Protein AF-A0A956GQ66-F1 (afdb_monomer)

Secondary structure (DSSP, 8-state):
-PPPPHHHHHHHHHHHHHHHHHHSEEEP-SSS--B-TTS-B-SEEE-THHHHTSHHHHHHHHHHHHHHHTT-S--EEEEESSTTHHHHHHHHHHTTTS-EEEEE-SS--SSTT--SEES---SSS-EEEEEEEESS-HHHHHHHHHHHHTTPPEEEEEEEEE--STTHHHHHHHTT-EEEEEEEIIIIIHHHH-TTSPPPPSSGGG------EEEEEPPTTB-HHHHHHHHHHHHHTTPPEEEPPS-BSS----TTEEEEEEEESS-TT-EEEEEEEE--TTSPPPPHHHHHHHHHHHHHTT-S-GGGGTTEEEEEEEE-PPEE--GGG--TTT-EEEEEESSSTT-EEEE-TT-TT--SHHHHHHIIIIIIS-PPTT--EEEEEE-EEEEEPTT----S-SSPPP-TT-GGG-HHHH-TT--

Sequence (423 aa):
MTSRAAPERDADRAALRDLLCADGIFRSTPDHPIVSHDGSSIAWMLDSQRISLTAPGAALAARCLLDQLEGFESTQIATYGVTAIPLLQACVMASGGRHTGLVIRKARKGYGSMKLIEGPLDRDRPVVMLDDSIASGSSIFRGLEILEAAGLRVEGAVVLVRFGWYGGYARLIERGLHVASVFDVHTDLVPIVEPTRPRPAFNPSLALPAVRWADDAAPDGLHPAALARLVMTRHLAGEPVPRPPARLDDDHDSAGGAWVSVRSRANVHLRHGRDGQWIFPGEPRPTPGEAVVRAALRTATRLPSPRVLDDSAIAVTFFGALETCTVGDLDNDRYGIVVRSAERVERLGGALPRMPGMTRTWAQFEHARTRNAKLLSFEPYVLYRHTVAKAVEPGEAWQPTGVPRDDGDAWYRDPARAGRIAA

Solvent-accessible surface area (backbone atoms only — not comparable to full-atom values): 22700 Å² total; per-residue (Å²): 132,79,84,77,56,66,72,61,54,52,51,41,49,48,55,42,49,53,49,40,58,72,63,14,56,46,64,43,40,94,92,49,70,37,66,46,99,85,68,48,79,39,72,58,45,82,35,58,53,70,32,31,77,32,74,70,40,15,53,36,47,17,54,50,51,49,66,54,46,69,83,47,90,47,43,34,37,32,23,55,52,67,76,23,48,46,45,48,53,32,31,28,64,71,46,77,74,61,35,47,55,34,44,28,50,88,57,62,45,95,60,86,86,49,52,42,67,44,60,90,82,61,62,93,44,41,32,29,39,39,39,55,57,33,42,69,29,62,61,57,53,54,38,49,56,55,42,46,75,70,60,32,50,72,54,29,37,40,25,46,33,28,52,51,68,52,58,16,50,29,55,41,45,76,71,72,30,51,75,46,55,74,35,43,35,71,79,67,40,39,62,72,70,42,68,81,58,81,71,72,57,76,53,60,45,68,64,71,72,96,76,54,68,38,94,51,57,41,69,64,51,37,48,63,24,56,50,26,49,53,40,28,53,28,50,70,70,74,38,59,24,54,37,56,25,94,41,44,61,64,95,61,57,25,53,15,17,19,32,28,39,35,21,32,64,92,39,65,86,46,67,54,25,66,32,36,32,68,31,56,84,92,55,87,68,54,54,49,33,44,28,38,49,53,4,16,52,40,16,52,77,48,39,89,50,76,73,56,57,82,57,32,43,36,31,29,37,30,19,29,56,50,40,80,50,54,85,88,72,57,45,33,51,59,29,24,37,38,32,32,34,71,77,55,51,71,29,48,11,63,30,56,8,43,34,90,96,28,85,46,45,67,50,38,50,47,43,7,36,48,70,53,22,56,52,62,67,88,54,57,64,48,40,28,36,23,47,55,48,75,46,62,34,86,96,58,84,73,73,88,48,52,38,43,61,79,76,67,76,49,55,64,77,36,68,89,71,37,44,93,82,60,116

Foldseek 3Di:
DPQDDPVVLVVLLQVLLVCQQPFQKAAADPVRFDADPVRDTDGIDGNLCSQLVDPSSLLSLLVLQVNVCVVDPFQEEEEEDDRCPSNQVSVCVVVVNSHWYKYAYPAFDPDDPSDRIDTDDDQVGAYEYEEAEDDQLPRVVVVVVRCVVVNHHHQAYEHAEYAFCDHNNLVRVVVVHDYYYSYYCVPRHCCSNPVPPDDQPLEVLQDFDDAAADPAADDAAAFLQRLLLQLLLQVQVVHHGHHFDPHYVDDAAQQQAKKKWKAFLVDQVHTQWIGFGGAAPPRDGDHSSRRSNRNSRVRSVRGPHSVSSVRIWMKMKHKHYWDWDDLVPFDLQFKKKKKAFPTSSHQIFIFFRQDPPQPDSVSRVCCGQCVRSVHRPPGDIIMTITAMDMRIDPPTDHDPGRHHHDPPPPQLNVCVRNDPPSD

Nearest PDB structures (foldseek):
  5hki-assembly2_D  TM=8.891E-01  e=5.083E-13  Mycobacterium tuberculosis H37Rv
  2wns-assembly1_A  TM=7.975E-01  e=2.041E-12  Homo sapiens
  4ohc-assembly1_D  TM=7.868E-01  e=6.019E-11  Burkholderia cenocepacia J2315
  4ohc-assembly4_C  TM=7.715E-01  e=2.416E-10  Burkholderia cenocepacia J2315
  3dez-assembly1_A  TM=7.809E-01  e=5.631E-10  Streptococcus mutans

Mean predict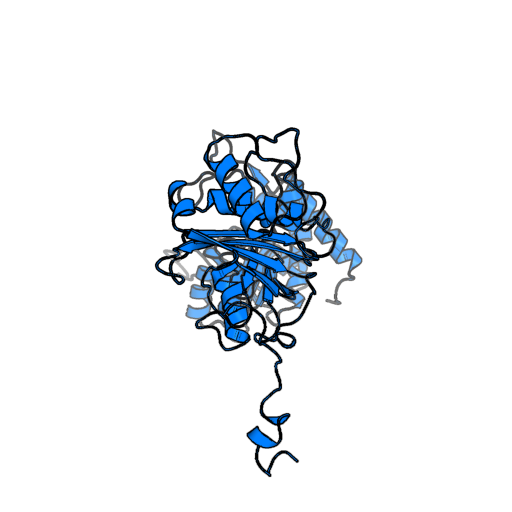ed aligned error: 7.44 Å

pLDDT: mean 92.13, std 9.65, range [44.81, 98.81]

Radius of gyration: 28.3 Å; Cα contacts (8 Å, |Δi|>4): 859; chains: 1; bounding box: 64×42×90 Å

Structure (mmCIF, N/CA/C/O backbone):
data_AF-A0A956GQ66-F1
#
_entry.id   AF-A0A956GQ66-F1
#
loop_
_atom_site.group_PDB
_atom_site.id
_atom_site.type_symbol
_atom_site.label_atom_id
_atom_site.label_alt_id
_atom_site.label_comp_id
_atom_site.label_asym_id
_atom_site.label_entity_id
_atom_site.label_seq_id
_atom_site.pdbx_PDB_ins_code
_atom_site.Cartn_x
_atom_site.Cartn_y
_atom_site.Cartn_z
_atom_site.occupancy
_atom_site.B_iso_or_equiv
_atom_site.auth_seq_id
_atom_site.auth_comp_id
_atom_site.auth_asym_id
_atom_site.auth_atom_id
_atom_site.pdbx_PDB_model_num
ATOM 1 N N . MET A 1 1 ? -31.149 7.797 17.417 1.00 51.84 1 MET A N 1
ATOM 2 C CA . MET A 1 1 ? -30.246 8.927 17.124 1.00 51.84 1 MET A CA 1
ATOM 3 C C . MET A 1 1 ? -30.352 9.197 15.636 1.00 51.84 1 MET A C 1
ATOM 5 O O . MET A 1 1 ? -30.171 8.265 14.865 1.00 51.84 1 MET A O 1
ATOM 9 N N . THR A 1 2 ? -30.756 10.401 15.245 1.00 55.41 2 THR A N 1
ATOM 10 C CA . THR A 1 2 ? -30.639 10.874 13.860 1.00 55.41 2 THR A CA 1
ATOM 11 C C . THR A 1 2 ? -29.160 10.921 13.487 1.00 55.41 2 THR A C 1
ATOM 13 O O . THR A 1 2 ? -28.358 11.378 14.300 1.00 55.41 2 THR A O 1
ATOM 16 N N . SER A 1 3 ? -28.810 10.432 12.293 1.00 69.00 3 SER A N 1
ATOM 17 C CA . SER A 1 3 ? -27.451 10.524 11.745 1.00 69.00 3 SER A CA 1
ATOM 18 C C . SER A 1 3 ? -26.928 11.953 11.899 1.00 69.00 3 SER A C 1
ATOM 20 O O . SER A 1 3 ? -27.582 12.901 11.460 1.00 69.00 3 SER A O 1
ATOM 22 N N . ARG A 1 4 ? -25.767 12.109 12.539 1.00 83.06 4 ARG A N 1
ATOM 23 C CA . ARG A 1 4 ? -25.105 13.412 12.707 1.00 83.06 4 ARG A CA 1
ATOM 24 C C . ARG A 1 4 ? -24.732 14.016 11.353 1.00 83.06 4 ARG A C 1
ATOM 26 O O . ARG A 1 4 ? -24.356 13.280 10.440 1.00 83.06 4 ARG A O 1
ATOM 33 N N . ALA A 1 5 ? -24.804 15.340 11.228 1.00 78.69 5 ALA A N 1
ATOM 34 C CA . ALA A 1 5 ? -24.448 16.035 9.992 1.00 78.69 5 ALA A CA 1
ATOM 35 C C . ALA A 1 5 ? -22.940 15.916 9.695 1.00 78.69 5 ALA A C 1
ATOM 37 O O . ALA A 1 5 ? -22.122 15.985 10.613 1.00 78.69 5 ALA A O 1
ATOM 38 N N . ALA A 1 6 ? -22.564 15.782 8.417 1.00 79.00 6 ALA A N 1
ATOM 39 C CA . ALA A 1 6 ? -21.165 15.599 8.006 1.00 79.00 6 ALA A CA 1
ATOM 40 C C . ALA A 1 6 ? -20.193 16.669 8.565 1.00 79.00 6 ALA A C 1
ATOM 42 O O . ALA A 1 6 ? -19.171 16.275 9.122 1.00 79.00 6 ALA A O 1
ATOM 43 N N . PRO A 1 7 ? -20.518 17.983 8.561 1.00 85.00 7 PRO A N 1
ATOM 44 C CA . PRO A 1 7 ? -19.621 19.001 9.118 1.00 85.00 7 PRO A CA 1
ATOM 45 C C . PRO A 1 7 ? -19.322 18.823 10.614 1.00 85.00 7 PRO A C 1
ATOM 47 O O . PRO A 1 7 ? -18.219 19.116 11.067 1.00 85.00 7 PRO A O 1
ATOM 50 N N . GLU A 1 8 ? -20.288 18.329 11.394 1.00 85.50 8 GLU A N 1
ATOM 51 C CA . GLU A 1 8 ? -20.088 18.071 12.825 1.00 85.50 8 GLU A CA 1
ATOM 52 C C . GLU A 1 8 ? -19.193 16.850 13.060 1.00 85.50 8 GLU A C 1
ATOM 54 O O . GLU A 1 8 ? -18.368 16.859 13.977 1.00 85.50 8 GLU A O 1
ATOM 59 N N . ARG A 1 9 ? -19.343 15.807 12.229 1.00 90.06 9 ARG A N 1
ATOM 60 C CA . ARG A 1 9 ? -18.471 14.622 12.262 1.00 90.06 9 ARG A CA 1
ATOM 61 C C . ARG A 1 9 ? -17.029 15.011 11.956 1.00 90.06 9 ARG A C 1
ATOM 63 O O . ARG A 1 9 ? -16.123 14.614 12.684 1.00 90.06 9 ARG A O 1
ATOM 70 N N . ASP A 1 10 ? -16.831 15.833 10.928 1.00 91.31 10 ASP A N 1
ATOM 71 C CA . ASP A 1 10 ? -15.505 16.291 10.512 1.00 91.31 10 ASP A CA 1
ATOM 72 C C . ASP A 1 10 ? -14.834 17.155 11.588 1.00 91.31 10 ASP A C 1
ATOM 74 O O . ASP A 1 10 ? -13.646 16.976 11.870 1.00 91.31 10 ASP A O 1
ATOM 78 N N . ALA A 1 11 ? -15.591 18.043 12.241 1.00 95.56 11 ALA A N 1
ATOM 79 C CA . ALA A 1 11 ? -15.084 18.883 13.323 1.00 95.56 11 ALA A CA 1
ATOM 80 C C . ALA A 1 11 ? -14.646 18.064 14.550 1.00 95.56 11 ALA A C 1
ATOM 82 O O . ALA A 1 11 ? -13.547 18.271 15.069 1.00 95.56 11 ALA A O 1
ATOM 83 N N . ASP A 1 12 ? -15.461 17.102 14.994 1.00 96.31 12 ASP A N 1
ATOM 84 C CA . ASP A 1 12 ? -15.093 16.215 16.104 1.00 96.31 12 ASP A CA 1
ATOM 85 C C . ASP A 1 12 ? -13.891 15.338 15.766 1.00 96.31 12 ASP A C 1
ATOM 87 O O . ASP A 1 12 ? -12.989 15.172 16.591 1.00 96.31 12 ASP A O 1
ATOM 91 N N . ARG A 1 13 ? -13.863 14.791 14.545 1.00 97.31 13 ARG A N 1
ATOM 92 C CA . ARG A 1 13 ? -12.750 13.980 14.056 1.00 97.31 13 ARG A CA 1
ATOM 93 C C . ARG A 1 13 ? -11.453 14.788 14.050 1.00 97.31 13 ARG A C 1
ATOM 95 O O . ARG A 1 13 ? -10.428 14.284 14.504 1.00 97.31 13 ARG A O 1
ATOM 102 N N . ALA A 1 14 ? -11.487 16.035 13.580 1.00 97.50 14 ALA A N 1
ATOM 103 C CA . ALA A 1 14 ? -10.329 16.925 13.602 1.00 97.50 14 ALA A CA 1
ATOM 104 C C . ALA A 1 14 ? -9.873 17.233 15.038 1.00 97.50 14 ALA A C 1
ATOM 106 O O . ALA A 1 14 ? -8.702 17.038 15.356 1.00 97.50 14 ALA A O 1
ATOM 107 N N . ALA A 1 15 ? -10.796 17.613 15.927 1.00 97.88 15 ALA A N 1
ATOM 108 C CA . ALA A 1 15 ? -10.476 17.912 17.323 1.00 97.88 15 ALA A CA 1
ATOM 109 C C . ALA A 1 15 ? -9.877 16.700 18.061 1.00 97.88 15 ALA A C 1
ATOM 111 O O . ALA A 1 15 ? -8.913 16.838 18.814 1.00 97.88 15 ALA A O 1
ATOM 112 N N . LEU A 1 16 ? -10.409 15.497 17.822 1.00 98.31 16 LEU A N 1
ATOM 113 C CA . LEU A 1 16 ? -9.872 14.267 18.396 1.00 98.31 16 LEU A CA 1
ATOM 114 C C . LEU A 1 16 ? -8.482 13.930 17.846 1.00 98.31 16 LEU A C 1
ATOM 116 O O . LEU A 1 16 ? -7.613 13.534 18.619 1.00 98.31 16 LEU A O 1
ATOM 120 N N . ARG A 1 17 ? -8.254 14.091 16.535 1.00 98.06 17 ARG A N 1
ATOM 121 C CA . ARG A 1 17 ? -6.932 13.884 15.919 1.00 98.06 17 ARG A CA 1
ATOM 122 C C . ARG A 1 17 ? -5.894 14.797 16.553 1.00 98.06 17 ARG A C 1
ATOM 124 O O . ARG A 1 17 ? -4.811 14.333 16.902 1.00 98.06 17 ARG A O 1
ATOM 131 N N . ASP A 1 18 ? -6.226 16.074 16.693 1.00 97.44 18 ASP A N 1
ATOM 132 C CA . ASP A 1 18 ? -5.308 17.078 17.218 1.00 97.44 18 ASP A CA 1
ATOM 133 C C . ASP A 1 18 ? -4.961 16.763 18.683 1.00 97.44 18 ASP A C 1
ATOM 135 O O . ASP A 1 18 ? -3.786 16.772 19.053 1.00 97.44 18 ASP A O 1
ATOM 139 N N . LEU A 1 19 ? -5.950 16.345 19.482 1.00 97.00 19 LEU A N 1
ATOM 140 C CA . LEU A 1 19 ? -5.745 15.886 20.857 1.00 97.00 19 LEU A CA 1
ATOM 141 C C . LEU A 1 19 ? -4.876 14.614 20.931 1.00 97.00 19 LEU A C 1
ATOM 143 O O . LEU A 1 19 ? -3.943 14.547 21.731 1.00 97.00 19 LEU A O 1
ATOM 147 N N . LEU A 1 20 ? -5.128 13.618 20.072 1.00 97.38 20 LEU A N 1
ATOM 148 C CA . LEU A 1 20 ? -4.309 12.401 19.985 1.00 97.38 20 LEU A CA 1
ATOM 149 C C . LEU A 1 20 ? -2.859 12.715 19.602 1.00 97.38 20 LEU A C 1
ATOM 151 O O . LEU A 1 20 ? -1.944 12.148 20.191 1.00 97.38 20 LEU A O 1
ATOM 155 N N . CYS A 1 21 ? -2.634 13.616 18.643 1.00 96.50 21 CYS A N 1
ATOM 156 C CA . CYS A 1 21 ? -1.289 13.978 18.196 1.00 96.50 21 CYS A CA 1
ATOM 157 C C . CYS A 1 21 ? -0.521 14.801 19.239 1.00 96.50 21 CYS A C 1
ATOM 159 O O . CYS A 1 21 ? 0.698 14.650 19.348 1.00 96.50 21 CYS A O 1
ATOM 161 N N . ALA A 1 22 ? -1.221 15.655 19.992 1.00 95.44 22 ALA A N 1
ATOM 162 C CA . ALA A 1 22 ? -0.631 16.473 21.044 1.00 95.44 22 ALA A CA 1
ATOM 163 C C . ALA A 1 22 ? -0.272 15.640 22.285 1.00 95.44 22 ALA A C 1
ATOM 165 O O . ALA A 1 22 ? 0.880 15.650 22.718 1.00 95.44 22 ALA A O 1
ATOM 166 N N . ASP A 1 23 ? -1.233 14.874 22.812 1.00 95.50 23 ASP A N 1
ATOM 167 C CA . ASP A 1 23 ? -1.130 14.276 24.151 1.00 95.50 23 ASP A CA 1
ATOM 168 C C . ASP A 1 23 ? -1.200 12.740 24.163 1.00 95.50 23 ASP A C 1
ATOM 170 O O . ASP A 1 23 ? -0.775 12.106 25.133 1.00 95.50 23 ASP A O 1
ATOM 174 N N . GLY A 1 24 ? -1.688 12.127 23.082 1.00 95.75 24 GLY A N 1
ATOM 175 C CA . GLY A 1 24 ? -1.877 10.678 22.944 1.00 95.75 24 GLY A CA 1
ATOM 176 C C . GLY A 1 24 ? -0.674 9.919 22.380 1.00 95.75 24 GLY A C 1
ATOM 177 O O . GLY A 1 24 ? -0.803 8.742 22.053 1.00 95.75 24 GLY A O 1
ATOM 178 N N . ILE A 1 25 ? 0.489 10.562 22.236 1.00 96.00 25 ILE A N 1
ATOM 179 C CA . ILE A 1 25 ? 1.715 9.932 21.729 1.00 96.00 25 ILE A CA 1
ATOM 180 C C . ILE A 1 25 ? 2.743 9.805 22.849 1.00 96.00 25 ILE A C 1
ATOM 182 O O . ILE A 1 25 ? 3.271 10.805 23.342 1.00 96.00 25 ILE A O 1
ATOM 186 N N . PHE A 1 26 ? 3.092 8.568 23.193 1.00 94.31 26 PHE A N 1
ATOM 187 C CA . PHE A 1 26 ? 4.210 8.273 24.079 1.00 94.31 26 PHE A CA 1
ATOM 188 C C . PHE A 1 26 ? 5.476 8.064 23.245 1.00 94.31 26 PHE A C 1
ATOM 190 O O . PHE A 1 26 ? 5.521 7.174 22.399 1.00 94.31 26 PHE A O 1
ATOM 197 N N . ARG A 1 27 ? 6.499 8.900 23.448 1.00 93.44 27 ARG A N 1
ATOM 198 C CA . ARG A 1 27 ? 7.771 8.829 22.710 1.00 93.44 27 ARG A CA 1
ATOM 199 C C . ARG A 1 27 ? 8.806 8.058 23.517 1.00 93.44 27 ARG A C 1
ATOM 201 O O . ARG A 1 27 ? 8.913 8.256 24.722 1.00 93.44 27 ARG A O 1
ATOM 208 N N . SER A 1 28 ? 9.578 7.216 22.836 1.00 91.81 28 SER A N 1
ATOM 209 C CA . SER A 1 28 ? 10.658 6.458 23.459 1.00 91.81 28 SER A CA 1
ATOM 210 C C . SER A 1 28 ? 11.737 7.405 23.971 1.00 91.81 28 SER A C 1
ATOM 212 O O . SER A 1 28 ? 12.179 8.307 23.258 1.00 91.81 28 SER A O 1
ATOM 214 N N . THR A 1 29 ? 12.204 7.160 25.189 1.00 91.44 29 THR A N 1
ATOM 215 C CA . THR A 1 29 ? 13.334 7.867 25.804 1.00 91.44 29 THR A CA 1
ATOM 216 C C . THR A 1 29 ? 14.372 6.849 26.288 1.00 91.44 29 THR A C 1
ATOM 218 O O . THR A 1 29 ? 14.067 5.656 26.328 1.00 91.44 29 THR A O 1
ATOM 221 N N . PRO A 1 30 ? 15.598 7.268 26.651 1.00 90.62 30 PRO A N 1
ATOM 222 C CA . PRO A 1 30 ? 16.574 6.360 27.256 1.00 90.62 30 PRO A CA 1
ATOM 223 C C . PRO A 1 30 ? 16.054 5.659 28.523 1.00 90.62 30 PRO A C 1
ATOM 225 O O . PRO A 1 30 ? 16.340 4.482 28.720 1.00 90.62 30 PRO A O 1
ATOM 228 N N . ASP A 1 31 ? 15.249 6.354 29.333 1.00 91.62 31 ASP A N 1
ATOM 229 C CA . ASP A 1 31 ? 14.684 5.816 30.581 1.00 91.62 31 ASP A CA 1
ATOM 230 C C . ASP A 1 31 ? 13.428 4.962 30.350 1.00 91.62 31 ASP A C 1
ATOM 232 O O . ASP A 1 31 ? 13.104 4.081 31.146 1.00 91.62 31 ASP A O 1
ATOM 236 N N . HIS A 1 32 ? 12.727 5.201 29.240 1.00 88.69 32 HIS A N 1
ATOM 237 C CA . HIS A 1 32 ? 11.542 4.456 28.835 1.00 88.69 32 HIS A CA 1
ATOM 238 C C . HIS A 1 32 ? 11.647 4.035 27.364 1.00 88.69 32 HIS A C 1
ATOM 240 O O . HIS A 1 32 ? 10.996 4.630 26.495 1.00 88.69 32 HIS A O 1
ATOM 246 N N . PRO A 1 33 ? 12.472 3.014 27.062 1.00 90.06 33 PRO A N 1
ATOM 247 C CA . PRO A 1 33 ? 12.560 2.480 25.716 1.00 90.06 33 PRO A CA 1
ATOM 248 C C . PRO A 1 33 ? 11.249 1.790 25.338 1.00 90.06 33 PRO A C 1
ATOM 250 O O . PRO A 1 33 ? 10.698 1.003 26.111 1.00 90.06 33 PRO A O 1
ATOM 253 N N . ILE A 1 34 ? 10.766 2.047 24.126 1.00 90.81 34 ILE A N 1
ATOM 254 C CA . ILE A 1 34 ? 9.636 1.307 23.560 1.00 90.81 34 ILE A CA 1
ATOM 255 C C . ILE A 1 34 ? 10.199 0.178 22.708 1.00 90.81 34 ILE A C 1
ATOM 257 O O . ILE A 1 34 ? 10.987 0.413 21.792 1.00 90.81 34 ILE A O 1
ATOM 261 N N . VAL A 1 35 ? 9.778 -1.052 23.000 1.00 87.75 35 VAL A N 1
ATOM 262 C CA . VAL A 1 35 ? 10.278 -2.253 22.329 1.00 87.75 35 VAL A CA 1
ATOM 263 C C . VAL A 1 35 ? 9.116 -3.015 21.697 1.00 87.75 35 VAL A C 1
ATOM 265 O O . VAL A 1 35 ? 8.097 -3.284 22.333 1.00 87.75 35 VAL A O 1
ATOM 268 N N . SER A 1 36 ? 9.274 -3.346 20.421 1.00 79.56 36 SER A N 1
ATOM 269 C CA . SER A 1 36 ? 8.381 -4.206 19.652 1.00 79.56 36 SER A CA 1
ATOM 270 C C . SER A 1 36 ? 8.431 -5.651 20.158 1.00 79.56 36 SER A C 1
ATOM 272 O O . SER A 1 36 ? 9.362 -6.070 20.843 1.00 79.56 36 SER A O 1
ATOM 274 N N . HIS A 1 37 ? 7.451 -6.466 19.766 1.00 73.69 37 HIS A N 1
ATOM 275 C CA . HIS A 1 37 ? 7.423 -7.893 20.104 1.00 73.69 37 HIS A CA 1
ATOM 276 C C . HIS A 1 37 ? 8.648 -8.660 19.562 1.00 73.69 37 HIS A C 1
ATOM 278 O O . HIS A 1 37 ? 9.014 -9.703 20.099 1.00 73.69 37 HIS A O 1
ATOM 284 N N . ASP A 1 38 ? 9.284 -8.170 18.497 1.00 77.62 38 ASP A N 1
ATOM 285 C CA . ASP A 1 38 ? 10.503 -8.754 17.921 1.00 77.62 38 ASP A CA 1
ATOM 286 C C . ASP A 1 38 ? 11.805 -8.220 18.550 1.00 77.62 38 ASP A C 1
ATOM 288 O O . ASP A 1 38 ? 12.892 -8.570 18.097 1.00 77.62 38 ASP A O 1
ATOM 292 N N . GLY A 1 39 ? 11.711 -7.390 19.594 1.00 82.81 39 GLY A N 1
ATOM 293 C CA . GLY A 1 39 ? 12.862 -6.802 20.279 1.00 82.81 39 GLY A CA 1
ATOM 294 C C . GLY A 1 39 ? 13.410 -5.528 19.630 1.00 82.81 39 GLY A C 1
ATOM 295 O O . GLY A 1 39 ? 14.338 -4.931 20.173 1.00 82.81 39 GLY A O 1
ATOM 296 N N . SER A 1 40 ? 12.858 -5.083 18.496 1.00 83.56 40 SER A N 1
ATOM 297 C CA . SER A 1 40 ? 13.274 -3.826 17.864 1.00 83.56 40 SER A CA 1
ATOM 298 C C . SER A 1 40 ? 12.764 -2.598 18.628 1.00 83.56 40 SER A C 1
ATOM 300 O O . SER A 1 40 ? 11.688 -2.624 19.225 1.00 83.56 40 SER A O 1
ATOM 302 N N . SER A 1 41 ? 13.538 -1.510 18.620 1.00 86.75 41 SER A N 1
ATOM 303 C CA . SER A 1 41 ? 13.129 -0.242 19.239 1.00 86.75 41 SER A CA 1
ATOM 304 C C . SER A 1 41 ? 12.130 0.508 18.354 1.00 86.75 41 SER A C 1
ATOM 306 O O . SER A 1 41 ? 12.288 0.552 17.131 1.00 86.75 41 SER A O 1
ATOM 308 N N . ILE A 1 42 ? 11.117 1.118 18.972 1.00 87.25 42 ILE A N 1
ATOM 309 C CA . ILE A 1 42 ? 10.089 1.923 18.303 1.00 87.25 42 ILE A CA 1
ATOM 310 C C . ILE A 1 42 ? 10.202 3.373 18.786 1.00 87.25 42 ILE A C 1
ATOM 312 O O . ILE A 1 42 ? 10.330 3.628 19.977 1.00 87.25 42 ILE A O 1
ATOM 316 N N . ALA A 1 43 ? 10.121 4.345 17.875 1.00 89.62 43 ALA A N 1
ATOM 317 C CA . ALA A 1 43 ? 10.262 5.761 18.224 1.00 89.62 43 ALA A CA 1
ATOM 318 C C . ALA A 1 43 ? 9.123 6.290 19.118 1.00 89.62 43 ALA A C 1
ATOM 320 O O . ALA A 1 43 ? 9.349 7.142 19.977 1.00 89.62 43 ALA A O 1
ATOM 321 N N . TRP A 1 44 ? 7.901 5.799 18.919 1.00 93.00 44 TRP A N 1
ATOM 322 C CA . TRP A 1 44 ? 6.726 6.187 19.692 1.00 93.00 44 TRP A CA 1
ATOM 323 C C . TRP A 1 44 ? 5.636 5.112 19.632 1.00 93.00 44 TRP A C 1
ATOM 325 O O . TRP A 1 44 ? 5.631 4.259 18.746 1.00 93.00 44 TRP A O 1
ATOM 335 N N . MET A 1 45 ? 4.692 5.177 20.565 1.00 91.94 45 MET A N 1
ATOM 336 C CA . MET A 1 45 ? 3.467 4.382 20.571 1.00 91.94 45 MET A CA 1
ATOM 337 C C . MET A 1 45 ? 2.252 5.269 20.841 1.00 91.94 45 MET A C 1
ATOM 339 O O . MET A 1 45 ? 2.371 6.343 21.436 1.00 91.94 45 MET A O 1
ATOM 343 N N . LEU A 1 46 ? 1.080 4.814 20.400 1.00 95.00 46 LEU A N 1
ATOM 344 C CA . LEU A 1 46 ? -0.181 5.422 20.802 1.00 95.00 46 LEU A CA 1
ATOM 345 C C . LEU A 1 46 ? -0.438 5.099 22.278 1.00 95.00 46 LEU A C 1
ATOM 347 O O . LEU A 1 46 ? -0.479 3.932 22.662 1.00 95.00 46 LEU A O 1
ATOM 351 N N . ASP A 1 47 ? -0.635 6.136 23.081 1.00 95.38 47 ASP A N 1
ATOM 352 C CA . ASP A 1 47 ? -1.106 6.057 24.460 1.00 95.38 47 ASP A CA 1
ATOM 353 C C . ASP A 1 47 ? -2.499 6.691 24.533 1.00 95.38 47 ASP A C 1
ATOM 355 O O . ASP A 1 47 ? -2.700 7.837 24.945 1.00 95.38 47 ASP A O 1
ATOM 359 N N . SER A 1 48 ? -3.483 5.930 24.053 1.00 95.69 48 SER A N 1
ATOM 360 C CA . SER A 1 48 ? -4.872 6.377 23.950 1.00 95.69 48 SER A CA 1
ATOM 361 C C . SER A 1 48 ? -5.500 6.685 25.311 1.00 95.69 48 SER A C 1
ATOM 363 O O . SER A 1 48 ? -6.419 7.502 25.381 1.00 95.69 48 SER A O 1
ATOM 365 N N . GLN A 1 49 ? -4.995 6.094 26.401 1.00 97.12 49 GLN A N 1
ATOM 366 C CA . GLN A 1 49 ? -5.546 6.276 27.742 1.00 97.12 49 GLN A CA 1
ATOM 367 C C . GLN A 1 49 ? -5.318 7.684 28.289 1.00 97.12 49 GLN A C 1
ATOM 369 O O . GLN A 1 49 ? -6.186 8.188 29.005 1.00 97.12 49 GLN A O 1
ATOM 374 N N . ARG A 1 50 ? -4.238 8.368 27.881 1.00 96.44 50 ARG A N 1
ATOM 375 C CA . ARG A 1 50 ? -4.041 9.800 28.185 1.00 96.44 50 ARG A CA 1
ATOM 376 C C . ARG A 1 50 ? -5.159 10.675 27.633 1.00 96.44 50 ARG A C 1
ATOM 378 O O . ARG A 1 50 ? -5.427 11.733 28.190 1.00 96.44 50 ARG A O 1
ATOM 385 N N . ILE A 1 51 ? -5.835 10.215 26.581 1.00 97.56 51 ILE A N 1
ATOM 386 C CA . ILE A 1 51 ? -6.970 10.908 25.974 1.00 97.56 51 ILE A CA 1
ATOM 387 C C . ILE A 1 51 ? -8.287 10.384 26.541 1.00 97.56 51 ILE A C 1
ATOM 389 O O . ILE A 1 51 ? -9.108 11.159 27.034 1.00 97.56 51 ILE A O 1
ATOM 393 N N . SER A 1 52 ? -8.493 9.068 26.515 1.00 97.44 52 SER A N 1
ATOM 394 C CA . SER A 1 52 ? -9.774 8.446 26.854 1.00 97.44 52 SER A CA 1
ATOM 395 C C . SER A 1 52 ? -10.131 8.513 28.341 1.00 97.44 52 SER A C 1
ATOM 397 O O . SER A 1 52 ? -11.276 8.250 28.693 1.00 97.44 52 SER A O 1
ATOM 399 N N . LEU A 1 53 ? -9.178 8.835 29.222 1.00 97.88 53 LEU A N 1
ATOM 400 C CA . LEU A 1 53 ? -9.420 9.080 30.652 1.00 97.88 53 LEU A CA 1
ATOM 401 C C . LEU A 1 53 ? -9.639 10.565 30.985 1.00 97.88 53 LEU A C 1
ATOM 403 O O . LEU A 1 53 ? -9.693 10.935 32.155 1.00 97.88 53 LEU A O 1
ATOM 407 N N . THR A 1 54 ? -9.804 11.419 29.974 1.00 97.81 54 THR A N 1
ATOM 408 C CA . THR A 1 54 ? -10.217 12.818 30.143 1.00 97.81 54 THR A CA 1
ATOM 409 C C . THR A 1 54 ? -11.660 12.988 29.683 1.00 97.81 54 THR A C 1
ATOM 411 O O . THR A 1 54 ? -12.079 12.358 28.713 1.00 97.81 54 THR A O 1
ATOM 414 N N . ALA A 1 55 ? -12.439 13.852 30.342 1.00 96.56 55 ALA A N 1
ATOM 415 C CA . ALA A 1 55 ? -13.826 14.087 29.931 1.00 96.56 55 ALA A CA 1
ATOM 416 C C . ALA A 1 55 ? -13.943 14.599 28.475 1.00 96.56 55 ALA A C 1
ATOM 418 O O . ALA A 1 55 ? -14.750 14.039 27.728 1.00 96.56 55 ALA A O 1
ATOM 419 N N . PRO A 1 56 ? -13.129 15.578 28.015 1.00 96.25 56 PRO A N 1
ATOM 420 C CA . PRO A 1 56 ? -13.172 16.024 26.622 1.00 96.25 56 PRO A CA 1
ATOM 421 C C . PRO A 1 56 ? -12.763 14.928 25.630 1.00 96.25 56 PRO A C 1
ATOM 423 O O . PRO A 1 56 ? -13.462 14.709 24.640 1.00 96.25 56 PRO A O 1
ATOM 426 N N . GLY A 1 57 ? -11.671 14.205 25.909 1.00 97.69 57 GLY A N 1
ATOM 427 C CA . GLY A 1 57 ? -11.159 13.158 25.026 1.00 97.69 57 GLY A CA 1
ATOM 428 C C . GLY A 1 57 ? -12.101 11.961 24.915 1.00 97.69 57 GLY A C 1
ATOM 429 O O . GLY A 1 57 ? -12.384 11.508 23.809 1.00 97.69 57 GLY A O 1
ATOM 430 N N . ALA A 1 58 ? -12.661 11.498 26.036 1.00 98.19 58 ALA A N 1
ATOM 431 C CA . ALA A 1 58 ? -13.650 10.422 26.057 1.00 98.19 58 ALA A CA 1
ATOM 432 C C . ALA A 1 58 ? -14.919 10.790 25.274 1.00 98.19 58 ALA A C 1
ATOM 434 O O . ALA A 1 58 ? -15.422 9.977 24.499 1.00 98.19 58 ALA A O 1
ATOM 435 N N . ALA A 1 59 ? -15.419 12.020 25.436 1.00 98.06 59 ALA A N 1
ATOM 436 C CA . ALA A 1 59 ? -16.613 12.484 24.737 1.00 98.06 59 ALA A CA 1
ATOM 437 C C . ALA A 1 59 ? -16.393 12.588 23.218 1.00 98.06 59 ALA A C 1
ATOM 439 O O . ALA A 1 59 ? -17.250 12.155 22.449 1.00 98.06 59 ALA A O 1
ATOM 440 N N . LEU A 1 60 ? -15.250 13.133 22.785 1.00 98.06 60 LEU A N 1
ATOM 441 C CA . LEU A 1 60 ? -14.872 13.209 21.369 1.00 98.06 60 LEU A CA 1
ATOM 442 C C . LEU A 1 60 ? -14.696 11.815 20.752 1.00 98.06 60 LEU A C 1
ATOM 444 O O . LEU A 1 60 ? -15.263 11.528 19.696 1.00 98.06 60 LEU A O 1
ATOM 448 N N . ALA A 1 61 ? -13.962 10.934 21.437 1.00 98.38 61 ALA A N 1
ATOM 449 C CA . ALA A 1 61 ? -13.741 9.561 21.002 1.00 98.38 61 ALA A CA 1
ATOM 450 C C . ALA A 1 61 ? -15.053 8.781 20.872 1.00 98.38 61 ALA A C 1
ATOM 452 O O . ALA A 1 61 ? -15.274 8.138 19.850 1.00 98.38 61 ALA A O 1
ATOM 453 N N . ALA A 1 62 ? -15.950 8.884 21.857 1.00 98.44 62 ALA A N 1
ATOM 454 C CA . ALA A 1 62 ? -17.245 8.214 21.817 1.00 98.44 62 ALA A CA 1
ATOM 455 C C . ALA A 1 62 ? -18.094 8.656 20.625 1.00 98.44 62 ALA A C 1
ATOM 457 O O . ALA A 1 62 ? -18.662 7.808 19.946 1.00 98.44 62 ALA A O 1
ATOM 458 N N . ARG A 1 63 ? -18.158 9.962 20.335 1.00 98.00 63 ARG A N 1
ATOM 459 C CA . ARG A 1 63 ? -18.903 10.466 19.173 1.00 98.00 63 ARG A CA 1
ATOM 460 C C . ARG A 1 63 ? -18.340 9.917 17.861 1.00 98.00 63 ARG A C 1
ATOM 462 O O . ARG A 1 63 ? -19.099 9.363 17.074 1.00 98.00 63 ARG A O 1
ATOM 469 N N . CYS A 1 64 ? -17.019 9.965 17.683 1.00 98.38 64 CYS A N 1
ATOM 470 C CA . CYS A 1 64 ? -16.370 9.440 16.479 1.00 98.38 64 CYS A CA 1
ATOM 471 C C . CYS A 1 64 ? -16.542 7.919 16.320 1.00 98.38 64 CYS A C 1
ATOM 473 O O . CYS A 1 64 ? -16.772 7.438 15.215 1.00 98.38 64 CYS A O 1
ATOM 475 N N . LEU A 1 65 ? -16.435 7.150 17.410 1.00 98.44 65 LEU A N 1
ATOM 476 C CA . LEU A 1 65 ? -16.625 5.695 17.396 1.00 98.44 65 LEU A CA 1
ATOM 477 C C . LEU A 1 65 ? -18.088 5.316 17.138 1.00 98.44 65 LEU A C 1
ATOM 479 O O . LEU A 1 65 ? -18.349 4.378 16.390 1.00 98.44 65 LEU A O 1
ATOM 483 N N . LEU A 1 66 ? -19.044 6.052 17.714 1.00 98.06 66 LEU A N 1
ATOM 484 C CA . LEU A 1 66 ? -20.470 5.850 17.457 1.00 98.06 66 LEU A CA 1
ATOM 485 C C . LEU A 1 66 ? -20.828 6.122 15.993 1.00 98.06 66 LEU A C 1
ATOM 487 O O . LEU A 1 66 ? -21.615 5.362 15.438 1.00 98.06 66 LEU A O 1
ATOM 491 N N . ASP A 1 67 ? -20.210 7.125 15.359 1.00 97.19 67 ASP A N 1
ATOM 492 C CA . ASP A 1 67 ? -20.377 7.378 13.921 1.00 97.19 67 ASP A CA 1
ATOM 493 C C . ASP A 1 67 ? -19.912 6.175 13.071 1.00 97.19 67 ASP A C 1
ATOM 495 O O . ASP A 1 67 ? -20.517 5.885 12.042 1.00 97.19 67 ASP A O 1
ATOM 499 N N . GLN A 1 68 ? -18.881 5.431 13.502 1.00 97.38 68 GLN A N 1
ATOM 500 C CA . GLN A 1 68 ? -18.463 4.185 12.835 1.00 97.38 68 GLN A CA 1
ATOM 501 C C . GLN A 1 68 ? -19.417 3.016 13.125 1.00 97.38 68 GLN A C 1
ATOM 503 O O . GLN A 1 68 ? -19.712 2.217 12.237 1.00 97.38 68 GLN A O 1
ATOM 508 N N . LEU A 1 69 ? -19.919 2.918 14.361 1.00 97.44 69 LEU A N 1
ATOM 509 C CA . LEU A 1 69 ? -20.851 1.869 14.794 1.00 97.44 69 LEU A CA 1
ATOM 510 C C . LEU A 1 69 ? -22.218 1.947 14.092 1.00 97.44 69 LEU A C 1
ATOM 512 O O . LEU A 1 69 ? -22.950 0.964 14.095 1.00 97.44 69 LEU A O 1
ATOM 516 N N . GLU A 1 70 ? -22.569 3.066 13.451 1.00 95.00 70 GLU A N 1
ATOM 517 C CA . GLU A 1 70 ? -23.776 3.158 12.615 1.00 95.00 70 GLU A CA 1
ATOM 518 C C . GLU A 1 70 ? -23.776 2.171 11.439 1.00 95.00 70 GLU A C 1
ATOM 520 O O . GLU A 1 70 ? -24.849 1.765 10.996 1.00 95.00 70 GLU A O 1
ATOM 525 N N . GLY A 1 71 ? -22.594 1.768 10.958 1.00 94.00 71 GLY A N 1
ATOM 526 C CA . GLY A 1 71 ? -22.440 0.760 9.907 1.00 94.00 71 GLY A CA 1
ATOM 527 C C . GLY A 1 71 ? -22.618 -0.685 10.383 1.00 94.00 71 GLY A C 1
ATOM 528 O O . GLY A 1 71 ? -22.407 -1.599 9.590 1.00 94.00 71 GLY A O 1
ATOM 529 N N . PHE A 1 72 ? -22.957 -0.896 11.658 1.00 97.31 72 PHE A N 1
ATOM 530 C CA . PHE A 1 72 ? -23.105 -2.211 12.272 1.00 97.31 72 PHE A CA 1
ATOM 531 C C . PHE A 1 72 ? -24.543 -2.441 12.757 1.00 97.31 72 PHE A C 1
ATOM 533 O O . PHE A 1 72 ? -25.220 -1.531 13.244 1.00 97.31 72 PHE A O 1
ATOM 540 N N . GLU A 1 73 ? -25.011 -3.682 12.645 1.00 95.56 73 GLU A N 1
ATOM 541 C CA . GLU A 1 73 ? -26.308 -4.121 13.171 1.00 95.56 73 GLU A CA 1
ATOM 542 C C . GLU A 1 73 ? -26.263 -4.275 14.695 1.00 95.56 73 GLU A C 1
ATOM 544 O O . GLU A 1 73 ? -27.233 -3.988 15.408 1.00 95.56 73 GLU A O 1
ATOM 549 N N . SER A 1 74 ? -25.123 -4.741 15.206 1.00 96.12 74 SER A N 1
ATOM 550 C CA . SER A 1 74 ? -24.906 -4.966 16.621 1.00 96.12 74 SER A CA 1
ATOM 551 C C . SER A 1 74 ? -25.029 -3.685 17.430 1.00 96.12 74 SER A C 1
ATOM 553 O O . SER A 1 74 ? -24.486 -2.629 17.123 1.00 96.12 74 SER A O 1
ATOM 555 N N . THR A 1 75 ? -25.679 -3.840 18.572 1.00 96.62 75 THR A N 1
ATOM 556 C CA . THR A 1 75 ? -25.762 -2.838 19.634 1.00 96.62 75 THR A CA 1
ATOM 557 C C . THR A 1 75 ? -25.099 -3.334 20.925 1.00 96.62 75 THR A C 1
ATOM 559 O O . THR A 1 75 ? -25.218 -2.710 21.975 1.00 96.62 75 THR A O 1
ATOM 562 N N . GLN A 1 76 ? -24.382 -4.457 20.857 1.00 98.25 76 GLN A N 1
ATOM 563 C CA . GLN A 1 76 ? -23.529 -4.974 21.920 1.00 98.25 76 GLN A CA 1
ATOM 564 C C . GLN A 1 76 ? -22.069 -4.782 21.496 1.00 98.25 76 GLN A C 1
ATOM 566 O O . GLN A 1 76 ? -21.636 -5.300 20.465 1.00 98.25 76 GLN A O 1
ATOM 571 N N . ILE A 1 77 ? -21.306 -4.030 22.283 1.00 98.62 77 ILE A N 1
ATOM 572 C CA . ILE A 1 77 ? -19.888 -3.751 22.033 1.00 98.62 77 ILE A CA 1
ATOM 573 C C . ILE A 1 77 ? -19.027 -4.415 23.103 1.00 98.62 77 ILE A C 1
ATOM 575 O O . ILE A 1 77 ? -19.425 -4.483 24.263 1.00 98.62 77 ILE A O 1
ATOM 579 N N . ALA A 1 78 ? -17.857 -4.924 22.732 1.00 98.69 78 ALA A N 1
ATOM 580 C CA . ALA A 1 78 ? -16.967 -5.643 23.638 1.00 98.69 78 ALA A CA 1
ATOM 581 C C . ALA A 1 78 ? -15.522 -5.179 23.501 1.00 98.69 78 ALA A C 1
ATOM 583 O O . ALA A 1 78 ? -15.062 -4.935 22.398 1.00 98.69 78 ALA A O 1
ATOM 584 N N . THR A 1 79 ? -14.771 -5.124 24.597 1.00 98.50 79 THR A N 1
ATOM 585 C CA . THR A 1 79 ? -13.331 -4.827 24.548 1.00 98.50 79 THR A CA 1
ATOM 586 C C . THR A 1 79 ? -12.507 -5.901 25.248 1.00 98.50 79 THR A C 1
ATOM 588 O O . THR A 1 79 ? -12.984 -6.527 26.196 1.00 98.50 79 THR A O 1
ATOM 591 N N . TYR A 1 80 ? -11.272 -6.127 24.791 1.00 98.25 80 TYR A N 1
ATOM 592 C CA . TYR A 1 80 ? -10.347 -7.093 25.383 1.00 98.25 80 TYR A CA 1
ATOM 593 C C . TYR A 1 80 ? -9.232 -6.405 26.171 1.00 98.25 80 TYR A C 1
ATOM 595 O O . TYR A 1 80 ? -8.448 -5.620 25.645 1.00 98.25 80 TYR A O 1
ATOM 603 N N . GLY A 1 81 ? -9.099 -6.762 27.447 1.00 95.75 81 GLY A N 1
ATOM 604 C CA . GLY A 1 81 ? -8.147 -6.127 28.349 1.00 95.75 81 GLY A CA 1
ATOM 605 C C . GLY A 1 81 ? -8.679 -4.812 28.914 1.00 95.75 81 GLY A C 1
ATOM 606 O O . GLY A 1 81 ? -9.869 -4.687 29.182 1.00 95.75 81 GLY A O 1
ATOM 607 N N . VAL A 1 82 ? -7.773 -3.872 29.188 1.00 96.00 82 VAL A N 1
ATOM 608 C CA . VAL A 1 82 ? -8.087 -2.643 29.941 1.00 96.00 82 VAL A CA 1
ATOM 609 C C . VAL A 1 82 ? -8.015 -1.372 29.105 1.00 96.00 82 VAL A C 1
ATOM 611 O O . VAL A 1 82 ? -8.647 -0.384 29.470 1.00 96.00 82 VAL A O 1
ATOM 614 N N . THR A 1 83 ? -7.267 -1.394 27.999 1.00 95.88 83 THR A N 1
ATOM 615 C CA . THR A 1 83 ? -6.907 -0.196 27.232 1.00 95.88 83 THR A CA 1
ATOM 616 C C . THR A 1 83 ? -8.142 0.572 26.778 1.00 95.88 83 THR A C 1
ATOM 618 O O . THR A 1 83 ? -8.288 1.740 27.124 1.00 95.88 83 THR A O 1
ATOM 621 N N . ALA A 1 84 ? -9.084 -0.108 26.120 1.00 97.81 84 ALA A N 1
ATOM 622 C CA . ALA A 1 84 ? -10.285 0.506 25.562 1.00 97.81 84 ALA A CA 1
ATOM 623 C C . ALA A 1 84 ? -11.533 0.444 26.469 1.00 97.81 84 ALA A C 1
ATOM 625 O O . ALA A 1 84 ? -12.622 0.808 26.028 1.00 97.81 84 ALA A O 1
ATOM 626 N N . ILE A 1 85 ? -11.408 0.073 27.753 1.00 98.44 85 ILE A N 1
ATOM 627 C CA . ILE A 1 85 ? -12.532 0.169 28.711 1.00 98.44 85 ILE A CA 1
ATOM 628 C C . ILE A 1 85 ? -13.091 1.603 28.811 1.00 98.44 85 ILE A C 1
ATOM 630 O O . ILE A 1 85 ? -14.315 1.750 28.776 1.00 98.44 85 ILE A O 1
ATOM 634 N N . PRO A 1 86 ? -12.268 2.672 28.898 1.00 98.50 86 PRO A N 1
ATOM 635 C CA . PRO A 1 86 ? -12.797 4.036 28.951 1.00 98.50 86 PRO A CA 1
ATOM 636 C C . PRO A 1 86 ? -13.564 4.415 27.677 1.00 98.50 86 PRO A C 1
ATOM 638 O O . PRO A 1 86 ? -14.612 5.050 27.758 1.00 98.50 86 PRO A O 1
ATOM 641 N N . LEU A 1 87 ? -13.093 3.960 26.510 1.00 98.56 87 LEU A N 1
ATOM 642 C CA . LEU A 1 87 ? -13.762 4.165 25.221 1.00 98.56 87 LEU A CA 1
ATOM 643 C C . LEU A 1 87 ? -15.106 3.435 25.162 1.00 98.56 87 LEU A C 1
ATOM 645 O O . LEU A 1 87 ? -16.110 4.027 24.769 1.00 98.56 87 LEU A O 1
ATOM 649 N N . LEU A 1 88 ? -15.132 2.174 25.604 1.00 98.69 88 LEU A N 1
ATOM 650 C CA . LEU A 1 88 ? -16.341 1.358 25.709 1.00 98.69 88 LEU A CA 1
ATOM 651 C C . LEU A 1 88 ? -17.395 2.061 26.568 1.00 98.69 88 LEU A C 1
ATOM 653 O O . LEU A 1 88 ? -18.527 2.253 26.126 1.00 98.69 88 LEU A O 1
ATOM 657 N N . GLN A 1 89 ? -17.013 2.484 27.775 1.00 98.50 89 GLN A N 1
ATOM 658 C CA . GLN A 1 89 ? -17.929 3.145 28.699 1.00 98.50 89 GLN A CA 1
ATOM 659 C C . GLN A 1 89 ? -18.421 4.488 28.148 1.00 98.50 89 GLN A C 1
ATOM 661 O O . GLN A 1 89 ? -19.610 4.793 28.253 1.00 98.50 89 GLN A O 1
ATOM 666 N N . ALA A 1 90 ? -17.538 5.270 27.523 1.00 98.50 90 ALA A N 1
ATOM 667 C CA . ALA A 1 90 ? -17.912 6.534 26.903 1.00 98.50 90 ALA A CA 1
ATOM 668 C C . ALA A 1 90 ? -18.921 6.330 25.758 1.00 98.50 90 ALA A C 1
ATOM 670 O O . ALA A 1 90 ? -19.904 7.067 25.682 1.00 98.50 90 ALA A O 1
ATOM 671 N N . CYS A 1 91 ? -18.750 5.294 24.926 1.00 98.56 91 CYS A N 1
ATOM 672 C CA . CYS A 1 91 ? -19.713 4.931 23.881 1.00 98.56 91 CYS A CA 1
ATOM 673 C C . CYS A 1 91 ? -21.067 4.517 24.468 1.00 98.56 91 CYS A C 1
ATOM 675 O O . CYS A 1 91 ? -22.100 5.002 24.009 1.00 98.56 91 CYS A O 1
ATOM 677 N N . VAL A 1 92 ? -21.082 3.667 25.503 1.00 98.38 92 VAL A N 1
ATOM 678 C CA . VAL A 1 92 ? -22.321 3.255 26.188 1.00 98.38 92 VAL A CA 1
ATOM 679 C C . VAL A 1 92 ? -23.084 4.482 26.693 1.00 98.38 92 VAL A C 1
ATOM 681 O O . VAL A 1 92 ? -24.264 4.637 26.376 1.00 98.38 92 VAL A O 1
ATOM 684 N N . MET A 1 93 ? -22.404 5.396 27.394 1.00 97.94 93 MET A N 1
ATOM 685 C CA . MET A 1 93 ? -23.014 6.621 27.926 1.00 97.94 93 MET A CA 1
ATOM 686 C C . MET A 1 93 ? -23.511 7.565 26.823 1.00 97.94 93 MET A C 1
ATOM 688 O O . MET A 1 93 ? -24.633 8.062 26.901 1.00 97.94 93 MET A O 1
ATOM 692 N N . ALA A 1 94 ? -22.707 7.793 25.782 1.00 97.31 94 ALA A N 1
ATOM 693 C CA . ALA A 1 94 ? -23.050 8.704 24.690 1.00 97.31 94 ALA A CA 1
ATOM 694 C C . ALA A 1 94 ? -24.123 8.141 23.739 1.00 97.31 94 ALA A C 1
ATOM 696 O O . ALA A 1 94 ? -24.772 8.903 23.026 1.00 97.31 94 ALA A O 1
ATOM 697 N N . SER A 1 95 ? -24.349 6.823 23.740 1.00 96.31 95 SER A N 1
ATOM 698 C CA . SER A 1 95 ? -25.294 6.163 22.830 1.00 96.31 95 SER A CA 1
ATOM 699 C C . SER A 1 95 ? -26.777 6.412 23.130 1.00 96.31 95 SER A C 1
ATOM 701 O O . SER A 1 95 ? -27.633 5.934 22.383 1.00 96.31 95 SER A O 1
ATOM 703 N N . GLY A 1 96 ? -27.103 7.089 24.237 1.00 93.88 96 GLY A N 1
ATOM 704 C CA . GLY A 1 96 ? -28.490 7.315 24.655 1.00 93.88 96 GLY A CA 1
ATOM 705 C C . GLY A 1 96 ? -29.245 6.021 24.978 1.00 93.88 96 GLY A C 1
ATOM 706 O O . GLY A 1 96 ? -30.436 5.922 24.702 1.00 93.88 96 GLY A O 1
ATOM 707 N N . GLY A 1 97 ? -28.545 5.007 25.501 1.00 94.25 97 GLY A N 1
ATOM 708 C CA . GLY A 1 97 ? -29.116 3.700 25.850 1.00 94.25 97 GLY A CA 1
ATOM 709 C C . GLY A 1 97 ? -29.186 2.695 24.697 1.00 94.25 97 GLY A C 1
ATOM 710 O O . GLY A 1 97 ? -29.652 1.578 24.902 1.00 94.25 97 GLY A O 1
ATOM 711 N N . ARG A 1 98 ? -28.707 3.053 23.496 1.00 95.31 98 ARG A N 1
ATOM 712 C CA . ARG A 1 98 ? -28.681 2.139 22.344 1.00 95.31 98 ARG A CA 1
ATOM 713 C C . ARG A 1 98 ? -27.667 1.007 22.514 1.00 95.31 98 ARG A C 1
ATOM 715 O O . ARG A 1 98 ? -27.960 -0.104 22.091 1.00 95.31 98 ARG A O 1
ATOM 722 N N . HIS A 1 99 ? -26.489 1.281 23.078 1.00 97.88 99 HIS A N 1
ATOM 723 C CA . HIS A 1 99 ? -25.394 0.310 23.146 1.00 97.88 99 HIS A CA 1
ATOM 724 C C . HIS A 1 99 ? -25.176 -0.244 24.559 1.00 97.88 99 HIS A C 1
ATOM 726 O O . HIS A 1 99 ? -25.183 0.509 25.532 1.00 97.88 99 HIS A O 1
ATOM 732 N N . THR A 1 100 ? -24.909 -1.550 24.664 1.00 98.31 100 THR A N 1
ATOM 733 C CA . THR A 1 100 ? -24.435 -2.213 25.892 1.00 98.31 100 THR A CA 1
ATOM 734 C C . THR A 1 100 ? -22.974 -2.641 25.761 1.00 98.31 100 THR A C 1
ATOM 736 O O . THR A 1 100 ? -22.509 -2.953 24.667 1.00 98.31 100 THR A O 1
ATOM 739 N N . GLY A 1 101 ? -22.237 -2.647 26.877 1.00 97.94 101 GLY A N 1
ATOM 740 C CA . GLY A 1 101 ? -20.802 -2.944 26.904 1.00 97.94 101 GLY A CA 1
ATOM 741 C C . GLY A 1 101 ? -20.462 -4.278 27.568 1.00 97.94 101 GLY A C 1
ATOM 742 O O . GLY A 1 101 ? -21.001 -4.601 28.627 1.00 97.94 101 GLY A O 1
ATOM 743 N N . LEU A 1 102 ? -19.518 -5.012 26.977 1.00 98.50 102 LEU A N 1
ATOM 744 C CA . LEU A 1 102 ? -18.885 -6.203 27.537 1.00 98.50 102 LEU A CA 1
ATOM 745 C C . LEU A 1 102 ? -17.383 -5.975 27.736 1.00 98.50 102 LEU A C 1
ATOM 747 O O . LEU A 1 102 ? -16.702 -5.406 26.883 1.00 98.50 102 LEU A O 1
ATOM 751 N N . VAL A 1 103 ? -16.838 -6.470 28.846 1.00 98.19 103 VAL A N 1
ATOM 752 C CA . VAL A 1 103 ? -15.393 -6.425 29.115 1.00 98.19 103 VAL A CA 1
ATOM 753 C C . VAL A 1 103 ? -14.844 -7.840 29.170 1.00 98.19 103 VAL A C 1
ATOM 755 O O . VAL A 1 103 ? -15.267 -8.650 29.995 1.00 98.19 103 VAL A O 1
ATOM 758 N N . ILE A 1 104 ? -13.876 -8.131 28.306 1.00 97.94 104 ILE A N 1
ATOM 759 C CA . ILE A 1 104 ? -13.213 -9.427 28.211 1.00 97.94 104 ILE A CA 1
ATOM 760 C C . ILE A 1 104 ? -11.879 -9.357 28.955 1.00 97.94 104 ILE A C 1
ATOM 762 O O . ILE A 1 104 ? -10.986 -8.572 28.629 1.00 97.94 104 ILE A O 1
ATOM 766 N N . ARG A 1 105 ? -11.716 -10.205 29.968 1.00 94.94 105 ARG A N 1
ATOM 767 C CA . ARG A 1 105 ? -10.491 -10.284 30.770 1.00 94.94 105 ARG A CA 1
ATOM 768 C C . ARG A 1 105 ? -9.416 -11.088 30.038 1.00 94.94 105 ARG A C 1
ATOM 770 O O . ARG A 1 105 ? -9.708 -12.104 29.416 1.00 94.94 105 ARG A O 1
ATOM 777 N N . LYS A 1 106 ? -8.147 -10.708 30.230 1.00 92.94 106 LYS A N 1
ATOM 778 C CA . LYS A 1 106 ? -6.989 -11.486 29.738 1.00 92.94 106 LYS A CA 1
ATOM 779 C C . LYS A 1 106 ? -6.827 -12.846 30.433 1.00 92.94 106 LYS A C 1
ATOM 781 O O . LYS A 1 106 ? -6.231 -13.756 29.874 1.00 92.94 106 LYS A O 1
ATOM 786 N N . ALA A 1 107 ? -7.340 -12.982 31.655 1.00 88.94 107 ALA A N 1
ATOM 787 C CA . ALA A 1 107 ? -7.296 -14.213 32.438 1.00 88.94 107 ALA A CA 1
ATOM 788 C C . ALA A 1 107 ? -8.602 -14.399 33.220 1.00 88.94 107 ALA A C 1
ATOM 790 O O . ALA A 1 107 ? -9.281 -13.421 33.556 1.00 88.94 107 ALA A O 1
ATOM 791 N N . ARG A 1 108 ? -8.950 -15.649 33.548 1.00 84.06 108 ARG A N 1
ATOM 792 C CA . ARG A 1 108 ? -10.091 -15.951 34.429 1.00 84.06 108 ARG A CA 1
ATOM 793 C C . ARG A 1 108 ? -9.845 -15.376 35.821 1.00 84.06 108 ARG A C 1
ATOM 795 O O . ARG A 1 108 ? -8.706 -15.240 36.264 1.00 84.06 108 ARG A O 1
ATOM 802 N N . LYS A 1 109 ? -10.916 -15.004 36.521 1.00 75.12 109 LYS A N 1
ATOM 803 C CA . LYS A 1 109 ? -10.814 -14.729 37.961 1.00 75.12 109 LYS A CA 1
ATOM 804 C C . LYS A 1 109 ? -10.468 -16.042 38.673 1.00 75.12 109 LYS A C 1
ATOM 806 O O . LYS A 1 109 ? -11.066 -17.064 38.358 1.00 75.12 109 LYS A O 1
ATOM 811 N N . GLY A 1 110 ? -9.529 -16.003 39.618 1.00 74.25 110 GLY A N 1
ATOM 812 C CA . GLY A 1 110 ? -9.144 -17.175 40.419 1.00 74.25 110 GLY A CA 1
ATOM 813 C C . GLY A 1 110 ? -10.166 -17.567 41.493 1.00 74.25 110 GLY A C 1
ATOM 814 O O . GLY A 1 110 ? -9.992 -18.576 42.161 1.00 74.25 110 GLY A O 1
ATOM 815 N N . TYR A 1 111 ? -11.214 -16.762 41.678 1.00 73.50 111 TYR A N 1
ATOM 816 C CA . TYR A 1 111 ? -12.293 -16.963 42.643 1.00 73.50 111 TYR A CA 1
ATOM 817 C C . TYR A 1 111 ? -13.551 -16.192 42.196 1.00 73.50 111 TYR A C 1
ATOM 819 O O . TYR A 1 111 ? -13.496 -15.356 41.286 1.00 73.50 111 TYR A O 1
ATOM 827 N N . GLY A 1 112 ? -14.702 -16.456 42.820 1.00 79.06 112 GLY A N 1
ATOM 828 C CA . GLY A 1 112 ? -15.974 -15.798 42.495 1.00 79.06 112 GLY A CA 1
ATOM 829 C C . GLY A 1 112 ? -16.609 -16.319 41.200 1.00 79.06 112 GLY A C 1
ATOM 830 O O . GLY A 1 112 ? -16.678 -17.524 40.986 1.00 79.06 112 GLY A O 1
ATOM 831 N N . SER A 1 113 ? -17.079 -15.422 40.323 1.00 75.44 113 SER A N 1
ATOM 832 C CA . SER A 1 113 ? -17.809 -15.796 39.096 1.00 75.44 113 SER A CA 1
ATOM 833 C C . SER A 1 113 ? -16.983 -16.612 38.093 1.00 75.44 113 SER A C 1
ATOM 835 O O . SER A 1 113 ? -17.562 -17.235 37.207 1.00 75.44 113 SER A O 1
ATOM 837 N N . MET A 1 114 ? -15.646 -16.575 38.192 1.00 83.38 114 MET A N 1
ATOM 838 C CA . MET A 1 114 ? -14.694 -17.234 37.279 1.00 83.38 114 MET A CA 1
ATOM 839 C C . MET A 1 114 ? -14.934 -16.951 35.779 1.00 83.38 114 MET A C 1
ATOM 841 O O . MET A 1 114 ? -14.419 -17.663 34.911 1.00 83.38 114 MET A O 1
ATOM 845 N N . LYS A 1 115 ? -15.691 -15.890 35.461 1.00 87.56 115 LYS A N 1
ATOM 846 C CA . LYS A 1 115 ? -16.034 -15.485 34.094 1.00 87.56 115 LYS A CA 1
ATOM 847 C C . LYS A 1 115 ? -14.849 -14.799 33.412 1.00 87.56 115 LYS A C 1
ATOM 849 O O . LYS A 1 115 ? -14.035 -14.132 34.056 1.00 87.56 115 LYS A O 1
ATOM 854 N N . LEU A 1 116 ? -14.775 -14.963 32.091 1.00 93.06 116 LEU A N 1
ATOM 855 C CA . LEU A 1 116 ? -13.898 -14.173 31.218 1.00 93.06 116 LEU A CA 1
ATOM 856 C C . LEU A 1 116 ? -14.585 -12.915 30.688 1.00 93.06 116 LEU A C 1
ATOM 858 O O . LEU A 1 116 ? -13.892 -11.947 30.406 1.00 93.06 116 LEU A O 1
ATOM 862 N N . ILE A 1 117 ? -15.914 -12.932 30.569 1.00 96.44 117 ILE A N 1
ATOM 863 C CA . ILE A 1 117 ? -16.705 -11.834 30.016 1.00 96.44 117 ILE A CA 1
ATOM 864 C C . ILE A 1 117 ? -17.575 -11.248 31.129 1.00 96.44 117 ILE A C 1
ATOM 866 O O . ILE A 1 117 ? -18.329 -11.975 31.782 1.00 96.44 117 ILE A O 1
ATOM 870 N N . GLU A 1 118 ? -17.443 -9.945 31.342 1.00 95.62 118 GLU A N 1
ATOM 871 C CA . GLU A 1 118 ? -18.252 -9.144 32.258 1.00 95.62 118 GLU A CA 1
ATOM 872 C C . GLU A 1 118 ? -19.247 -8.287 31.461 1.00 95.62 118 GLU A C 1
ATOM 874 O O . GLU A 1 118 ? -18.961 -7.910 30.324 1.00 95.62 118 GLU A O 1
ATOM 879 N N . GLY A 1 119 ? -20.387 -7.950 32.069 1.00 94.62 119 GLY A N 1
ATOM 880 C CA . GLY A 1 119 ? -21.451 -7.149 31.451 1.00 94.62 119 GLY A CA 1
ATOM 881 C C . GLY A 1 119 ? -22.728 -7.947 31.138 1.00 94.62 119 GLY A C 1
ATOM 882 O O . GLY A 1 119 ? -22.774 -9.162 31.367 1.00 94.62 119 GLY A O 1
ATOM 883 N N . PRO A 1 120 ? -23.789 -7.270 30.658 1.00 95.00 120 PRO A N 1
ATOM 884 C CA . PRO A 1 120 ? -25.085 -7.874 30.351 1.00 95.00 120 PRO A CA 1
ATOM 885 C C . PRO A 1 120 ? -25.036 -8.621 29.007 1.00 95.00 120 PRO A C 1
ATOM 887 O O . PRO A 1 120 ? -25.582 -8.162 28.010 1.00 95.00 120 PRO A O 1
ATOM 890 N N . LEU A 1 121 ? -24.324 -9.750 28.988 1.00 93.56 121 LEU A N 1
ATOM 891 C CA . LEU A 1 121 ? -24.116 -10.576 27.799 1.00 93.56 121 LEU A CA 1
ATOM 892 C C . LEU A 1 121 ? -25.431 -11.155 27.277 1.00 93.56 121 LEU A C 1
ATOM 894 O O . LEU A 1 121 ? -26.104 -11.912 27.979 1.00 93.56 121 LEU A O 1
ATOM 898 N N . ASP A 1 122 ? -25.712 -10.859 26.014 1.00 95.88 122 ASP A N 1
ATOM 899 C CA . ASP A 1 122 ? -26.799 -11.419 25.222 1.00 95.88 122 ASP A CA 1
ATOM 900 C C . ASP A 1 122 ? -26.207 -12.252 24.072 1.00 95.88 122 ASP A C 1
ATOM 902 O O . ASP A 1 122 ? -25.351 -11.764 23.327 1.00 95.88 122 ASP A O 1
ATOM 906 N N . ARG A 1 123 ? -26.605 -13.528 23.974 1.00 95.69 123 ARG A N 1
ATOM 907 C CA . ARG A 1 123 ? -26.096 -14.475 22.962 1.00 95.69 123 ARG A CA 1
ATOM 908 C C . ARG A 1 123 ? -26.897 -14.456 21.670 1.00 95.69 123 ARG A C 1
ATOM 910 O O . ARG A 1 123 ? -26.380 -14.893 20.647 1.00 95.69 123 ARG A O 1
ATOM 917 N N . ASP A 1 124 ? -28.118 -13.938 21.713 1.00 95.31 124 ASP A N 1
ATOM 918 C CA . ASP A 1 124 ? -28.996 -13.884 20.547 1.00 95.31 124 ASP A CA 1
ATOM 919 C C . ASP A 1 124 ? -28.668 -12.670 19.664 1.00 95.31 124 ASP A C 1
ATOM 921 O O . ASP A 1 124 ? -29.131 -12.555 18.528 1.00 95.31 124 ASP A O 1
ATOM 925 N N . ARG A 1 125 ? -27.820 -11.766 20.170 1.00 95.12 125 ARG A N 1
ATOM 926 C CA . ARG A 1 125 ? -27.348 -10.576 19.467 1.00 95.12 125 ARG A CA 1
ATOM 927 C C . ARG A 1 125 ? -25.884 -10.722 19.055 1.00 95.12 125 ARG A C 1
ATOM 929 O O . ARG A 1 125 ? -25.073 -11.246 19.824 1.00 95.12 125 ARG A O 1
ATOM 936 N N . PRO A 1 126 ? -25.516 -10.226 17.859 1.00 96.81 126 PRO A N 1
ATOM 937 C CA . PRO A 1 126 ? -24.116 -10.110 17.496 1.00 96.81 126 PRO A CA 1
ATOM 938 C C . PRO A 1 126 ? -23.379 -9.163 18.448 1.00 96.81 126 PRO A C 1
ATOM 940 O O . PRO A 1 126 ? -23.989 -8.409 19.206 1.00 96.81 126 PRO A O 1
ATOM 943 N N . VAL A 1 127 ? -22.051 -9.207 18.402 1.00 98.44 127 VAL A N 1
ATOM 944 C CA . VAL A 1 127 ? -21.170 -8.315 19.158 1.00 98.44 127 VAL A CA 1
ATOM 945 C C . VAL A 1 127 ? -20.141 -7.674 18.233 1.00 98.44 127 VAL A C 1
ATOM 947 O O . VAL A 1 127 ? -19.676 -8.304 17.285 1.00 98.44 127 VAL A O 1
ATOM 950 N N . VAL A 1 128 ? -19.774 -6.425 18.515 1.00 98.69 128 VAL A N 1
ATOM 951 C CA . VAL A 1 128 ? -18.698 -5.706 17.819 1.00 98.69 128 VAL A CA 1
ATOM 952 C C . VAL A 1 128 ? -17.545 -5.477 18.782 1.00 98.69 128 VAL A C 1
ATOM 954 O O . VAL A 1 128 ? -17.734 -4.968 19.887 1.00 98.69 128 VAL A O 1
ATOM 957 N N . MET A 1 129 ? -16.339 -5.859 18.374 1.00 98.56 129 MET A N 1
ATOM 958 C CA . MET A 1 129 ? -15.128 -5.561 19.130 1.00 98.56 129 MET A CA 1
ATOM 959 C C . MET A 1 129 ? -14.819 -4.063 19.055 1.00 98.56 129 MET A C 1
ATOM 961 O O . MET A 1 129 ? -14.821 -3.483 17.977 1.00 98.56 129 MET A O 1
ATOM 965 N N . LEU A 1 130 ? -14.520 -3.443 20.190 1.00 98.44 130 LEU A N 1
ATOM 966 C CA . LEU A 1 130 ? -14.094 -2.059 20.318 1.00 98.44 130 LEU A CA 1
ATOM 967 C C . LEU A 1 130 ? -12.698 -2.029 20.942 1.00 98.44 130 LEU A C 1
ATOM 969 O O . LEU A 1 130 ? -12.494 -2.549 22.046 1.00 98.44 130 LEU A O 1
ATOM 973 N N . ASP A 1 131 ? -11.748 -1.409 20.251 1.00 97.88 131 ASP A N 1
ATOM 974 C CA . ASP A 1 131 ? -10.384 -1.224 20.755 1.00 97.88 131 ASP A CA 1
ATOM 975 C C . ASP A 1 131 ? -9.868 0.192 20.463 1.00 97.88 131 ASP A C 1
ATOM 977 O O . ASP A 1 131 ? -10.483 0.963 19.724 1.00 97.88 131 ASP A O 1
ATOM 981 N N . ASP A 1 132 ? -8.739 0.565 21.056 1.00 97.25 132 ASP A N 1
ATOM 982 C CA . ASP A 1 132 ? -8.114 1.853 20.761 1.00 97.25 132 ASP A CA 1
ATOM 983 C C . ASP A 1 132 ? -7.405 1.827 19.404 1.00 97.25 132 ASP A C 1
ATOM 985 O O . ASP A 1 132 ? -7.424 2.799 18.651 1.00 97.25 132 ASP A O 1
ATOM 989 N N . SER A 1 133 ? -6.812 0.692 19.056 1.00 96.19 133 SER A N 1
ATOM 990 C CA . SER A 1 133 ? -5.991 0.578 17.873 1.00 96.19 133 SER A CA 1
ATOM 991 C C . SER A 1 133 ? -5.923 -0.837 17.329 1.00 96.19 133 SER A C 1
ATOM 993 O O . SER A 1 133 ? -6.125 -1.829 18.029 1.00 96.19 133 SER A O 1
ATOM 995 N N . ILE A 1 134 ? -5.592 -0.932 16.044 1.00 95.12 134 ILE A N 1
ATOM 996 C CA . ILE A 1 134 ? -5.265 -2.203 15.409 1.00 95.12 134 ILE A CA 1
ATOM 997 C C . ILE A 1 134 ? -3.951 -2.105 14.644 1.00 95.12 134 ILE A C 1
ATOM 999 O O . ILE A 1 134 ? -3.855 -1.422 13.630 1.00 95.12 134 ILE A O 1
ATOM 1003 N N . ALA A 1 135 ? -2.945 -2.829 15.139 1.00 91.44 135 ALA A N 1
ATOM 1004 C CA . ALA A 1 135 ? -1.686 -3.093 14.447 1.00 91.44 135 ALA A CA 1
ATOM 1005 C C . ALA A 1 135 ? -1.621 -4.568 14.028 1.00 91.44 135 ALA A C 1
ATOM 1007 O O . ALA A 1 135 ? -2.179 -4.950 13.007 1.00 91.44 135 ALA A O 1
ATOM 1008 N N . SER A 1 136 ? -1.041 -5.453 14.845 1.00 89.75 136 SER A N 1
ATOM 1009 C CA . SER A 1 136 ? -1.031 -6.903 14.569 1.00 89.75 136 SER A CA 1
ATOM 1010 C C . SER A 1 136 ? -2.415 -7.562 14.666 1.00 89.75 136 SER A C 1
ATOM 1012 O O . SER A 1 136 ? -2.627 -8.640 14.110 1.00 89.75 136 SER A O 1
ATOM 1014 N N . GLY A 1 137 ? -3.345 -6.934 15.394 1.00 92.31 137 GLY A N 1
ATOM 1015 C CA . GLY A 1 137 ? -4.681 -7.456 15.688 1.00 92.31 137 GLY A CA 1
ATOM 1016 C C . GLY A 1 137 ? -4.726 -8.512 16.792 1.00 92.31 137 GLY A C 1
ATOM 1017 O O . GLY A 1 137 ? -5.809 -8.999 17.098 1.00 92.31 137 GLY A O 1
ATOM 1018 N N . SER A 1 138 ? -3.596 -8.868 17.418 1.00 92.19 138 SER A N 1
ATOM 1019 C CA . SER A 1 138 ? -3.537 -9.960 18.404 1.00 92.19 138 SER A CA 1
ATOM 1020 C C . SER A 1 138 ? -4.545 -9.805 19.549 1.00 92.19 138 SER A C 1
ATOM 1022 O O . SER A 1 138 ? -5.183 -10.786 19.922 1.00 92.19 138 SER A O 1
ATOM 1024 N N . SER A 1 139 ? -4.726 -8.592 20.086 1.00 93.94 139 SER A N 1
ATOM 1025 C CA . SER A 1 139 ? -5.716 -8.310 21.139 1.00 93.94 139 SER A CA 1
ATOM 1026 C C . SER A 1 139 ? -7.143 -8.595 20.675 1.00 93.94 139 SER A C 1
ATOM 1028 O O . SER A 1 139 ? -7.878 -9.311 21.354 1.00 93.94 139 SER A O 1
ATOM 1030 N N . ILE A 1 140 ? -7.505 -8.107 19.486 1.00 96.81 140 ILE A N 1
ATOM 1031 C CA . ILE A 1 140 ? -8.829 -8.326 18.903 1.00 96.81 140 ILE A CA 1
ATOM 1032 C C . ILE A 1 140 ? -9.046 -9.820 18.656 1.00 96.81 140 ILE A C 1
ATOM 1034 O O . ILE A 1 140 ? -10.049 -10.349 19.116 1.00 96.81 140 ILE A O 1
ATOM 1038 N N . PHE A 1 141 ? -8.089 -10.533 18.046 1.00 97.06 141 PHE A N 1
ATOM 1039 C CA . PHE A 1 141 ? -8.208 -11.979 17.809 1.00 97.06 141 PHE A CA 1
ATOM 1040 C C . PHE A 1 141 ? -8.419 -12.785 19.096 1.00 97.06 141 PHE A C 1
ATOM 1042 O O . PHE A 1 141 ? -9.242 -13.695 19.105 1.00 97.06 141 PHE A O 1
ATOM 1049 N N . ARG A 1 142 ? -7.744 -12.435 20.200 1.00 97.06 142 ARG A N 1
ATOM 1050 C CA . ARG A 1 142 ? -8.000 -13.070 21.506 1.00 97.06 142 ARG A CA 1
ATOM 1051 C C . ARG A 1 142 ? -9.408 -12.787 22.024 1.00 97.06 142 ARG A C 1
ATOM 1053 O O . ARG A 1 142 ? -10.037 -13.680 22.583 1.00 97.06 142 ARG A O 1
ATOM 1060 N N . GLY A 1 143 ? -9.903 -11.565 21.834 1.00 97.44 143 GLY A N 1
ATOM 1061 C CA . GLY A 1 143 ? -11.289 -11.215 22.137 1.00 97.44 143 GLY A CA 1
ATOM 1062 C C . GLY A 1 143 ? -12.284 -12.046 21.324 1.00 97.44 143 GLY A C 1
ATOM 1063 O O . GLY A 1 143 ? -13.193 -12.629 21.910 1.00 97.44 143 GLY A O 1
ATOM 1064 N N . LEU A 1 144 ? -12.059 -12.169 20.010 1.00 97.50 144 LEU A N 1
ATOM 1065 C CA . LEU A 1 144 ? -12.875 -12.992 19.110 1.00 97.50 144 LEU A CA 1
ATOM 1066 C C . LEU A 1 144 ? -12.941 -14.445 19.584 1.00 97.50 144 LEU A C 1
ATOM 1068 O O . LEU A 1 144 ? -14.035 -14.953 19.799 1.00 97.50 144 LEU A O 1
ATOM 1072 N N . GLU A 1 145 ? -11.786 -15.069 19.844 1.00 97.44 145 GLU A N 1
ATOM 1073 C CA . GLU A 1 145 ? -11.701 -16.455 20.328 1.00 97.44 145 GLU A CA 1
ATOM 1074 C C . GLU A 1 145 ? -12.558 -16.674 21.588 1.00 97.44 145 GLU A C 1
ATOM 1076 O O . GLU A 1 145 ? -13.255 -17.680 21.708 1.00 97.44 145 GLU A O 1
ATOM 1081 N N . ILE A 1 146 ? -12.535 -15.725 22.533 1.00 97.75 146 ILE A N 1
ATOM 1082 C CA . ILE A 1 146 ? -13.295 -15.823 23.786 1.00 97.75 146 ILE A CA 1
ATOM 1083 C C . ILE A 1 146 ? -14.800 -15.613 23.560 1.00 97.75 146 ILE A C 1
ATOM 1085 O O . ILE A 1 146 ? -15.605 -16.310 24.180 1.00 97.75 146 ILE A O 1
ATOM 1089 N N . LEU A 1 147 ? -15.188 -14.665 22.703 1.00 97.56 147 LEU A N 1
ATOM 1090 C CA . LEU A 1 147 ? -16.592 -14.386 22.385 1.00 97.56 147 LEU A CA 1
ATOM 1091 C C . LEU A 1 147 ? -17.232 -15.546 21.613 1.00 97.56 147 LEU A C 1
ATOM 1093 O O . LEU A 1 147 ? -18.305 -16.014 21.994 1.00 97.56 147 LEU A O 1
ATOM 1097 N N . GLU A 1 148 ? -16.545 -16.058 20.593 1.00 96.62 148 GLU A N 1
ATOM 1098 C CA . GLU A 1 148 ? -16.982 -17.208 19.796 1.00 96.62 148 GLU A CA 1
ATOM 1099 C C . GLU A 1 148 ? -17.099 -18.464 20.672 1.00 96.62 148 GLU A C 1
ATOM 1101 O O . GLU A 1 148 ? -18.121 -19.150 20.643 1.00 96.62 148 GLU A O 1
ATOM 1106 N N . ALA A 1 149 ? -16.118 -18.721 21.547 1.00 96.19 149 ALA A N 1
ATOM 1107 C CA . ALA A 1 149 ? -16.183 -19.828 22.506 1.00 96.19 149 ALA A CA 1
ATOM 1108 C C . ALA A 1 149 ? -17.324 -19.682 23.532 1.00 96.19 149 ALA A C 1
ATOM 1110 O O . ALA A 1 149 ? -17.766 -20.674 24.113 1.00 96.19 149 ALA A O 1
ATOM 1111 N N . ALA A 1 150 ? -17.812 -18.462 23.769 1.00 95.50 150 ALA A N 1
ATOM 1112 C CA . ALA A 1 150 ? -18.979 -18.194 24.608 1.00 95.50 150 ALA A CA 1
ATOM 1113 C C . ALA A 1 150 ? -20.319 -18.276 23.844 1.00 95.50 150 ALA A C 1
ATOM 1115 O O . ALA A 1 150 ? -21.375 -18.078 24.460 1.00 95.50 150 ALA A O 1
ATOM 1116 N N . GLY A 1 151 ? -20.275 -18.593 22.543 1.00 95.94 151 GLY A N 1
ATOM 1117 C CA . GLY A 1 151 ? -21.428 -18.757 21.661 1.00 95.94 151 GLY A CA 1
ATOM 1118 C C . GLY A 1 151 ? -21.913 -17.468 20.999 1.00 95.94 151 GLY A C 1
ATOM 1119 O O . GLY A 1 151 ? -23.029 -17.452 20.494 1.00 95.94 151 GLY A O 1
ATOM 1120 N N . LEU A 1 152 ? -21.127 -16.386 21.022 1.00 97.31 152 LEU A N 1
ATOM 1121 C CA . LEU A 1 152 ? -21.504 -15.135 20.367 1.00 97.31 152 LEU A CA 1
ATOM 1122 C C . LEU A 1 152 ? -21.073 -15.123 18.901 1.00 97.31 152 LEU A C 1
ATOM 1124 O O . LEU A 1 152 ? -19.962 -15.529 18.559 1.00 97.31 152 LEU A O 1
ATOM 1128 N N . ARG A 1 153 ? -21.926 -14.550 18.049 1.00 97.00 153 ARG A N 1
ATOM 1129 C CA . ARG A 1 153 ? -21.550 -14.141 16.694 1.00 97.00 153 ARG A CA 1
ATOM 1130 C C . ARG A 1 153 ? -20.829 -12.800 16.761 1.00 97.00 153 ARG A C 1
ATOM 1132 O O . ARG A 1 153 ? -21.422 -11.808 17.180 1.00 97.00 153 ARG A O 1
ATOM 1139 N N . VAL A 1 154 ? -19.578 -12.746 16.316 1.00 97.94 154 VAL A N 1
ATOM 1140 C CA . VAL A 1 154 ? -18.872 -11.469 16.177 1.00 97.94 154 VAL A CA 1
ATOM 1141 C C . VAL A 1 154 ? -19.137 -10.898 14.790 1.00 97.94 154 VAL A C 1
ATOM 1143 O O . VAL A 1 154 ? -18.859 -11.546 13.787 1.00 97.94 154 VAL A O 1
ATOM 1146 N N . GLU A 1 155 ? -19.704 -9.697 14.732 1.00 97.88 155 GLU A N 1
ATOM 1147 C CA . GLU A 1 155 ? -19.985 -9.004 13.470 1.00 97.88 155 GLU A CA 1
ATOM 1148 C C . GLU A 1 155 ? -18.730 -8.336 12.900 1.00 97.88 155 GLU A C 1
ATOM 1150 O O . GLU A 1 155 ? -18.521 -8.296 11.687 1.00 97.88 155 GLU A O 1
ATOM 1155 N N . GLY A 1 156 ? -17.868 -7.829 13.781 1.00 98.00 156 GLY A N 1
ATOM 1156 C CA . GLY A 1 156 ? -16.692 -7.099 13.350 1.00 98.00 156 GLY A CA 1
ATOM 1157 C C . GLY A 1 156 ? -15.968 -6.344 14.451 1.00 98.00 156 GLY A C 1
ATOM 1158 O O . GLY A 1 156 ? -16.083 -6.684 15.632 1.00 98.00 156 GLY A O 1
ATOM 1159 N N . ALA A 1 157 ? -15.197 -5.333 14.052 1.00 98.25 157 ALA A N 1
ATOM 1160 C CA . ALA A 1 157 ? -14.408 -4.508 14.955 1.00 98.25 157 ALA A CA 1
ATOM 1161 C C . ALA A 1 157 ? -14.418 -3.022 14.563 1.00 98.25 157 ALA A C 1
ATOM 1163 O O . ALA A 1 157 ? -14.356 -2.674 13.386 1.00 98.25 157 ALA A O 1
ATOM 1164 N N . VAL A 1 158 ? -14.423 -2.150 15.567 1.00 98.50 158 VAL A N 1
ATOM 1165 C CA . VAL A 1 158 ? -14.256 -0.702 15.436 1.00 98.50 158 VAL A CA 1
ATOM 1166 C C . VAL A 1 158 ? -13.077 -0.267 16.302 1.00 98.50 158 VAL A C 1
ATOM 1168 O O . VAL A 1 158 ? -12.990 -0.645 17.471 1.00 98.50 158 VAL A O 1
ATOM 1171 N N . VAL A 1 159 ? -12.167 0.533 15.746 1.00 98.19 159 VAL A N 1
ATOM 1172 C CA . VAL A 1 159 ? -11.029 1.093 16.495 1.00 98.19 159 VAL A CA 1
ATOM 1173 C C . VAL A 1 159 ? -10.888 2.604 16.322 1.00 98.19 159 VAL A C 1
ATOM 1175 O O . VAL A 1 159 ? -11.369 3.164 15.336 1.00 98.19 159 VAL A O 1
ATOM 1178 N N . LEU A 1 160 ? -10.184 3.285 17.234 1.00 97.50 160 LEU A N 1
ATOM 1179 C CA . LEU A 1 160 ? -9.813 4.685 16.985 1.00 97.50 160 LEU A CA 1
ATOM 1180 C C . LEU A 1 160 ? -8.777 4.783 15.866 1.00 97.50 160 LEU A C 1
ATOM 1182 O O . LEU A 1 160 ? -8.993 5.522 14.911 1.00 97.50 160 LEU A O 1
ATOM 1186 N N . VAL A 1 161 ? -7.673 4.040 15.959 1.00 97.38 161 VAL A N 1
ATOM 1187 C CA . VAL A 1 161 ? -6.541 4.176 15.027 1.00 97.38 161 VAL A CA 1
ATOM 1188 C C . VAL A 1 161 ? -6.170 2.832 14.404 1.00 97.38 161 VAL A C 1
ATOM 1190 O O . VAL A 1 161 ? -5.730 1.914 15.097 1.00 97.38 161 VAL A O 1
ATOM 1193 N N . ARG A 1 162 ? -6.265 2.707 13.077 1.00 94.75 162 ARG A N 1
ATOM 1194 C CA . ARG A 1 162 ? -5.645 1.584 12.356 1.00 94.75 162 ARG A CA 1
ATOM 1195 C C . ARG A 1 162 ? -4.201 1.909 11.990 1.00 94.75 162 ARG A C 1
ATOM 1197 O O . ARG A 1 162 ? -3.907 2.991 11.487 1.00 94.75 162 ARG A O 1
ATOM 1204 N N . PHE A 1 163 ? -3.291 0.971 12.229 1.00 91.38 163 PHE A N 1
ATOM 1205 C CA . PHE A 1 163 ? -1.874 1.110 11.899 1.00 91.38 163 PHE A CA 1
ATOM 1206 C C . PHE A 1 163 ? -1.586 0.545 10.501 1.00 91.38 163 PHE A C 1
ATOM 1208 O O . PHE A 1 163 ? -0.890 -0.458 10.347 1.00 91.38 163 PHE A O 1
ATOM 1215 N N . GLY A 1 164 ? -2.144 1.209 9.482 1.00 84.00 164 GLY A N 1
ATOM 1216 C CA . GLY A 1 164 ? -2.068 0.803 8.080 1.00 84.00 164 GLY A CA 1
ATOM 1217 C C . GLY A 1 164 ? -2.947 -0.405 7.739 1.00 84.00 164 GLY A C 1
ATOM 1218 O O . GLY A 1 164 ? -3.636 -0.971 8.586 1.00 84.00 164 GLY A O 1
ATOM 1219 N N . TRP A 1 165 ? -2.904 -0.826 6.471 1.00 81.19 165 TRP A N 1
ATOM 1220 C CA . TRP A 1 165 ? -3.674 -1.985 5.991 1.00 81.19 165 TRP A CA 1
ATOM 1221 C C . TRP A 1 165 ? -3.101 -3.339 6.448 1.00 81.19 165 TRP A C 1
ATOM 1223 O O . TRP A 1 165 ? -3.752 -4.381 6.356 1.00 81.19 165 TRP A O 1
ATOM 1233 N N . TYR A 1 166 ? -1.849 -3.357 6.912 1.00 74.25 166 TYR A N 1
ATOM 1234 C CA . TYR A 1 166 ? -1.126 -4.593 7.180 1.00 74.25 166 TYR A CA 1
ATOM 1235 C C . TYR A 1 166 ? -1.419 -5.205 8.548 1.00 74.25 166 TYR A C 1
ATOM 1237 O O . TYR A 1 166 ? -1.860 -4.548 9.483 1.00 74.25 166 TYR A O 1
ATOM 1245 N N . GLY A 1 167 ? -1.161 -6.510 8.667 1.00 83.81 167 GLY A N 1
ATOM 1246 C CA . GLY A 1 167 ? -1.323 -7.230 9.925 1.00 83.81 167 GLY A CA 1
ATOM 1247 C C . GLY A 1 167 ? -2.789 -7.486 10.265 1.00 83.81 167 GLY A C 1
ATOM 1248 O O . GLY A 1 167 ? -3.464 -8.247 9.576 1.00 83.81 167 GLY A O 1
ATOM 1249 N N . GLY A 1 168 ? -3.254 -6.909 11.369 1.00 89.25 168 GLY A N 1
ATOM 1250 C CA . GLY A 1 168 ? -4.551 -7.205 11.967 1.00 89.25 168 GLY A CA 1
ATOM 1251 C C . GLY A 1 168 ? -5.725 -6.807 11.086 1.00 89.25 168 GLY A C 1
ATOM 1252 O O . GLY A 1 168 ? -6.663 -7.587 10.964 1.00 89.25 168 GLY A O 1
ATOM 1253 N N . TYR A 1 169 ? -5.656 -5.635 10.449 1.00 91.38 169 TYR A N 1
ATOM 1254 C CA . TYR A 1 169 ? -6.771 -5.083 9.677 1.00 91.38 169 TYR A CA 1
ATOM 1255 C C . TYR A 1 169 ? -7.134 -5.978 8.482 1.00 91.38 169 TYR A C 1
ATOM 1257 O O . TYR A 1 169 ? -8.238 -6.523 8.441 1.00 91.38 169 TYR A O 1
ATOM 1265 N N . ALA A 1 170 ? -6.178 -6.24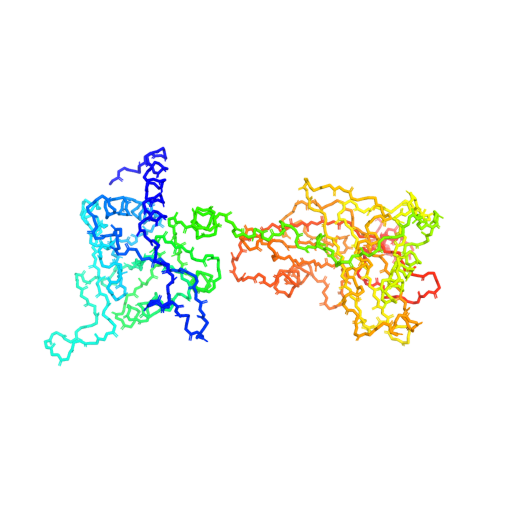7 7.582 1.00 90.00 170 ALA A N 1
ATOM 1266 C CA . ALA A 1 170 ? -6.382 -7.181 6.471 1.00 90.00 170 ALA A CA 1
ATOM 1267 C C . ALA A 1 170 ? -6.821 -8.578 6.941 1.00 90.00 170 ALA A C 1
ATOM 1269 O O . ALA A 1 170 ? -7.743 -9.151 6.369 1.00 90.00 170 ALA A O 1
ATOM 1270 N N . ARG A 1 171 ? -6.215 -9.116 8.009 1.00 92.31 171 ARG A N 1
ATOM 1271 C CA . ARG A 1 171 ? -6.541 -10.462 8.512 1.00 92.31 171 ARG A CA 1
ATOM 1272 C C . ARG A 1 171 ? -7.947 -10.580 9.101 1.00 92.31 171 ARG A C 1
ATOM 1274 O O . ARG A 1 171 ? -8.519 -11.665 9.066 1.00 92.31 171 ARG A O 1
ATOM 1281 N N . LEU A 1 172 ? -8.490 -9.513 9.689 1.00 93.94 172 LEU A N 1
ATOM 1282 C CA . LEU A 1 172 ? -9.879 -9.501 10.155 1.00 93.94 172 LEU A CA 1
ATOM 1283 C C . LEU A 1 172 ? -10.841 -9.514 8.962 1.00 93.94 172 LEU A C 1
ATOM 1285 O O . LEU A 1 172 ? -11.758 -10.333 8.940 1.00 93.94 172 LEU A O 1
ATOM 1289 N N . ILE A 1 173 ? -10.582 -8.688 7.944 1.00 92.88 173 ILE A N 1
ATOM 1290 C CA . ILE A 1 173 ? -11.386 -8.651 6.712 1.00 92.88 173 ILE A CA 1
ATOM 1291 C C . ILE A 1 173 ? -11.320 -9.996 5.974 1.00 92.88 173 ILE A C 1
ATOM 1293 O O . ILE A 1 173 ? -12.347 -10.513 5.547 1.00 92.88 173 ILE A O 1
ATOM 1297 N N . GLU A 1 174 ? -10.140 -10.623 5.891 1.00 91.75 174 GLU A N 1
ATOM 1298 C CA . GLU A 1 174 ? -9.964 -11.981 5.345 1.00 91.75 174 GLU A CA 1
ATOM 1299 C C . GLU A 1 174 ? -10.825 -13.032 6.048 1.00 91.75 174 GLU A C 1
ATOM 1301 O O . GLU A 1 174 ? -11.223 -14.019 5.431 1.00 91.75 174 GLU A O 1
ATOM 1306 N N . ARG A 1 175 ? -11.134 -12.816 7.328 1.00 92.94 175 ARG A N 1
ATOM 1307 C CA . ARG A 1 175 ? -12.004 -13.679 8.129 1.00 92.94 175 ARG A CA 1
ATOM 1308 C C . ARG A 1 175 ? -13.496 -13.384 7.933 1.00 92.94 175 ARG A C 1
ATOM 1310 O O . ARG A 1 175 ? -14.315 -14.009 8.597 1.00 92.94 175 ARG A O 1
ATOM 1317 N N . GLY A 1 176 ? -13.842 -12.448 7.046 1.00 93.19 176 GLY A N 1
ATOM 1318 C CA . GLY A 1 176 ? -15.214 -12.028 6.757 1.00 93.19 176 GLY A CA 1
ATOM 1319 C C . GLY A 1 176 ? -15.790 -11.021 7.754 1.00 93.19 176 GLY A C 1
ATOM 1320 O O . GLY A 1 176 ? -17.005 -10.854 7.798 1.00 93.19 176 GLY A O 1
ATOM 1321 N N . LEU A 1 177 ? -14.950 -10.373 8.568 1.00 95.38 177 LEU A N 1
ATOM 1322 C CA . LEU A 1 177 ? -15.392 -9.408 9.576 1.00 95.38 177 LEU A CA 1
ATOM 1323 C C . LEU A 1 177 ? -15.467 -7.992 9.000 1.00 95.38 177 LEU A C 1
ATOM 1325 O O . LEU A 1 177 ? -14.570 -7.560 8.272 1.00 95.38 177 LEU A O 1
ATOM 1329 N N . HIS A 1 178 ? -16.497 -7.241 9.390 1.00 95.44 178 HIS A N 1
ATOM 1330 C CA . HIS A 1 178 ? -16.588 -5.814 9.085 1.00 95.44 178 HIS A CA 1
ATOM 1331 C C . HIS A 1 178 ? -15.632 -5.032 10.002 1.00 95.44 178 HIS A C 1
ATOM 1333 O O . HIS A 1 178 ? -15.696 -5.161 11.224 1.00 95.44 178 HIS A O 1
ATOM 1339 N N . VAL A 1 179 ? -14.711 -4.240 9.442 1.00 95.69 179 VAL A N 1
ATOM 1340 C CA . VAL A 1 179 ? -13.734 -3.480 10.238 1.00 95.69 179 VAL A CA 1
ATOM 1341 C C . VAL A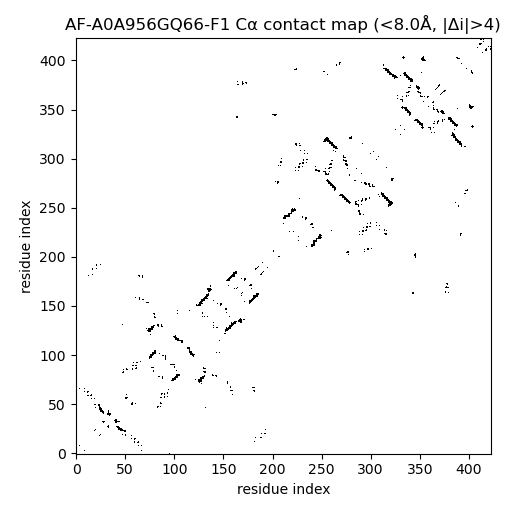 1 179 ? -13.780 -1.999 9.894 1.00 95.69 179 VAL A C 1
ATOM 1343 O O . VAL A 1 179 ? -13.522 -1.621 8.753 1.00 95.69 179 VAL A O 1
ATOM 1346 N N . ALA A 1 180 ? -14.024 -1.157 10.895 1.00 96.44 180 ALA A N 1
ATOM 1347 C CA . ALA A 1 180 ? -14.017 0.296 10.753 1.00 96.44 180 ALA A CA 1
ATOM 1348 C C . ALA A 1 180 ? -12.985 0.952 11.683 1.00 96.44 180 ALA A C 1
ATOM 1350 O O . ALA A 1 180 ? -12.622 0.418 12.735 1.00 96.44 180 ALA A O 1
ATOM 1351 N N . SER A 1 181 ? -12.495 2.125 11.291 1.00 96.44 181 SER A N 1
ATOM 1352 C CA . SER A 1 181 ? -11.525 2.901 12.067 1.00 96.44 181 SER A CA 1
ATOM 1353 C C . SER A 1 181 ? -11.782 4.393 11.919 1.00 96.44 181 SER A C 1
ATOM 1355 O O . SER A 1 181 ? -12.080 4.839 10.814 1.00 96.44 181 SER A O 1
ATOM 1357 N N . VAL A 1 182 ? -11.582 5.174 12.982 1.00 97.69 182 VAL A N 1
ATOM 1358 C CA . VAL A 1 182 ? -11.709 6.643 12.905 1.00 97.69 182 VAL A CA 1
ATOM 1359 C C . VAL A 1 182 ? -10.535 7.270 12.137 1.00 97.69 182 VAL A C 1
ATOM 1361 O O . VAL A 1 182 ? -10.735 8.160 11.303 1.00 97.69 182 VAL A O 1
ATOM 1364 N N . PHE A 1 183 ? -9.315 6.788 12.3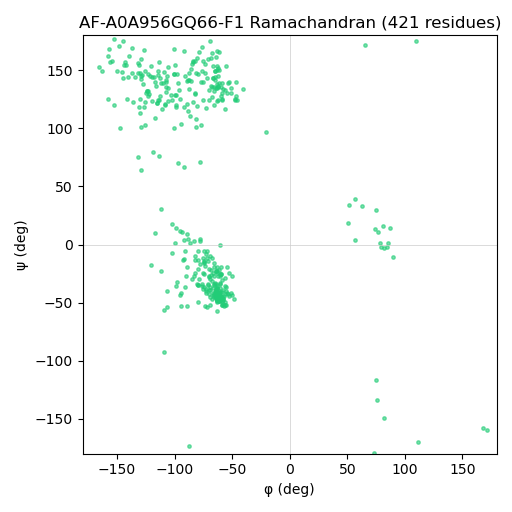86 1.00 96.94 183 PHE A N 1
ATOM 1365 C CA . PHE A 1 183 ? -8.072 7.304 11.810 1.00 96.94 183 PHE A CA 1
ATOM 1366 C C . PHE A 1 183 ? -7.221 6.197 11.197 1.00 96.94 183 PHE A C 1
ATOM 1368 O O . PHE A 1 183 ? -7.127 5.101 11.755 1.00 96.94 183 PHE A O 1
ATOM 1375 N N . ASP A 1 184 ? -6.530 6.521 10.106 1.00 92.81 184 ASP A N 1
ATOM 1376 C CA . ASP A 1 184 ? -5.361 5.772 9.658 1.00 92.81 184 ASP A CA 1
ATOM 1377 C C . ASP A 1 184 ? -4.079 6.447 10.155 1.00 92.81 184 ASP A C 1
ATOM 1379 O O . ASP A 1 184 ? -3.890 7.660 10.046 1.00 92.81 184 ASP A O 1
ATOM 1383 N N . VAL A 1 185 ? -3.168 5.647 10.710 1.00 92.38 185 VAL A N 1
ATOM 1384 C CA . VAL A 1 185 ? -1.942 6.168 11.312 1.00 92.38 185 VAL A CA 1
ATOM 1385 C C . VAL A 1 185 ? -1.067 6.918 10.305 1.00 92.38 185 VAL A C 1
ATOM 1387 O O . VAL A 1 185 ? -0.454 7.918 10.666 1.00 92.38 185 VAL A O 1
ATOM 1390 N N . HIS A 1 186 ? -0.988 6.461 9.055 1.00 86.50 186 HIS A N 1
ATOM 1391 C CA . HIS A 1 186 ? -0.081 6.999 8.048 1.00 86.50 186 HIS A CA 1
ATOM 1392 C C . HIS A 1 186 ? -0.625 8.271 7.406 1.00 86.50 186 HIS A C 1
ATOM 1394 O O . HIS A 1 186 ? 0.168 9.154 7.073 1.00 86.50 186 HIS A O 1
ATOM 1400 N N . THR A 1 187 ? -1.945 8.383 7.246 1.00 86.12 187 THR A N 1
ATOM 1401 C CA . THR A 1 187 ? -2.566 9.572 6.647 1.00 86.12 187 THR A CA 1
ATOM 1402 C C . THR A 1 187 ? -2.946 10.632 7.672 1.00 86.12 187 THR A C 1
ATOM 1404 O O . THR A 1 187 ? -2.804 11.816 7.378 1.00 86.12 187 THR A O 1
ATOM 1407 N N . ASP A 1 188 ? -3.405 10.241 8.864 1.00 93.38 188 ASP A N 1
ATOM 1408 C CA . ASP A 1 188 ? -3.941 11.189 9.846 1.00 93.38 188 ASP A CA 1
ATOM 1409 C C . ASP A 1 188 ? -2.936 11.580 10.939 1.00 93.38 188 ASP A C 1
ATOM 1411 O O . ASP A 1 188 ? -2.955 12.728 11.376 1.00 93.38 188 ASP A O 1
ATOM 1415 N N . LEU A 1 189 ? -2.068 10.665 11.398 1.00 94.38 189 LEU A N 1
ATOM 1416 C CA . LEU A 1 189 ? -1.207 10.900 12.574 1.00 94.38 189 LEU A CA 1
ATOM 1417 C C . LEU A 1 189 ? 0.264 11.142 12.204 1.00 94.38 189 LEU A C 1
ATOM 1419 O O . LEU A 1 189 ? 0.829 12.163 12.585 1.00 94.38 189 LEU A O 1
ATOM 1423 N N . VAL A 1 190 ? 0.898 10.241 11.445 1.00 90.94 190 VAL A N 1
ATOM 1424 C CA . VAL A 1 190 ? 2.329 10.314 11.072 1.00 90.94 190 VAL A CA 1
ATOM 1425 C C . VAL A 1 190 ? 2.732 11.673 10.482 1.00 90.94 190 VAL A C 1
ATOM 1427 O O . VAL A 1 190 ? 3.779 12.177 10.886 1.00 90.94 190 VAL A O 1
ATOM 1430 N N . PRO A 1 191 ? 1.942 12.327 9.602 1.00 90.12 191 PRO A N 1
ATOM 1431 C CA . PRO A 1 191 ? 2.300 13.643 9.073 1.00 90.12 191 PRO A CA 1
ATOM 1432 C C . PRO A 1 191 ? 2.446 14.737 10.140 1.00 90.12 191 PRO A C 1
ATOM 1434 O O . PRO A 1 191 ? 3.159 15.708 9.903 1.00 90.12 191 PRO A O 1
ATOM 1437 N N . ILE A 1 192 ? 1.771 14.584 11.283 1.00 93.62 192 ILE A N 1
ATOM 1438 C CA . ILE A 1 192 ? 1.779 15.528 12.408 1.00 93.62 192 ILE A CA 1
ATOM 1439 C C . ILE A 1 192 ? 2.825 15.106 13.447 1.00 93.62 192 ILE A C 1
ATOM 1441 O O . ILE A 1 192 ? 3.576 15.936 13.953 1.00 93.62 192 ILE A O 1
ATOM 1445 N N . VAL A 1 193 ? 2.888 13.810 13.760 1.00 92.44 193 VAL A N 1
ATOM 1446 C CA . VAL A 1 193 ? 3.749 13.252 14.816 1.00 92.44 193 VAL A CA 1
ATOM 1447 C C . VAL A 1 193 ? 5.215 13.166 14.384 1.00 92.44 193 VAL A C 1
ATOM 1449 O O . VAL A 1 193 ? 6.107 13.361 15.214 1.00 92.44 193 VAL A O 1
ATOM 1452 N N . GLU A 1 194 ? 5.464 12.905 13.099 1.00 89.69 194 GLU A N 1
ATOM 1453 C CA . GLU A 1 194 ? 6.790 12.752 12.492 1.00 89.69 194 GLU A CA 1
ATOM 1454 C C . GLU A 1 194 ? 6.933 13.632 11.230 1.00 89.69 194 GLU A C 1
ATOM 1456 O O . GLU A 1 194 ? 7.123 13.118 10.123 1.00 89.69 194 GLU A O 1
ATOM 1461 N N . PRO A 1 195 ? 6.879 14.971 11.350 1.00 85.69 195 PRO A N 1
ATOM 1462 C CA . PRO A 1 195 ? 6.860 15.865 10.188 1.00 85.69 195 PRO A CA 1
ATOM 1463 C C . PRO A 1 195 ? 8.150 15.801 9.354 1.00 85.69 195 PRO A C 1
ATOM 1465 O O . PRO A 1 195 ? 8.144 16.122 8.168 1.00 85.69 195 PRO A O 1
ATOM 1468 N N . THR A 1 196 ? 9.258 15.369 9.964 1.00 85.06 196 THR A N 1
ATOM 1469 C CA . THR A 1 196 ? 10.569 15.214 9.319 1.00 85.06 196 THR A CA 1
ATOM 1470 C C . THR A 1 196 ? 10.800 13.823 8.735 1.00 85.06 196 THR A C 1
ATOM 1472 O O . THR A 1 196 ? 11.822 13.612 8.078 1.00 85.06 196 THR A O 1
ATOM 1475 N N . ARG A 1 197 ? 9.890 12.859 8.953 1.00 76.88 197 ARG A N 1
ATOM 1476 C CA . ARG A 1 197 ? 10.039 11.516 8.391 1.00 76.88 197 ARG A CA 1
ATOM 1477 C C . ARG A 1 197 ? 10.038 11.616 6.867 1.00 76.88 197 ARG A C 1
ATOM 1479 O O . ARG A 1 197 ? 9.067 12.127 6.301 1.00 76.88 197 ARG A O 1
ATOM 1486 N N . PRO A 1 198 ? 11.078 11.099 6.185 1.00 65.94 198 PRO A N 1
ATOM 1487 C CA . PRO A 1 198 ? 11.080 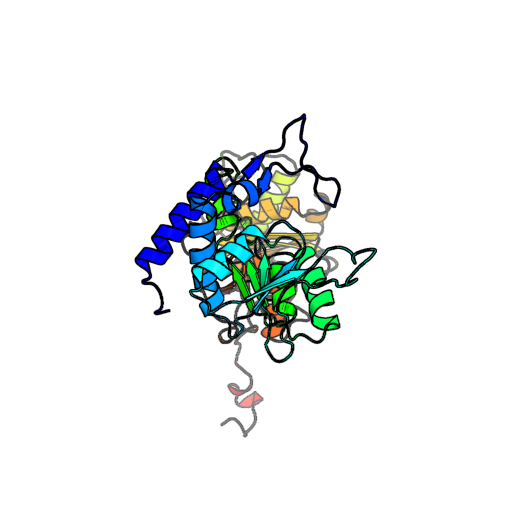11.043 4.737 1.00 65.94 198 PRO A CA 1
ATOM 1488 C C . PRO A 1 198 ? 9.843 10.280 4.280 1.00 65.94 198 PRO A C 1
ATOM 1490 O O . PRO A 1 198 ? 9.672 9.098 4.590 1.00 65.94 198 PRO A O 1
ATOM 1493 N N . ARG A 1 199 ? 8.962 10.961 3.551 1.00 63.72 199 ARG A N 1
ATOM 1494 C CA . ARG A 1 199 ? 7.904 10.271 2.824 1.00 63.72 199 ARG A CA 1
ATOM 1495 C C . ARG A 1 199 ? 8.613 9.481 1.725 1.00 63.72 199 ARG A C 1
ATOM 1497 O O . ARG A 1 199 ? 9.424 10.085 1.016 1.00 63.72 199 ARG A O 1
ATOM 1504 N N . PRO A 1 200 ? 8.387 8.159 1.597 1.00 58.31 200 PRO A N 1
ATOM 1505 C CA . PRO A 1 200 ? 8.926 7.407 0.474 1.00 58.31 200 PRO A CA 1
ATOM 1506 C C . PRO A 1 200 ? 8.654 8.187 -0.809 1.00 58.31 200 PRO A C 1
ATOM 1508 O O . PRO A 1 200 ? 7.575 8.775 -0.938 1.00 58.31 200 PRO A O 1
ATOM 1511 N N . ALA A 1 201 ? 9.624 8.223 -1.731 1.00 59.25 201 ALA A N 1
ATOM 1512 C CA . ALA A 1 201 ? 9.376 8.795 -3.047 1.00 59.25 201 ALA A CA 1
ATOM 1513 C C . ALA A 1 201 ? 8.066 8.192 -3.554 1.00 59.25 201 ALA A C 1
ATOM 1515 O O . ALA A 1 201 ? 7.926 6.966 -3.566 1.00 59.25 201 ALA A O 1
ATOM 1516 N N . PHE A 1 202 ? 7.107 9.057 -3.898 1.00 75.38 202 PHE A N 1
ATOM 1517 C CA . PHE A 1 202 ? 5.739 8.662 -4.239 1.00 75.38 202 PHE A CA 1
ATOM 1518 C C . PHE A 1 202 ? 5.735 7.527 -5.278 1.00 75.38 202 PHE A C 1
ATOM 1520 O O . 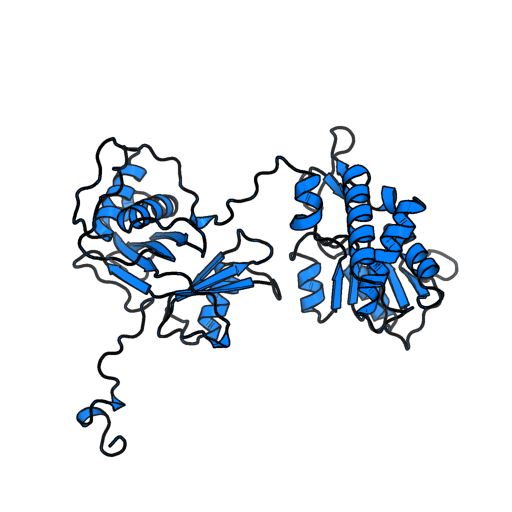PHE A 1 202 ? 4.867 6.659 -5.246 1.00 75.38 202 PHE A O 1
ATOM 1527 N N . ASN A 1 203 ? 6.788 7.460 -6.096 1.00 89.38 203 ASN A N 1
ATOM 1528 C CA . ASN A 1 203 ? 7.129 6.345 -6.956 1.00 89.38 203 ASN A CA 1
ATOM 1529 C C . ASN A 1 203 ? 8.584 5.855 -6.713 1.00 89.38 203 ASN A C 1
ATOM 1531 O O . ASN A 1 203 ? 9.537 6.465 -7.210 1.00 89.38 203 ASN A O 1
ATOM 1535 N N . PRO A 1 204 ? 8.807 4.732 -5.997 1.00 89.25 204 PRO A N 1
ATOM 1536 C CA . PRO A 1 204 ? 10.153 4.220 -5.701 1.00 89.25 204 PRO A CA 1
ATOM 1537 C C . PRO A 1 204 ? 10.910 3.710 -6.937 1.00 89.25 204 PRO A C 1
ATOM 1539 O O . PRO A 1 204 ? 12.122 3.469 -6.876 1.00 89.25 204 PRO A O 1
ATOM 1542 N N . SER A 1 205 ? 10.224 3.549 -8.072 1.00 91.44 205 SER A N 1
ATOM 1543 C CA . SER A 1 205 ? 10.868 3.179 -9.332 1.00 91.44 205 SER A CA 1
ATOM 1544 C C . SER A 1 205 ? 11.656 4.339 -9.964 1.00 91.44 205 SER A C 1
ATOM 1546 O O . SER A 1 205 ? 12.542 4.096 -10.775 1.00 91.44 205 SER A O 1
ATOM 1548 N N . LEU A 1 206 ? 11.433 5.586 -9.520 1.00 91.62 206 LEU A N 1
ATOM 1549 C CA . LEU A 1 206 ? 12.195 6.763 -9.964 1.00 91.62 206 LEU A CA 1
ATOM 1550 C C . LEU A 1 206 ? 13.531 6.956 -9.233 1.00 91.62 206 LEU A C 1
ATOM 1552 O O . LEU A 1 206 ? 14.356 7.756 -9.676 1.00 91.62 206 LEU A O 1
ATOM 1556 N N . ALA A 1 207 ? 13.760 6.247 -8.123 1.00 90.19 207 ALA A N 1
ATOM 1557 C CA . ALA A 1 207 ? 15.010 6.351 -7.377 1.00 90.19 207 ALA A CA 1
ATOM 1558 C C . ALA A 1 207 ? 16.197 5.869 -8.232 1.00 90.19 207 ALA A C 1
ATOM 1560 O O . ALA A 1 207 ? 16.121 4.818 -8.872 1.00 90.19 207 ALA A O 1
ATOM 1561 N N . LEU A 1 208 ? 17.302 6.612 -8.232 1.00 91.25 208 LEU A N 1
ATOM 1562 C CA . LEU A 1 208 ? 18.522 6.255 -8.960 1.00 91.25 208 LEU A CA 1
ATOM 1563 C C . LEU A 1 208 ? 19.672 5.981 -7.984 1.00 91.25 208 LEU A C 1
ATOM 1565 O O . LEU A 1 208 ? 19.712 6.598 -6.916 1.00 91.25 208 LEU A O 1
ATOM 1569 N N . PRO A 1 209 ? 20.615 5.086 -8.334 1.00 93.12 209 PRO A N 1
ATOM 1570 C CA . PRO A 1 209 ? 21.875 4.991 -7.608 1.00 93.12 209 PRO A CA 1
ATOM 1571 C C . PRO A 1 209 ? 22.682 6.291 -7.744 1.00 93.12 209 PRO A C 1
ATOM 1573 O O . PRO A 1 209 ? 22.404 7.128 -8.607 1.00 93.12 209 PRO A O 1
ATOM 1576 N N . ALA A 1 210 ? 23.712 6.451 -6.913 1.00 93.50 210 ALA A N 1
ATOM 1577 C CA . ALA A 1 210 ? 24.675 7.533 -7.086 1.00 93.50 210 ALA A CA 1
ATOM 1578 C C . ALA A 1 210 ? 25.358 7.405 -8.457 1.00 93.50 210 ALA A C 1
ATOM 1580 O O . ALA A 1 210 ? 25.878 6.343 -8.802 1.00 93.50 210 ALA A O 1
ATOM 1581 N N . VAL A 1 211 ? 25.345 8.482 -9.243 1.00 95.12 211 VAL A N 1
ATOM 1582 C CA . VAL A 1 211 ? 25.867 8.490 -10.615 1.00 95.12 211 VAL A CA 1
ATOM 1583 C C . VAL A 1 211 ? 26.909 9.587 -10.754 1.00 95.12 211 VAL A C 1
ATOM 1585 O O . VAL A 1 211 ? 26.660 10.740 -10.406 1.00 95.12 211 VAL A O 1
ATOM 1588 N N . ARG A 1 212 ? 28.071 9.224 -11.300 1.00 96.94 212 ARG A N 1
ATOM 1589 C CA . ARG A 1 212 ? 29.055 10.181 -11.806 1.00 96.94 212 ARG A CA 1
ATOM 1590 C C . ARG A 1 212 ? 28.703 10.457 -13.259 1.00 96.94 212 ARG A C 1
ATOM 1592 O O . ARG A 1 212 ? 28.750 9.536 -14.065 1.00 96.94 212 ARG A O 1
ATOM 1599 N N . TRP A 1 213 ? 28.315 11.682 -13.576 1.00 97.62 213 TRP A N 1
ATOM 1600 C CA . TRP A 1 213 ? 27.981 12.068 -14.944 1.00 97.62 213 TRP A CA 1
ATOM 1601 C C . TRP A 1 213 ? 29.227 12.534 -15.686 1.00 97.62 213 TRP A C 1
ATOM 1603 O O . TRP A 1 213 ? 30.071 13.209 -15.100 1.00 97.62 213 TRP A O 1
ATOM 1613 N N . ALA A 1 214 ? 29.326 12.173 -16.959 1.00 97.00 214 ALA A N 1
ATOM 1614 C CA . ALA A 1 214 ? 30.232 12.821 -17.890 1.00 97.00 214 ALA A CA 1
ATOM 1615 C C . ALA A 1 214 ? 29.636 14.158 -18.369 1.00 97.00 214 ALA A C 1
ATOM 1617 O O . ALA A 1 214 ? 28.437 14.423 -18.185 1.00 97.00 214 ALA A O 1
ATOM 1618 N N . ASP A 1 215 ? 30.481 14.987 -18.976 1.00 95.25 215 ASP A N 1
ATOM 1619 C CA . ASP A 1 215 ? 30.064 16.256 -19.578 1.00 95.25 215 ASP A CA 1
ATOM 1620 C C . ASP A 1 215 ? 29.406 16.040 -20.950 1.00 95.25 215 ASP A C 1
ATOM 1622 O O . ASP A 1 215 ? 28.511 16.792 -21.336 1.00 95.25 215 ASP A O 1
ATOM 1626 N N . ASP A 1 216 ? 29.810 14.989 -21.667 1.00 95.75 216 ASP A N 1
ATOM 1627 C CA . ASP A 1 216 ? 29.289 14.614 -22.975 1.00 95.75 216 ASP A CA 1
ATOM 1628 C C . ASP A 1 216 ? 28.021 13.747 -22.889 1.00 95.75 216 ASP A C 1
ATOM 1630 O O . ASP A 1 216 ? 27.782 12.990 -21.939 1.00 95.75 216 ASP A O 1
ATOM 1634 N N . ALA A 1 217 ? 27.180 13.870 -23.915 1.00 97.31 217 ALA A N 1
ATOM 1635 C CA . ALA A 1 217 ? 26.034 12.997 -24.123 1.00 97.31 217 ALA A CA 1
ATOM 1636 C C . ALA A 1 217 ? 26.441 11.726 -24.872 1.00 97.31 217 ALA A C 1
ATOM 1638 O O . ALA A 1 217 ? 27.419 11.704 -25.620 1.00 97.31 217 ALA A O 1
ATOM 1639 N N . ALA A 1 218 ? 25.663 10.661 -24.691 1.00 97.81 218 ALA A N 1
ATOM 1640 C CA . ALA A 1 218 ? 25.798 9.475 -25.517 1.00 97.81 218 ALA A CA 1
ATOM 1641 C C . ALA A 1 218 ? 25.504 9.844 -26.985 1.00 97.81 218 ALA A C 1
ATOM 1643 O O . ALA A 1 218 ? 24.699 10.746 -27.229 1.00 97.81 218 ALA A O 1
ATOM 1644 N N . PRO A 1 219 ? 26.121 9.156 -27.961 1.00 97.62 219 PRO A N 1
ATOM 1645 C CA . PRO A 1 219 ? 25.827 9.385 -29.369 1.00 97.62 219 PRO A CA 1
ATOM 1646 C C . PRO A 1 219 ? 24.331 9.265 -29.688 1.00 97.62 219 PRO A C 1
ATOM 1648 O O . PRO A 1 219 ? 23.649 8.359 -29.204 1.00 97.62 219 PRO A O 1
ATOM 1651 N N . ASP A 1 220 ? 23.838 10.165 -30.535 1.00 97.88 220 ASP A N 1
ATOM 1652 C CA . ASP A 1 220 ? 22.489 10.081 -31.094 1.00 97.88 220 ASP A CA 1
ATOM 1653 C C . ASP A 1 220 ? 22.345 8.875 -32.030 1.00 97.88 220 ASP A C 1
ATOM 1655 O O . ASP A 1 220 ? 23.305 8.440 -32.669 1.00 97.88 220 ASP A O 1
ATOM 1659 N N . GLY A 1 221 ? 21.117 8.366 -32.158 1.00 97.62 221 GLY A N 1
ATOM 1660 C CA . GLY A 1 221 ? 20.807 7.266 -33.078 1.00 97.62 221 GLY A CA 1
ATOM 1661 C C . GLY A 1 221 ? 21.253 5.892 -32.575 1.00 97.62 221 GLY A C 1
ATOM 1662 O O . GLY A 1 221 ? 21.250 4.928 -33.336 1.00 97.62 221 GLY A O 1
ATOM 1663 N N . LEU A 1 222 ? 21.656 5.783 -31.304 1.00 98.00 222 LEU A N 1
ATOM 1664 C CA . LEU A 1 222 ? 21.946 4.493 -30.689 1.00 98.00 222 LEU A CA 1
ATOM 1665 C C . LEU A 1 222 ? 20.669 3.672 -30.511 1.00 98.00 222 LEU A C 1
ATOM 1667 O O . LEU A 1 222 ? 19.670 4.160 -29.979 1.00 98.00 222 LEU A O 1
ATOM 1671 N N . HIS A 1 223 ? 20.765 2.382 -30.834 1.00 98.62 223 HIS A N 1
ATOM 1672 C CA . HIS A 1 223 ? 19.748 1.409 -30.454 1.00 98.62 223 HIS A CA 1
ATOM 1673 C C . HIS A 1 223 ? 19.590 1.364 -28.920 1.00 98.62 223 HIS A C 1
ATOM 1675 O O . HIS A 1 223 ? 20.604 1.354 -28.207 1.00 98.62 223 HIS A O 1
ATOM 1681 N N . PRO A 1 224 ? 18.361 1.268 -28.369 1.00 98.75 224 PRO A N 1
ATOM 1682 C CA . PRO A 1 224 ? 18.104 1.288 -26.929 1.00 98.75 224 PRO A CA 1
ATOM 1683 C C . PRO A 1 224 ? 18.971 0.308 -26.130 1.00 98.75 224 PRO A C 1
ATOM 1685 O O . PRO A 1 224 ? 19.525 0.656 -25.088 1.00 98.75 224 PRO A O 1
ATOM 1688 N N . ALA A 1 225 ? 19.134 -0.922 -26.629 1.00 98.44 225 ALA A N 1
ATOM 1689 C CA . ALA A 1 225 ? 19.970 -1.933 -25.980 1.00 98.44 225 ALA A CA 1
ATOM 1690 C C . ALA A 1 225 ? 21.466 -1.560 -25.969 1.00 98.44 225 ALA A C 1
ATOM 1692 O O . ALA A 1 225 ? 22.152 -1.837 -24.985 1.00 98.44 225 ALA A O 1
ATOM 1693 N N . ALA A 1 226 ? 21.960 -0.885 -27.013 1.00 98.44 226 ALA A N 1
ATOM 1694 C CA . ALA A 1 226 ? 23.341 -0.412 -27.081 1.00 98.44 226 ALA A CA 1
ATOM 1695 C C . ALA A 1 226 ? 23.583 0.734 -26.087 1.00 98.44 226 ALA A C 1
ATOM 1697 O O . ALA A 1 226 ? 24.571 0.711 -25.351 1.00 98.44 226 ALA A O 1
ATOM 1698 N N . LEU A 1 227 ? 22.642 1.683 -25.986 1.00 98.81 227 LEU A N 1
ATOM 1699 C CA . LEU A 1 227 ? 22.686 2.734 -24.967 1.00 98.81 227 LEU A CA 1
ATOM 1700 C C . LEU A 1 227 ? 22.657 2.142 -23.550 1.00 98.81 227 LEU A C 1
ATOM 1702 O O . LEU A 1 227 ? 23.472 2.518 -22.708 1.00 98.81 227 LEU A O 1
ATOM 1706 N N . ALA A 1 228 ? 21.767 1.179 -23.288 1.00 98.75 228 ALA A N 1
ATOM 1707 C CA . ALA A 1 228 ? 21.706 0.499 -21.997 1.00 98.75 228 ALA A CA 1
ATOM 1708 C C . ALA A 1 228 ? 23.029 -0.210 -21.661 1.00 98.75 228 ALA A C 1
ATOM 1710 O O . ALA A 1 228 ? 23.536 -0.057 -20.548 1.00 98.75 228 ALA A O 1
ATOM 1711 N N . ARG A 1 229 ? 23.627 -0.927 -22.625 1.00 98.31 229 ARG A N 1
ATOM 1712 C CA . ARG A 1 229 ? 24.932 -1.587 -22.463 1.00 98.31 229 ARG A CA 1
ATOM 1713 C C . ARG A 1 229 ? 26.030 -0.586 -22.115 1.00 98.31 229 ARG A C 1
ATOM 1715 O O . ARG A 1 229 ? 26.763 -0.821 -21.156 1.00 98.31 229 ARG A O 1
ATOM 1722 N N . LEU A 1 230 ? 26.123 0.526 -22.847 1.00 98.38 230 LEU A N 1
ATOM 1723 C CA . LEU A 1 230 ? 27.110 1.585 -22.614 1.00 98.38 230 LEU A CA 1
ATOM 1724 C C . LEU A 1 230 ? 27.000 2.150 -21.191 1.00 98.38 230 LEU A C 1
ATOM 1726 O O . LEU A 1 230 ? 27.990 2.198 -20.459 1.00 98.38 230 LEU A O 1
ATOM 1730 N N . VAL A 1 231 ? 25.784 2.527 -20.787 1.00 98.56 231 VAL A N 1
ATOM 1731 C CA . VAL A 1 231 ? 25.498 3.093 -19.461 1.00 98.56 231 VAL A CA 1
ATOM 1732 C C . VAL A 1 231 ? 25.856 2.107 -18.352 1.00 98.56 231 VAL A C 1
ATOM 1734 O O . VAL A 1 231 ? 26.545 2.477 -17.402 1.00 98.56 231 VAL A O 1
ATOM 1737 N N . MET A 1 232 ? 25.416 0.850 -18.471 1.00 98.38 232 MET A N 1
ATOM 1738 C CA . MET A 1 232 ? 25.689 -0.181 -17.467 1.00 98.38 232 MET A CA 1
ATOM 1739 C C . MET A 1 232 ? 27.184 -0.478 -17.363 1.00 98.38 232 MET A C 1
ATOM 1741 O O . MET A 1 232 ? 27.699 -0.543 -16.252 1.00 98.38 232 MET A O 1
ATOM 1745 N N . THR A 1 233 ? 27.882 -0.600 -18.494 1.00 97.88 233 THR A N 1
ATOM 1746 C CA . THR A 1 233 ? 29.326 -0.885 -18.531 1.00 97.88 233 THR A CA 1
ATOM 1747 C C . THR A 1 233 ? 30.114 0.195 -17.794 1.00 97.88 233 THR A C 1
ATOM 1749 O O . THR A 1 233 ? 30.856 -0.122 -16.866 1.00 97.88 233 THR A O 1
ATOM 1752 N N . ARG A 1 234 ? 29.891 1.476 -18.125 1.00 97.56 234 ARG A N 1
ATOM 1753 C CA . ARG A 1 234 ? 30.590 2.587 -17.459 1.00 97.56 234 ARG A CA 1
ATOM 1754 C C . ARG A 1 234 ? 30.245 2.695 -15.981 1.00 97.56 234 ARG A C 1
ATOM 1756 O O . ARG A 1 234 ? 31.139 2.831 -15.150 1.00 97.56 234 ARG A O 1
ATOM 1763 N N . HIS A 1 235 ? 28.961 2.582 -15.637 1.00 97.56 235 HIS A N 1
ATOM 1764 C CA . HIS A 1 235 ? 28.531 2.660 -14.243 1.00 97.56 235 HIS A CA 1
ATOM 1765 C C . HIS A 1 235 ? 29.175 1.563 -13.383 1.00 97.56 235 HIS A C 1
ATOM 1767 O O . HIS A 1 235 ? 29.680 1.849 -12.300 1.00 97.56 235 HIS A O 1
ATOM 1773 N N . LEU A 1 236 ? 29.207 0.323 -13.880 1.00 96.62 236 LEU A N 1
ATOM 1774 C CA . LEU A 1 236 ? 29.796 -0.818 -13.174 1.00 96.62 236 LEU A CA 1
ATOM 1775 C C . LEU A 1 236 ? 31.329 -0.739 -13.084 1.00 96.62 236 LEU A C 1
ATOM 1777 O O . LEU A 1 236 ? 31.900 -1.270 -12.135 1.00 96.62 236 LEU A O 1
ATOM 1781 N N . ALA A 1 237 ? 31.983 -0.057 -14.028 1.00 96.06 237 ALA A N 1
ATOM 1782 C CA . ALA A 1 237 ? 33.414 0.246 -13.984 1.00 96.06 237 ALA A CA 1
ATOM 1783 C C . ALA A 1 237 ? 33.764 1.442 -13.069 1.00 96.06 237 ALA A C 1
ATOM 1785 O O . ALA A 1 237 ? 34.939 1.737 -12.861 1.00 96.06 237 ALA A O 1
ATOM 1786 N N . GLY A 1 238 ? 32.768 2.144 -12.509 1.00 95.75 238 GLY A N 1
ATOM 1787 C CA . GLY A 1 238 ? 32.978 3.364 -11.718 1.00 95.75 238 GLY A CA 1
ATOM 1788 C C . GLY A 1 238 ? 33.344 4.597 -12.556 1.00 95.75 238 GLY A C 1
ATOM 1789 O O . GLY A 1 238 ? 33.773 5.622 -12.013 1.00 95.75 238 GLY A O 1
ATOM 1790 N N . GLU A 1 239 ? 33.167 4.512 -13.872 1.00 97.00 239 GLU A N 1
ATOM 1791 C CA . GLU A 1 239 ? 33.465 5.564 -14.839 1.00 97.00 239 GLU A CA 1
ATOM 1792 C C . GLU A 1 239 ? 32.308 6.572 -14.963 1.00 97.00 239 GLU A C 1
ATOM 1794 O O . GLU A 1 239 ? 31.154 6.245 -14.661 1.00 97.00 239 GLU A O 1
ATOM 1799 N N . PRO A 1 240 ? 32.578 7.809 -15.426 1.00 98.06 240 PRO A N 1
ATOM 1800 C CA . PRO A 1 240 ? 31.528 8.770 -15.745 1.00 98.06 240 PRO A CA 1
ATOM 1801 C C . PRO A 1 240 ? 30.553 8.252 -16.817 1.00 98.06 240 PRO A C 1
ATOM 1803 O O . PRO A 1 240 ? 30.941 7.884 -17.929 1.00 98.06 240 PRO A O 1
ATOM 1806 N N . VAL A 1 241 ? 29.264 8.250 -16.481 1.00 98.19 241 VAL A N 1
ATOM 1807 C CA . VAL A 1 241 ? 28.155 7.845 -17.350 1.00 98.19 241 VAL A CA 1
ATOM 1808 C C . VAL A 1 241 ? 27.779 9.015 -18.263 1.00 98.19 241 VAL A C 1
ATOM 1810 O O . VAL A 1 241 ? 27.561 10.117 -17.751 1.00 98.19 241 VAL A O 1
ATOM 1813 N N . PRO A 1 242 ? 27.676 8.812 -19.588 1.00 98.00 242 PRO A N 1
ATOM 1814 C CA . PRO A 1 242 ? 27.296 9.879 -20.506 1.00 98.00 242 PRO A CA 1
ATOM 1815 C C . PRO A 1 242 ? 25.884 10.395 -20.218 1.00 98.00 242 PRO A C 1
ATOM 1817 O O . PRO A 1 242 ? 25.016 9.657 -19.736 1.00 98.00 242 PRO A O 1
ATOM 1820 N N . ARG A 1 243 ? 25.632 11.666 -20.541 1.00 98.06 243 ARG A N 1
ATOM 1821 C CA . ARG A 1 243 ? 24.273 12.218 -20.506 1.00 98.06 243 ARG A CA 1
ATOM 1822 C C . ARG A 1 243 ? 23.374 11.494 -21.523 1.00 98.06 243 ARG A C 1
ATOM 1824 O O . ARG A 1 243 ? 23.880 10.965 -22.514 1.00 98.06 243 ARG A O 1
ATOM 1831 N N . PRO A 1 244 ? 22.051 11.443 -21.294 1.00 97.88 244 PRO A N 1
ATOM 1832 C CA . PRO A 1 244 ? 21.115 10.887 -22.267 1.00 97.88 244 PRO A CA 1
ATOM 1833 C C . PRO A 1 244 ? 21.280 11.524 -23.661 1.00 97.88 244 PRO A C 1
ATOM 1835 O O . PRO A 1 244 ? 21.490 12.737 -23.725 1.00 97.88 244 PRO A O 1
ATOM 1838 N N . PRO A 1 245 ? 21.189 10.742 -24.755 1.00 97.94 245 PRO A N 1
ATOM 1839 C CA . PRO A 1 245 ? 21.213 11.291 -26.109 1.00 97.94 245 PRO A CA 1
ATOM 1840 C C . PRO A 1 245 ? 19.937 12.096 -26.382 1.00 97.94 245 PRO A C 1
ATOM 1842 O O . PRO A 1 245 ? 18.913 11.892 -25.719 1.00 97.94 245 PRO A O 1
ATOM 1845 N N . ALA A 1 246 ? 19.972 12.973 -27.385 1.00 95.31 246 ALA A N 1
ATOM 1846 C CA . ALA A 1 246 ? 18.791 13.729 -27.791 1.00 95.31 246 ALA A CA 1
ATOM 1847 C C . ALA A 1 246 ? 17.763 12.822 -28.485 1.00 95.31 246 ALA A C 1
ATOM 1849 O O . ALA A 1 246 ? 16.558 13.016 -28.322 1.00 95.31 246 ALA A O 1
ATOM 1850 N N . ARG A 1 247 ? 18.233 11.809 -29.226 1.00 96.25 247 ARG A N 1
ATOM 1851 C CA . ARG A 1 247 ? 17.385 10.832 -29.925 1.00 96.25 247 ARG A CA 1
ATOM 1852 C C . ARG A 1 247 ? 18.003 9.436 -29.967 1.00 96.25 247 ARG A C 1
ATOM 1854 O O . ARG A 1 247 ? 19.222 9.281 -30.036 1.00 96.25 247 ARG A O 1
ATOM 1861 N N . LEU A 1 248 ? 17.137 8.426 -29.955 1.00 98.19 248 LEU A N 1
ATOM 1862 C CA . LEU A 1 248 ? 17.501 7.033 -30.219 1.00 98.19 248 LEU A CA 1
ATOM 1863 C C . LEU A 1 248 ? 17.448 6.751 -31.730 1.00 98.19 248 LEU A C 1
ATOM 1865 O O . LEU A 1 248 ? 17.317 7.672 -32.537 1.00 98.19 248 LEU A O 1
ATOM 1869 N N . ASP A 1 249 ? 17.630 5.491 -32.101 1.00 97.12 249 ASP A N 1
ATOM 1870 C CA . ASP A 1 249 ? 17.564 4.997 -33.479 1.00 97.12 249 ASP A CA 1
ATOM 1871 C C . ASP A 1 249 ? 16.172 5.090 -34.126 1.00 97.12 249 ASP A C 1
ATOM 1873 O O . ASP A 1 249 ? 16.084 5.209 -35.346 1.00 97.12 249 ASP A O 1
ATOM 1877 N N . ASP A 1 250 ? 15.112 5.062 -33.319 1.00 95.44 250 ASP A N 1
ATOM 1878 C CA . ASP A 1 250 ? 13.712 5.130 -33.743 1.00 95.44 250 ASP A CA 1
ATOM 1879 C C . ASP A 1 250 ? 12.861 5.921 -32.725 1.00 95.44 250 ASP A C 1
ATOM 1881 O O . ASP A 1 250 ? 13.347 6.328 -31.659 1.00 95.44 250 ASP A O 1
ATOM 1885 N N . ASP A 1 251 ? 11.587 6.145 -33.047 1.00 92.81 251 ASP A N 1
ATOM 1886 C CA . ASP A 1 251 ? 10.604 6.757 -32.155 1.00 92.81 251 ASP A CA 1
ATOM 1887 C C . ASP A 1 251 ? 10.037 5.716 -31.176 1.00 92.81 251 ASP A C 1
ATOM 1889 O O . ASP A 1 251 ? 9.183 4.891 -31.506 1.00 92.81 251 ASP A O 1
ATOM 1893 N N . HIS A 1 252 ? 10.547 5.734 -29.943 1.00 95.38 252 HIS A N 1
ATOM 1894 C CA . HIS A 1 252 ? 10.128 4.820 -28.879 1.00 95.38 252 HIS A CA 1
ATOM 1895 C C . HIS A 1 252 ? 9.190 5.531 -27.900 1.00 95.38 252 HIS A C 1
ATOM 1897 O O . HIS A 1 252 ? 9.574 6.516 -27.274 1.00 95.38 252 HIS A O 1
ATOM 1903 N N . ASP A 1 253 ? 7.988 4.995 -27.676 1.00 95.88 253 ASP A N 1
ATOM 1904 C CA . ASP A 1 253 ? 7.058 5.548 -26.681 1.00 95.88 253 ASP A CA 1
ATOM 1905 C C . ASP A 1 253 ? 7.454 5.154 -25.248 1.00 95.88 253 ASP A C 1
ATOM 1907 O O . ASP A 1 253 ? 7.193 4.040 -24.792 1.00 95.88 253 ASP A O 1
ATOM 1911 N N . SER A 1 254 ? 8.064 6.089 -24.517 1.00 96.75 254 SER A N 1
ATOM 1912 C CA . SER A 1 254 ? 8.436 5.935 -23.107 1.00 96.75 254 SER A CA 1
ATOM 1913 C C . SER A 1 254 ? 7.488 6.636 -22.128 1.00 96.75 254 SER A C 1
ATOM 1915 O O . SER A 1 254 ? 7.879 6.883 -20.982 1.00 96.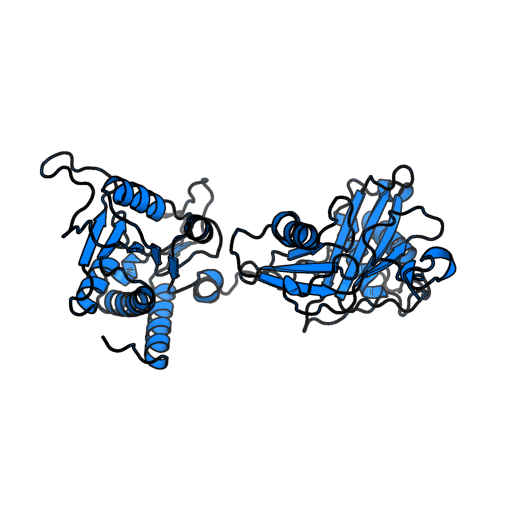75 254 SER A O 1
ATOM 1917 N N . ALA A 1 255 ? 6.265 6.994 -22.539 1.00 97.31 255 ALA A N 1
ATOM 1918 C CA . ALA A 1 255 ? 5.361 7.814 -21.729 1.00 97.31 255 ALA A CA 1
ATOM 1919 C C . ALA A 1 255 ? 4.947 7.170 -20.391 1.00 97.31 255 ALA A C 1
ATOM 1921 O O . ALA A 1 255 ? 4.660 7.897 -19.441 1.00 97.31 255 ALA A O 1
ATOM 1922 N N . GLY A 1 256 ? 4.929 5.837 -20.298 1.00 97.38 256 GLY A N 1
ATOM 1923 C CA . GLY A 1 256 ? 4.721 5.061 -19.067 1.00 97.38 256 GLY A CA 1
ATOM 1924 C C . GLY A 1 256 ? 6.008 4.520 -18.441 1.00 97.38 256 GLY A C 1
ATOM 1925 O O . GLY A 1 256 ? 5.950 3.852 -17.406 1.00 97.38 256 GLY A O 1
ATOM 1926 N N . GLY A 1 257 ? 7.168 4.814 -19.033 1.00 97.94 257 GLY A N 1
ATOM 1927 C CA . GLY A 1 257 ? 8.492 4.427 -18.551 1.00 97.94 257 GLY A CA 1
ATOM 1928 C C . GLY A 1 257 ? 9.206 3.400 -19.430 1.00 97.94 257 GLY A C 1
ATOM 1929 O O . GLY A 1 257 ? 8.797 3.096 -20.549 1.00 97.94 257 GLY A O 1
ATOM 1930 N N . ALA A 1 258 ? 10.315 2.870 -18.912 1.00 98.44 258 ALA A N 1
ATOM 1931 C CA . ALA A 1 258 ? 11.115 1.856 -19.590 1.00 98.44 258 ALA A CA 1
ATOM 1932 C C . ALA A 1 258 ? 11.813 0.942 -18.582 1.00 98.44 258 ALA A C 1
ATOM 1934 O O . ALA A 1 258 ? 12.144 1.354 -17.467 1.00 98.44 258 ALA A O 1
ATOM 1935 N N . TRP A 1 259 ? 12.029 -0.309 -18.976 1.00 98.44 259 TRP A N 1
ATOM 1936 C CA . TRP A 1 259 ? 12.725 -1.322 -18.188 1.00 98.44 259 TRP A CA 1
ATOM 1937 C C . TRP A 1 259 ? 13.815 -1.990 -19.023 1.00 98.44 259 TRP A C 1
ATOM 1939 O O . TRP A 1 259 ? 13.618 -2.276 -20.203 1.00 98.44 259 TRP A O 1
ATOM 1949 N N . VAL A 1 260 ? 14.950 -2.293 -18.395 1.00 98.75 260 VAL A N 1
ATOM 1950 C CA . VAL A 1 260 ? 16.063 -3.020 -19.017 1.00 98.75 260 VAL A CA 1
ATOM 1951 C C . VAL A 1 260 ? 16.083 -4.438 -18.463 1.00 98.75 260 VAL A C 1
ATOM 1953 O O . VAL A 1 260 ? 15.936 -4.659 -17.263 1.00 98.75 260 VAL A O 1
ATOM 1956 N N . SER A 1 261 ? 16.242 -5.425 -19.338 1.00 98.06 261 SER A N 1
ATOM 1957 C CA . SER A 1 261 ? 16.403 -6.829 -18.967 1.00 98.06 261 SER A CA 1
ATOM 1958 C C . SER A 1 261 ? 17.707 -7.359 -19.541 1.00 98.06 261 SER A C 1
ATOM 1960 O O . SER A 1 261 ? 17.956 -7.218 -20.733 1.00 98.06 261 SER A O 1
ATOM 1962 N N . VAL A 1 262 ? 18.483 -8.043 -18.703 1.00 98.31 262 VAL A N 1
ATOM 1963 C CA . VAL A 1 262 ? 19.753 -8.684 -19.062 1.00 98.31 262 VAL A CA 1
ATOM 1964 C C . VAL A 1 262 ? 19.598 -10.194 -18.905 1.00 98.31 262 VAL A C 1
ATOM 1966 O O . VAL A 1 262 ? 19.226 -10.677 -17.828 1.00 98.31 262 VAL A O 1
ATOM 1969 N N . ARG A 1 263 ? 19.825 -10.946 -19.984 1.00 97.19 263 ARG A N 1
ATOM 1970 C CA . ARG A 1 263 ? 19.656 -12.408 -20.035 1.00 97.19 263 ARG A CA 1
ATOM 1971 C C . ARG A 1 263 ? 20.871 -13.063 -20.669 1.00 97.19 263 ARG A C 1
ATOM 1973 O O . ARG A 1 263 ? 21.468 -12.478 -21.558 1.00 97.19 263 ARG A O 1
ATOM 1980 N N . SER A 1 264 ? 21.205 -14.275 -20.240 1.00 96.81 264 SER A N 1
ATOM 1981 C CA . SER A 1 264 ? 22.298 -15.042 -20.843 1.00 96.81 264 SER A CA 1
ATOM 1982 C C . SER A 1 264 ? 22.033 -15.299 -22.330 1.00 96.81 264 SER A C 1
ATOM 1984 O O . SER A 1 264 ? 20.933 -15.721 -22.690 1.00 96.81 264 SER A O 1
ATOM 1986 N N . ARG A 1 265 ? 23.053 -15.108 -23.177 1.00 96.06 265 ARG A N 1
ATOM 1987 C CA . ARG A 1 265 ? 23.006 -15.503 -24.595 1.00 96.06 265 ARG A CA 1
ATOM 1988 C C . ARG A 1 265 ? 22.877 -17.015 -24.767 1.00 96.06 265 ARG A C 1
ATOM 1990 O O . ARG A 1 265 ? 22.125 -17.484 -25.611 1.00 96.06 265 ARG A O 1
ATOM 1997 N N . ALA A 1 266 ? 23.571 -17.779 -23.922 1.00 95.62 266 ALA A N 1
ATOM 1998 C CA . ALA A 1 266 ? 23.548 -19.241 -23.953 1.00 95.62 266 ALA A CA 1
ATOM 1999 C C . ALA A 1 266 ? 22.200 -19.827 -23.498 1.00 95.62 266 ALA A C 1
ATOM 2001 O O . ALA A 1 266 ? 21.828 -20.926 -23.904 1.00 95.62 266 ALA A O 1
ATOM 2002 N N . ASN A 1 267 ? 21.461 -19.112 -22.642 1.00 94.31 267 ASN A N 1
ATOM 2003 C CA . ASN A 1 267 ? 20.141 -19.528 -22.183 1.00 94.31 267 ASN A CA 1
ATOM 2004 C C . ASN A 1 267 ? 19.236 -18.318 -21.935 1.00 94.31 267 ASN A C 1
ATOM 2006 O O . ASN A 1 267 ? 19.245 -17.721 -20.856 1.00 94.31 267 ASN A O 1
ATOM 2010 N N . VAL A 1 268 ? 18.355 -18.033 -22.894 1.00 90.94 268 VAL A N 1
ATOM 2011 C CA . VAL A 1 268 ? 17.411 -16.910 -22.825 1.00 90.94 268 VAL A CA 1
ATOM 2012 C C . VAL A 1 268 ? 16.455 -16.986 -21.621 1.00 90.94 268 VAL A C 1
ATOM 2014 O O . VAL A 1 268 ? 15.883 -15.979 -21.205 1.00 90.94 268 VAL A O 1
ATOM 2017 N N . HIS A 1 269 ? 16.258 -18.151 -20.999 1.00 90.75 269 HIS A N 1
ATOM 2018 C CA . HIS A 1 269 ? 15.431 -18.273 -19.794 1.00 90.75 269 HIS A CA 1
ATOM 2019 C C . HIS A 1 269 ? 16.164 -17.835 -18.519 1.00 90.75 269 HIS A C 1
ATOM 2021 O O . HIS A 1 269 ? 15.501 -17.428 -17.560 1.00 90.75 269 HIS A O 1
ATOM 2027 N N . LEU A 1 270 ? 17.501 -17.813 -18.529 1.00 94.44 270 LEU A N 1
ATOM 2028 C CA . LEU A 1 270 ? 18.329 -17.332 -17.427 1.00 94.44 270 LEU A CA 1
ATOM 2029 C C . LEU A 1 270 ? 18.439 -15.799 -17.459 1.00 94.44 270 LEU A C 1
ATOM 2031 O O . LEU A 1 270 ? 19.101 -15.210 -18.313 1.00 94.44 270 LEU A O 1
ATOM 2035 N N . ARG A 1 271 ? 17.774 -15.138 -16.505 1.00 94.81 271 ARG A N 1
ATOM 2036 C CA . ARG A 1 271 ? 17.781 -13.675 -16.352 1.00 94.81 271 ARG A CA 1
ATOM 2037 C C . ARG A 1 271 ? 18.770 -13.249 -15.272 1.00 94.81 271 ARG A C 1
ATOM 2039 O O . ARG A 1 271 ? 18.549 -13.560 -14.106 1.00 94.81 271 ARG A O 1
ATOM 2046 N N . HIS A 1 272 ? 19.785 -12.476 -15.651 1.00 96.94 272 HIS A N 1
ATOM 2047 C CA . HIS A 1 272 ? 20.781 -11.932 -14.724 1.00 96.94 272 HIS A CA 1
ATOM 2048 C C . HIS A 1 272 ? 20.277 -10.702 -13.971 1.00 96.94 272 HIS A C 1
ATOM 2050 O O . HIS A 1 272 ? 20.584 -10.536 -12.799 1.00 96.94 272 HIS A O 1
ATOM 2056 N N . GLY A 1 273 ? 19.465 -9.857 -14.608 1.00 96.75 273 GLY A N 1
ATOM 2057 C CA . GLY A 1 273 ? 18.911 -8.675 -13.955 1.00 96.75 273 GLY A CA 1
ATOM 2058 C C . GLY A 1 273 ? 17.765 -8.067 -14.741 1.00 96.75 273 GLY A C 1
ATOM 2059 O O . GLY A 1 273 ? 17.663 -8.242 -15.956 1.00 96.75 273 GLY A O 1
ATOM 2060 N N . ARG A 1 274 ? 16.866 -7.389 -14.026 1.00 96.94 274 ARG A N 1
ATOM 2061 C CA . ARG A 1 274 ? 15.808 -6.574 -14.618 1.00 96.94 274 ARG A CA 1
ATOM 2062 C C . ARG A 1 274 ? 15.315 -5.542 -13.616 1.00 96.94 274 ARG A C 1
ATOM 2064 O O . ARG A 1 274 ? 14.863 -5.924 -12.538 1.00 96.94 274 ARG A O 1
ATOM 2071 N N . ASP A 1 275 ? 15.337 -4.280 -14.005 1.00 97.62 275 ASP A N 1
ATOM 2072 C CA . ASP A 1 275 ? 14.722 -3.174 -13.273 1.00 97.62 275 ASP A CA 1
ATOM 2073 C C . ASP A 1 275 ? 14.350 -2.062 -14.269 1.00 97.62 275 ASP A C 1
ATOM 2075 O O . ASP A 1 275 ? 14.600 -2.157 -15.475 1.00 97.62 275 ASP A O 1
ATOM 2079 N N . GLY A 1 276 ? 13.725 -1.010 -13.766 1.00 97.12 276 GLY A N 1
ATOM 2080 C CA . GLY A 1 276 ? 13.334 0.144 -14.551 1.00 97.12 276 GLY A CA 1
ATOM 2081 C C . GLY A 1 276 ? 12.460 1.088 -13.757 1.00 97.12 276 GLY A C 1
ATOM 2082 O O . GLY A 1 276 ? 12.431 1.044 -12.524 1.00 97.12 276 GLY A O 1
ATOM 2083 N N . GLN A 1 277 ? 11.728 1.914 -14.490 1.00 96.25 277 GLN A N 1
ATOM 2084 C CA . GLN A 1 277 ? 10.811 2.886 -13.927 1.00 96.25 277 GLN A CA 1
ATOM 2085 C C . GLN A 1 277 ? 9.439 2.809 -14.582 1.00 96.25 277 GLN A C 1
ATOM 2087 O O . GLN A 1 277 ? 9.315 2.518 -15.772 1.00 96.25 277 GLN A O 1
ATOM 2092 N N . TRP A 1 278 ? 8.428 3.095 -13.774 1.00 97.00 278 TRP A N 1
ATOM 2093 C CA . TRP A 1 278 ? 7.076 3.432 -14.199 1.00 97.00 278 TRP A CA 1
ATOM 2094 C C . TRP A 1 278 ? 6.910 4.943 -14.131 1.00 97.00 278 TRP A C 1
ATOM 2096 O O . TRP A 1 278 ? 7.482 5.560 -13.235 1.00 97.00 278 TRP A O 1
ATOM 2106 N N . ILE A 1 279 ? 6.123 5.519 -15.033 1.00 96.81 279 ILE A N 1
ATOM 2107 C CA . ILE A 1 279 ? 5.724 6.929 -14.997 1.00 96.81 279 ILE A CA 1
ATOM 2108 C C . ILE A 1 279 ? 4.208 6.970 -14.825 1.00 96.81 279 ILE A C 1
ATOM 2110 O O . ILE A 1 279 ? 3.461 6.587 -15.726 1.00 96.81 279 ILE A O 1
ATOM 2114 N N . PHE A 1 280 ? 3.748 7.375 -13.643 1.00 95.00 280 PHE A N 1
ATOM 2115 C CA . PHE A 1 280 ? 2.322 7.459 -13.334 1.00 95.00 280 PHE A CA 1
ATOM 2116 C C . PHE A 1 280 ? 1.708 8.769 -13.856 1.00 95.00 280 PHE A C 1
ATOM 2118 O O . PHE A 1 280 ? 2.425 9.752 -14.061 1.00 95.00 280 PHE A O 1
ATOM 2125 N N . PRO A 1 281 ? 0.377 8.823 -14.063 1.00 93.69 281 PRO A N 1
ATOM 2126 C CA . PRO A 1 281 ? -0.299 10.055 -14.459 1.00 93.69 281 PRO A CA 1
ATOM 2127 C C . PRO A 1 281 ? 0.057 11.238 -13.546 1.00 93.69 281 PRO A C 1
ATOM 2129 O O . PRO A 1 281 ? 0.000 11.128 -12.323 1.00 93.69 281 PRO A O 1
ATOM 2132 N N . GLY A 1 282 ? 0.430 12.367 -14.156 1.00 90.75 282 GLY A N 1
ATOM 2133 C CA . GLY A 1 282 ? 0.874 13.580 -13.458 1.00 90.75 282 GLY A CA 1
ATOM 2134 C C . GLY A 1 282 ? 2.381 13.657 -13.177 1.00 90.75 282 GLY A C 1
ATOM 2135 O O . GLY A 1 282 ? 2.863 14.729 -12.819 1.00 90.75 282 GLY A O 1
ATOM 2136 N N . GLU A 1 283 ? 3.142 12.574 -13.366 1.00 92.44 283 GLU A N 1
ATOM 2137 C CA . GLU A 1 283 ? 4.604 12.603 -13.233 1.00 92.44 283 GLU A CA 1
ATOM 2138 C C . GLU A 1 283 ? 5.282 13.144 -14.512 1.00 92.44 283 GLU A C 1
ATOM 2140 O O . GLU A 1 283 ? 4.780 12.921 -15.621 1.00 92.44 283 GLU A O 1
ATOM 2145 N N . PRO A 1 284 ? 6.432 13.844 -14.398 1.00 92.75 284 PRO A N 1
ATOM 2146 C CA . PRO A 1 284 ? 7.192 14.302 -15.559 1.00 92.75 284 PRO A CA 1
ATOM 2147 C C . PRO A 1 284 ? 7.627 13.135 -16.449 1.00 92.75 284 PRO A C 1
ATOM 2149 O O . PRO A 1 284 ? 8.215 12.161 -15.972 1.00 92.75 284 PRO A O 1
ATOM 2152 N N . ARG A 1 285 ? 7.365 13.248 -17.755 1.00 93.88 285 ARG A N 1
ATOM 2153 C CA . ARG A 1 285 ? 7.711 12.212 -18.733 1.00 93.88 285 ARG A CA 1
ATOM 2154 C C . ARG A 1 285 ? 9.164 12.374 -19.188 1.00 93.88 285 ARG A C 1
ATOM 2156 O O . ARG A 1 285 ? 9.497 13.447 -19.689 1.00 93.88 285 ARG A O 1
ATOM 2163 N N . PRO A 1 286 ? 10.016 11.346 -19.036 1.00 93.94 286 PRO A N 1
ATOM 2164 C CA . PRO A 1 286 ? 11.365 11.378 -19.577 1.00 93.94 286 PRO A CA 1
ATOM 2165 C C . PRO A 1 286 ? 11.342 11.214 -21.099 1.00 93.94 286 PRO A C 1
ATOM 2167 O O . PRO A 1 286 ? 10.438 10.572 -21.645 1.00 93.94 286 PRO A O 1
ATOM 2170 N N . THR A 1 287 ? 12.376 11.717 -21.772 1.00 97.25 287 THR A N 1
ATOM 2171 C CA . THR A 1 287 ? 12.642 11.316 -23.162 1.00 97.25 287 THR A CA 1
ATOM 2172 C C . THR A 1 287 ? 12.975 9.816 -23.229 1.00 97.25 287 THR A C 1
ATOM 2174 O O . THR A 1 287 ? 13.374 9.224 -22.216 1.00 97.25 287 THR A O 1
ATOM 2177 N N . PRO A 1 288 ? 12.888 9.169 -24.404 1.00 98.06 288 PRO A N 1
ATOM 2178 C CA . PRO A 1 288 ? 13.242 7.755 -24.521 1.00 98.06 288 PRO A CA 1
ATOM 2179 C C . PRO A 1 288 ? 14.690 7.470 -24.104 1.00 98.06 288 PRO A C 1
ATOM 2181 O O . PRO A 1 288 ? 14.945 6.518 -23.366 1.00 98.06 288 PRO A O 1
ATOM 2184 N N . GLY A 1 289 ? 15.635 8.338 -24.484 1.00 98.38 289 GLY A N 1
ATOM 2185 C CA . GLY A 1 289 ? 17.034 8.240 -24.058 1.00 98.38 289 GLY A CA 1
ATOM 2186 C C . GLY A 1 289 ? 17.192 8.339 -22.539 1.00 98.38 289 GLY A C 1
ATOM 2187 O O . GLY A 1 289 ? 17.868 7.509 -21.927 1.00 98.38 289 GLY A O 1
ATOM 2188 N N . GLU A 1 290 ? 16.516 9.298 -21.901 1.00 98.06 290 GLU A N 1
ATOM 2189 C CA . GLU A 1 290 ? 16.496 9.426 -20.439 1.00 98.06 290 GLU A CA 1
ATOM 2190 C C . GLU A 1 290 ? 15.907 8.184 -19.765 1.00 98.06 290 GLU A C 1
ATOM 2192 O O . GLU A 1 290 ? 16.440 7.710 -18.757 1.00 98.06 290 GLU A O 1
ATOM 2197 N N . ALA A 1 291 ? 14.824 7.638 -20.320 1.00 98.31 291 ALA A N 1
ATOM 2198 C CA . ALA A 1 291 ? 14.173 6.450 -19.798 1.00 98.31 291 ALA A CA 1
ATOM 2199 C C . ALA A 1 291 ? 15.109 5.230 -19.848 1.00 98.31 291 ALA A C 1
ATOM 2201 O O . ALA A 1 291 ? 15.214 4.496 -18.861 1.00 98.31 291 ALA A O 1
ATOM 2202 N N . VAL A 1 292 ? 15.837 5.038 -20.951 1.00 98.75 292 VAL A N 1
ATOM 2203 C CA . VAL A 1 292 ? 16.824 3.957 -21.081 1.00 98.75 292 VAL A CA 1
ATOM 2204 C C . VAL A 1 292 ? 17.962 4.127 -20.080 1.00 98.75 292 VAL A C 1
ATOM 2206 O O . VAL A 1 292 ? 18.281 3.174 -19.371 1.00 98.75 292 VAL A O 1
ATOM 2209 N N . VAL A 1 293 ? 18.544 5.327 -19.968 1.00 98.56 293 VAL A N 1
ATOM 2210 C CA . VAL A 1 293 ? 19.646 5.603 -19.028 1.00 98.56 293 VAL A CA 1
ATOM 2211 C C . VAL A 1 293 ? 19.222 5.300 -17.588 1.00 98.56 293 VAL A C 1
ATOM 2213 O O . VAL A 1 293 ? 19.931 4.594 -16.869 1.00 98.56 293 VAL A O 1
ATOM 2216 N N . ARG A 1 294 ? 18.039 5.765 -17.163 1.00 97.94 294 ARG A N 1
ATOM 2217 C CA . ARG A 1 294 ? 17.497 5.499 -15.817 1.00 97.94 294 ARG A CA 1
ATOM 2218 C C . ARG A 1 294 ? 17.300 4.003 -15.566 1.00 97.94 294 ARG A C 1
ATOM 2220 O O . ARG A 1 294 ? 17.743 3.489 -14.536 1.00 97.94 294 ARG A O 1
ATOM 2227 N N . ALA A 1 295 ? 16.694 3.296 -16.517 1.00 98.56 295 ALA A N 1
ATOM 2228 C CA . ALA A 1 295 ? 16.424 1.868 -16.393 1.00 98.56 295 ALA A CA 1
ATOM 2229 C C . ALA A 1 295 ? 17.710 1.028 -16.380 1.00 98.56 295 ALA A C 1
ATOM 2231 O O . ALA A 1 295 ? 17.818 0.062 -15.619 1.00 98.56 295 ALA A O 1
ATOM 2232 N N . ALA A 1 296 ? 18.704 1.423 -17.176 1.00 98.69 296 ALA A N 1
ATOM 2233 C CA . ALA A 1 296 ? 20.025 0.814 -17.239 1.00 98.69 296 ALA A CA 1
ATOM 2234 C C . ALA A 1 296 ? 20.775 0.959 -15.906 1.00 98.69 296 ALA A C 1
ATOM 2236 O O . ALA A 1 296 ? 21.225 -0.040 -15.345 1.00 98.69 296 ALA A O 1
ATOM 2237 N N . LEU A 1 297 ? 20.825 2.172 -15.342 1.00 98.44 297 LEU A N 1
ATOM 2238 C CA . LEU A 1 297 ? 21.438 2.440 -14.035 1.00 98.44 297 LEU A CA 1
ATOM 2239 C C . LEU A 1 297 ? 20.799 1.606 -12.921 1.00 98.44 297 LEU A C 1
ATOM 2241 O O . LEU A 1 297 ? 21.498 0.976 -12.129 1.00 98.44 297 LEU A O 1
ATOM 2245 N N . ARG A 1 298 ? 19.464 1.541 -12.880 1.00 97.69 298 ARG A N 1
ATOM 2246 C CA . ARG A 1 298 ? 18.757 0.697 -11.907 1.00 97.69 298 ARG A CA 1
ATOM 2247 C C . ARG A 1 298 ? 19.057 -0.784 -12.118 1.00 97.69 298 ARG A C 1
ATOM 2249 O O . ARG A 1 298 ? 19.348 -1.489 -11.154 1.00 97.69 298 ARG A O 1
ATOM 2256 N N . THR A 1 299 ? 19.037 -1.257 -13.362 1.00 98.50 299 THR A N 1
ATOM 2257 C CA . THR A 1 299 ? 19.292 -2.669 -13.682 1.00 98.50 299 THR A CA 1
ATOM 2258 C C . THR A 1 299 ? 20.720 -3.089 -13.346 1.00 98.50 299 THR A C 1
ATOM 2260 O O . THR A 1 299 ? 20.914 -4.213 -12.887 1.00 98.50 299 THR A O 1
ATOM 2263 N N . ALA A 1 300 ? 21.700 -2.190 -13.476 1.00 97.75 300 ALA A N 1
ATOM 2264 C CA . ALA A 1 300 ? 23.083 -2.436 -13.067 1.00 97.75 300 ALA A CA 1
ATOM 2265 C C . ALA A 1 300 ? 23.186 -2.854 -11.590 1.00 97.75 300 ALA A C 1
ATOM 2267 O O . ALA A 1 300 ? 23.883 -3.815 -11.275 1.00 97.75 300 ALA A O 1
ATOM 2268 N N . THR A 1 301 ? 22.403 -2.231 -10.700 1.00 96.06 301 THR A N 1
ATOM 2269 C CA . THR A 1 301 ? 22.358 -2.581 -9.263 1.00 96.06 301 THR A CA 1
ATOM 2270 C C . THR A 1 301 ? 21.726 -3.946 -8.961 1.00 96.06 301 THR A C 1
ATOM 2272 O O . THR A 1 301 ? 21.770 -4.414 -7.824 1.00 96.06 301 THR A O 1
ATOM 2275 N N . ARG A 1 302 ? 21.105 -4.588 -9.960 1.00 96.56 302 ARG A N 1
ATOM 2276 C CA . ARG A 1 302 ? 20.460 -5.903 -9.833 1.00 96.56 302 ARG A CA 1
ATOM 2277 C C . ARG A 1 302 ? 21.289 -7.043 -10.406 1.00 96.56 302 ARG A C 1
ATOM 2279 O O . ARG A 1 302 ? 20.866 -8.189 -10.269 1.00 96.56 302 ARG A O 1
ATOM 2286 N N . LEU A 1 303 ? 22.406 -6.753 -11.076 1.00 96.69 303 LEU A N 1
ATOM 2287 C CA . LEU A 1 303 ? 23.252 -7.800 -11.635 1.00 96.69 303 LEU A CA 1
ATOM 2288 C C . LEU A 1 303 ? 24.000 -8.542 -10.518 1.00 96.69 303 LEU A C 1
ATOM 2290 O O . LEU A 1 303 ? 24.455 -7.911 -9.566 1.00 96.69 303 LEU A O 1
ATOM 2294 N N . PRO A 1 304 ? 24.193 -9.865 -10.643 1.00 95.56 304 PRO A N 1
ATOM 2295 C CA . PRO A 1 304 ? 24.975 -10.639 -9.680 1.00 95.56 304 PRO A CA 1
ATOM 2296 C C . PRO A 1 304 ? 26.474 -10.299 -9.721 1.00 95.56 304 PRO A C 1
ATOM 2298 O O . PRO A 1 304 ? 27.177 -10.490 -8.735 1.00 95.56 304 PRO A O 1
ATOM 2301 N N . SER A 1 305 ? 26.979 -9.833 -10.866 1.00 94.44 305 SER A N 1
ATOM 2302 C CA . SER A 1 305 ? 28.367 -9.412 -11.077 1.00 94.44 305 SER A CA 1
ATOM 2303 C C . SER A 1 305 ? 28.453 -8.569 -12.352 1.00 94.44 305 SER A C 1
ATOM 2305 O O . SER A 1 305 ? 27.703 -8.855 -13.287 1.00 94.44 305 SER A O 1
ATOM 2307 N N . PRO A 1 306 ? 29.371 -7.591 -12.455 1.00 93.00 306 PRO A N 1
ATOM 2308 C CA . PRO A 1 306 ? 29.590 -6.840 -13.691 1.00 93.00 306 PRO A CA 1
ATOM 2309 C C . PRO A 1 306 ? 29.895 -7.714 -14.915 1.00 93.00 306 PRO A C 1
ATOM 2311 O O . PRO A 1 306 ? 29.406 -7.437 -16.006 1.00 93.00 306 PRO A O 1
ATOM 2314 N N . ARG A 1 307 ? 30.646 -8.809 -14.720 1.00 92.06 307 ARG A N 1
ATOM 2315 C CA . ARG A 1 307 ? 31.139 -9.680 -15.805 1.00 92.06 307 ARG A CA 1
ATOM 2316 C C . ARG A 1 307 ? 30.032 -10.375 -16.589 1.00 92.06 307 ARG A C 1
ATOM 2318 O O . ARG A 1 307 ? 30.242 -10.771 -17.725 1.00 92.06 307 ARG A O 1
ATOM 2325 N N . VAL A 1 308 ? 28.841 -10.527 -16.005 1.00 95.06 308 VAL A N 1
ATOM 2326 C CA . VAL A 1 308 ? 27.741 -11.211 -16.700 1.00 95.06 308 VAL A CA 1
ATOM 2327 C C . VAL A 1 308 ? 27.261 -10.439 -17.924 1.00 95.06 308 VAL A C 1
ATOM 2329 O O . VAL A 1 308 ? 26.591 -11.025 -18.769 1.00 95.06 308 VAL A O 1
ATOM 2332 N N . LEU A 1 309 ? 27.561 -9.139 -18.022 1.00 95.31 309 LEU A N 1
ATOM 2333 C CA . LEU A 1 309 ? 27.131 -8.303 -19.137 1.00 95.31 309 LEU A CA 1
ATOM 2334 C C . LEU A 1 309 ? 27.750 -8.759 -20.469 1.00 95.31 309 LEU A C 1
ATOM 2336 O O . LEU A 1 309 ? 27.063 -8.703 -21.490 1.00 95.31 309 LEU A O 1
ATOM 2340 N N . ASP A 1 310 ? 28.987 -9.262 -20.444 1.00 93.44 310 ASP A N 1
ATOM 2341 C CA . ASP A 1 310 ? 29.742 -9.695 -21.629 1.00 93.44 310 ASP A CA 1
ATOM 2342 C C . ASP A 1 310 ? 29.066 -10.884 -22.330 1.00 93.44 310 ASP A C 1
ATOM 2344 O O . ASP A 1 310 ? 28.937 -10.900 -23.552 1.00 93.44 310 ASP A O 1
ATOM 2348 N N . ASP A 1 311 ? 28.504 -11.812 -21.551 1.00 94.88 311 ASP A N 1
ATOM 2349 C CA . ASP A 1 311 ? 27.836 -13.028 -22.040 1.00 94.88 311 ASP A CA 1
ATOM 2350 C C . ASP A 1 311 ? 26.301 -12.905 -22.096 1.00 94.88 311 ASP A C 1
ATOM 2352 O O . ASP A 1 311 ? 25.572 -13.901 -22.204 1.00 94.88 311 ASP A O 1
ATOM 2356 N N . SER A 1 312 ? 25.778 -11.683 -21.985 1.00 97.62 312 SER A N 1
ATOM 2357 C CA . SER A 1 312 ? 24.337 -11.425 -21.951 1.00 97.62 312 SER A CA 1
ATOM 2358 C C . SER A 1 312 ? 23.843 -10.652 -23.154 1.00 97.62 312 SER A C 1
ATOM 2360 O O . SER A 1 312 ? 24.505 -9.722 -23.590 1.00 97.62 312 SER A O 1
ATOM 2362 N N . ALA A 1 313 ? 22.627 -10.954 -23.595 1.00 97.94 313 ALA A N 1
ATOM 2363 C CA . ALA A 1 313 ? 21.832 -10.087 -24.450 1.00 97.94 313 ALA A CA 1
ATOM 2364 C C . ALA A 1 313 ? 21.017 -9.100 -23.597 1.00 97.94 313 ALA A C 1
ATOM 2366 O O . ALA A 1 313 ? 20.574 -9.425 -22.482 1.00 97.94 313 ALA A O 1
ATOM 2367 N N . ILE A 1 314 ? 20.792 -7.902 -24.134 1.00 98.44 314 ILE A N 1
ATOM 2368 C CA . ILE A 1 314 ? 19.975 -6.862 -23.505 1.00 98.44 314 ILE A CA 1
ATOM 2369 C C . ILE A 1 314 ? 18.694 -6.640 -24.307 1.00 98.44 314 ILE A C 1
ATOM 2371 O O . ILE A 1 314 ? 18.707 -6.562 -25.530 1.00 98.44 314 ILE A O 1
ATOM 2375 N N . ALA A 1 315 ? 17.576 -6.465 -23.606 1.00 98.25 315 ALA A N 1
ATOM 2376 C CA . ALA A 1 315 ? 16.380 -5.885 -24.201 1.00 98.25 315 ALA A CA 1
ATOM 2377 C C . ALA A 1 315 ? 15.878 -4.717 -23.360 1.00 98.25 315 ALA A C 1
ATOM 2379 O O . ALA A 1 315 ? 15.810 -4.805 -22.128 1.00 98.25 315 ALA A O 1
ATOM 2380 N N . VAL A 1 316 ? 15.472 -3.655 -24.045 1.00 98.62 316 VAL A N 1
ATOM 2381 C CA . VAL A 1 316 ? 14.737 -2.536 -23.463 1.00 98.62 316 VAL A CA 1
ATOM 2382 C C . VAL A 1 316 ? 13.261 -2.742 -23.756 1.00 98.62 316 VAL A C 1
ATOM 2384 O O . VAL A 1 316 ? 12.870 -3.004 -24.888 1.00 98.62 316 VAL A O 1
ATOM 2387 N N . THR A 1 317 ? 12.431 -2.668 -22.725 1.00 98.38 317 THR A N 1
ATOM 2388 C CA . THR A 1 317 ? 10.975 -2.666 -22.868 1.00 98.38 317 THR A CA 1
ATOM 2389 C C . THR A 1 317 ? 10.465 -1.271 -22.552 1.00 98.38 317 THR A C 1
ATOM 2391 O O . THR A 1 317 ? 10.696 -0.780 -21.449 1.00 98.38 317 THR A O 1
ATOM 2394 N N . PHE A 1 318 ? 9.794 -0.658 -23.516 1.00 98.25 318 PHE A N 1
ATOM 2395 C CA . PHE A 1 318 ? 9.141 0.634 -23.398 1.00 98.25 318 PHE A CA 1
ATOM 2396 C C . PHE A 1 318 ? 7.653 0.453 -23.115 1.00 98.25 318 PHE A C 1
ATOM 2398 O O . PHE A 1 318 ? 7.028 -0.517 -23.563 1.00 98.25 318 PHE A O 1
ATOM 2405 N N . PHE A 1 319 ? 7.105 1.384 -22.346 1.00 98.25 319 PHE A N 1
ATOM 2406 C CA . PHE A 1 319 ? 5.711 1.384 -21.941 1.00 98.25 319 PHE A CA 1
ATOM 2407 C C . PHE A 1 319 ? 5.075 2.690 -22.376 1.00 98.25 319 PHE A C 1
ATOM 2409 O O . PHE A 1 319 ? 5.574 3.758 -22.016 1.00 98.25 319 PHE A O 1
ATOM 2416 N N . GLY A 1 320 ? 3.951 2.599 -23.087 1.00 97.69 320 GLY A N 1
ATOM 2417 C CA . GLY A 1 320 ? 3.126 3.772 -23.339 1.00 97.69 320 GLY A CA 1
ATOM 2418 C C . GLY A 1 320 ? 2.455 4.270 -22.066 1.00 97.69 320 GLY A C 1
ATOM 2419 O O . GLY A 1 320 ? 2.583 3.665 -20.998 1.00 97.69 320 GLY A O 1
ATOM 2420 N N . ALA A 1 321 ? 1.754 5.395 -22.173 1.00 97.81 321 ALA A N 1
ATOM 2421 C CA . ALA A 1 321 ? 1.146 6.059 -21.024 1.00 97.81 321 ALA A CA 1
ATOM 2422 C C . ALA A 1 321 ? 0.292 5.092 -20.180 1.00 97.81 321 ALA A C 1
ATOM 2424 O O . ALA A 1 321 ? -0.495 4.307 -20.709 1.00 97.81 321 ALA A O 1
ATOM 2425 N N . LEU A 1 322 ? 0.457 5.158 -18.855 1.00 98.06 322 LEU A N 1
ATOM 2426 C CA . LEU A 1 322 ? -0.331 4.347 -17.931 1.00 98.06 322 LEU A CA 1
ATOM 2427 C C . LEU A 1 322 ? -1.768 4.880 -17.868 1.00 98.06 322 LEU A C 1
ATOM 2429 O O . LEU A 1 322 ? -2.000 5.999 -17.410 1.00 98.06 322 LEU A O 1
ATOM 2433 N N . GLU A 1 323 ? -2.731 4.061 -18.277 1.00 97.69 323 GLU A N 1
ATOM 2434 C CA . GLU A 1 323 ? -4.162 4.365 -18.211 1.00 97.69 323 GLU A CA 1
ATOM 2435 C C . GLU A 1 323 ? -4.797 3.619 -17.042 1.00 97.69 323 GLU A C 1
ATOM 2437 O O . GLU A 1 323 ? -4.641 2.403 -16.931 1.00 97.69 323 GLU A O 1
ATOM 2442 N N . THR A 1 324 ? -5.532 4.315 -16.174 1.00 97.25 324 THR A N 1
ATOM 2443 C CA . THR A 1 324 ? -6.304 3.655 -15.113 1.00 97.25 324 THR A CA 1
ATOM 2444 C C . THR A 1 324 ? -7.368 2.745 -15.721 1.00 97.25 324 THR A C 1
ATOM 2446 O O . THR A 1 324 ? -8.051 3.126 -16.670 1.00 97.25 324 THR A O 1
ATOM 2449 N N . CYS A 1 325 ? -7.524 1.545 -15.170 1.00 96.81 325 CYS A N 1
ATOM 2450 C CA . CYS A 1 325 ? -8.507 0.575 -15.636 1.00 96.81 325 CYS A CA 1
ATOM 2451 C C . CYS A 1 325 ? -9.039 -0.294 -14.489 1.00 96.81 325 CYS A C 1
ATOM 2453 O O . CYS A 1 325 ? -8.529 -0.259 -13.366 1.00 96.81 325 CYS A O 1
ATOM 2455 N N . THR A 1 326 ? -10.074 -1.084 -14.766 1.00 95.81 326 THR A N 1
ATOM 2456 C CA . THR A 1 326 ? -10.597 -2.098 -13.845 1.00 95.81 326 THR A CA 1
ATOM 2457 C C . THR A 1 326 ? -10.106 -3.494 -14.227 1.00 95.81 326 THR A C 1
ATOM 2459 O O . THR A 1 326 ? -9.584 -3.714 -15.319 1.00 95.81 326 THR A O 1
ATOM 2462 N N . VAL A 1 327 ? -10.306 -4.479 -13.343 1.00 93.19 327 VAL A N 1
ATOM 2463 C CA . VAL A 1 327 ? -10.006 -5.890 -13.656 1.00 93.19 327 VAL A CA 1
ATOM 2464 C C . VAL A 1 327 ? -10.800 -6.381 -14.878 1.00 93.19 327 VAL A C 1
ATOM 2466 O O . VAL A 1 327 ? -10.307 -7.227 -15.621 1.00 93.19 327 VAL A O 1
ATOM 2469 N N . GLY A 1 328 ? -12.002 -5.835 -15.110 1.00 93.25 328 GLY A N 1
ATOM 2470 C CA . GLY A 1 328 ? -12.838 -6.171 -16.267 1.00 93.25 328 GLY A CA 1
ATOM 2471 C C . GLY A 1 328 ? -12.295 -5.653 -17.602 1.00 93.25 328 GLY A C 1
ATOM 2472 O O . GLY A 1 328 ? -12.621 -6.216 -18.640 1.00 93.25 328 GLY A O 1
ATOM 2473 N N . ASP A 1 329 ? -11.425 -4.641 -17.577 1.00 93.94 329 ASP A N 1
ATOM 2474 C CA . ASP A 1 329 ? -10.840 -4.012 -18.770 1.00 93.94 329 ASP A CA 1
ATOM 2475 C C . ASP A 1 329 ? -9.506 -4.640 -19.195 1.00 93.94 329 ASP A C 1
ATOM 2477 O O . ASP A 1 329 ? -8.814 -4.123 -20.082 1.00 93.94 329 ASP A O 1
ATOM 2481 N N . LEU A 1 330 ? -9.084 -5.698 -18.503 1.00 94.50 330 LEU A N 1
ATOM 2482 C CA . LEU A 1 330 ? -7.785 -6.306 -18.709 1.00 94.50 330 LEU A CA 1
ATOM 2483 C C . LEU A 1 330 ? -7.791 -7.276 -19.896 1.00 94.50 330 LEU A C 1
ATOM 2485 O O . LEU A 1 330 ? -8.583 -8.216 -19.967 1.00 94.50 330 LEU A O 1
ATOM 2489 N N . ASP A 1 331 ? -6.806 -7.100 -20.769 1.00 94.62 331 ASP A N 1
ATOM 2490 C CA . ASP A 1 331 ? -6.552 -7.947 -21.929 1.00 94.62 331 ASP A CA 1
ATOM 2491 C C . ASP A 1 331 ? -5.075 -8.364 -21.915 1.00 94.62 331 ASP A C 1
ATOM 2493 O O . ASP A 1 331 ? -4.184 -7.585 -22.262 1.00 94.62 331 ASP A O 1
ATOM 2497 N N . ASN A 1 332 ? -4.818 -9.598 -21.471 1.00 94.94 332 ASN A N 1
ATOM 2498 C CA . ASN A 1 332 ? -3.467 -10.151 -21.344 1.00 94.94 332 ASN A CA 1
ATOM 2499 C C . ASN A 1 332 ? -2.812 -10.466 -22.699 1.00 94.94 332 ASN A C 1
ATOM 2501 O O . ASN A 1 332 ? -1.608 -10.724 -22.734 1.00 94.94 332 ASN A O 1
ATOM 2505 N N . ASP A 1 333 ? -3.567 -10.446 -23.800 1.00 93.12 333 ASP A N 1
ATOM 2506 C CA . ASP A 1 333 ? -2.996 -10.545 -25.140 1.00 93.12 333 ASP A CA 1
ATOM 2507 C C . ASP A 1 333 ? -2.506 -9.185 -25.636 1.00 93.12 333 ASP A C 1
ATOM 2509 O O . ASP A 1 333 ? -1.545 -9.142 -26.400 1.00 93.12 333 ASP A O 1
ATOM 2513 N N . ARG A 1 334 ? -3.088 -8.075 -25.169 1.00 92.56 334 ARG A N 1
ATOM 2514 C CA . ARG A 1 334 ? -2.786 -6.735 -25.690 1.00 92.56 334 ARG A CA 1
ATOM 2515 C C . ARG A 1 334 ? -1.944 -5.859 -24.767 1.00 92.56 334 ARG A C 1
ATOM 2517 O O . ARG A 1 334 ? -1.067 -5.143 -25.248 1.00 92.56 334 ARG A O 1
ATOM 2524 N N . TYR A 1 335 ? -2.191 -5.893 -23.460 1.00 96.06 335 TYR A N 1
ATOM 2525 C CA . TYR A 1 335 ? -1.670 -4.886 -22.534 1.00 96.06 335 TYR A CA 1
ATOM 2526 C C . TYR A 1 335 ? -0.803 -5.468 -21.420 1.00 96.06 335 TYR A C 1
ATOM 2528 O O . TYR A 1 335 ? -1.045 -6.551 -20.882 1.00 96.06 335 TYR A O 1
ATOM 2536 N N . GLY A 1 336 ? 0.214 -4.697 -21.037 1.00 97.25 336 GLY A N 1
ATOM 2537 C CA . GLY A 1 336 ? 0.840 -4.838 -19.729 1.00 97.25 336 GLY A CA 1
ATOM 2538 C C . GLY A 1 336 ? 0.002 -4.135 -18.671 1.00 97.25 336 GLY A C 1
ATOM 2539 O O . GLY A 1 336 ? -0.819 -3.272 -18.990 1.00 97.25 336 GLY A O 1
ATOM 2540 N N . ILE A 1 337 ? 0.207 -4.508 -17.412 1.00 98.31 337 ILE A N 1
ATOM 2541 C CA . ILE A 1 337 ? -0.485 -3.899 -16.278 1.00 98.31 337 ILE A CA 1
ATOM 2542 C C . ILE A 1 337 ? 0.484 -3.495 -15.178 1.00 98.31 337 ILE A C 1
ATOM 2544 O O . ILE A 1 337 ? 1.529 -4.126 -14.994 1.00 98.31 337 ILE A O 1
ATOM 2548 N N . VAL A 1 338 ? 0.081 -2.501 -14.390 1.00 98.06 338 VAL A N 1
ATOM 2549 C CA . VAL A 1 338 ? 0.736 -2.105 -13.141 1.00 98.06 338 VAL A CA 1
ATOM 2550 C C . VAL A 1 338 ? -0.311 -2.005 -12.042 1.00 98.06 338 VAL A C 1
ATOM 2552 O O . VAL A 1 338 ? -1.295 -1.283 -12.166 1.00 98.06 338 VAL A O 1
ATOM 2555 N N . VAL A 1 339 ? -0.084 -2.718 -10.945 1.00 97.62 339 VAL A N 1
ATOM 2556 C CA . VAL A 1 339 ? -0.856 -2.598 -9.708 1.00 97.62 339 VAL A CA 1
ATOM 2557 C C . VAL A 1 339 ? -0.060 -1.736 -8.739 1.00 97.62 339 VAL A C 1
ATOM 2559 O O . VAL A 1 339 ? 1.112 -2.023 -8.483 1.00 97.62 339 VAL A O 1
ATOM 2562 N N . ARG A 1 340 ? -0.693 -0.707 -8.175 1.00 94.62 340 ARG A N 1
ATOM 2563 C CA . ARG A 1 340 ? -0.119 0.147 -7.129 1.00 94.62 340 ARG A CA 1
ATOM 2564 C C . ARG A 1 340 ? -1.041 0.155 -5.917 1.00 94.62 340 ARG A C 1
ATOM 2566 O O . ARG A 1 340 ? -2.243 0.343 -6.077 1.00 94.62 340 ARG A O 1
ATOM 2573 N N . SER A 1 341 ? -0.494 -0.043 -4.721 1.00 92.06 341 SER A N 1
ATOM 2574 C CA . SER A 1 341 ? -1.285 0.095 -3.492 1.00 92.06 341 SER A CA 1
ATOM 2575 C C . SER A 1 341 ? -1.787 1.531 -3.337 1.00 92.06 341 SER A C 1
ATOM 2577 O O . SER A 1 341 ? -1.030 2.478 -3.563 1.00 92.06 341 SER A O 1
ATOM 2579 N N . ALA A 1 342 ? -3.043 1.686 -2.922 1.00 86.69 342 ALA A N 1
ATOM 2580 C CA . ALA A 1 342 ? -3.598 2.976 -2.520 1.00 86.69 342 ALA A CA 1
ATOM 2581 C C . ALA A 1 342 ? -3.194 3.366 -1.083 1.00 86.69 342 ALA A C 1
ATOM 2583 O O . ALA A 1 342 ? -3.351 4.518 -0.698 1.00 86.69 342 ALA A O 1
ATOM 2584 N N . GLU A 1 343 ? -2.650 2.423 -0.308 1.00 81.50 343 GLU A N 1
ATOM 2585 C CA . GLU A 1 343 ? -2.300 2.596 1.109 1.00 81.50 343 GLU A CA 1
ATOM 2586 C C . GLU A 1 343 ? -0.781 2.627 1.309 1.00 81.50 343 GLU A C 1
ATOM 2588 O O . GLU A 1 343 ? -0.208 3.589 1.813 1.00 81.50 343 GLU A O 1
ATOM 2593 N N . ARG A 1 344 ? -0.098 1.574 0.855 1.00 84.00 344 ARG A N 1
ATOM 2594 C CA . ARG A 1 344 ? 1.360 1.427 0.910 1.00 84.00 344 ARG A CA 1
ATOM 2595 C C . ARG A 1 344 ? 1.946 1.843 -0.426 1.00 84.00 344 ARG A C 1
ATOM 2597 O O . ARG A 1 344 ? 2.344 0.989 -1.213 1.00 84.00 344 ARG A O 1
ATOM 2604 N N . VAL A 1 345 ? 1.910 3.138 -0.730 1.00 79.19 345 VAL A N 1
ATOM 2605 C CA . VAL A 1 345 ? 2.173 3.696 -2.075 1.00 79.19 345 VAL A CA 1
ATOM 2606 C C . VAL A 1 345 ? 3.514 3.285 -2.700 1.00 79.19 345 VAL A C 1
ATOM 2608 O O . VAL A 1 345 ? 3.663 3.353 -3.921 1.00 79.19 345 VAL A O 1
ATOM 2611 N N . GLU A 1 346 ? 4.473 2.819 -1.896 1.00 85.06 346 GLU A N 1
ATOM 2612 C CA . GLU A 1 346 ? 5.740 2.235 -2.339 1.00 85.06 346 GLU A CA 1
ATOM 2613 C C . GLU A 1 346 ? 5.612 0.809 -2.920 1.00 85.06 346 GLU A C 1
ATOM 2615 O O . GLU A 1 346 ? 6.536 0.292 -3.552 1.00 85.06 346 GLU A O 1
ATOM 2620 N N . ARG A 1 347 ? 4.476 0.143 -2.704 1.00 91.00 347 ARG A N 1
ATOM 2621 C CA . ARG A 1 347 ? 4.162 -1.194 -3.211 1.00 91.00 347 ARG A CA 1
ATOM 2622 C C . ARG A 1 347 ? 3.568 -1.095 -4.605 1.00 91.00 347 ARG A C 1
ATOM 2624 O O . ARG A 1 347 ? 2.433 -0.661 -4.801 1.00 91.00 347 ARG A O 1
ATOM 2631 N N . LEU A 1 348 ? 4.358 -1.552 -5.568 1.00 94.88 348 LEU A N 1
ATOM 2632 C CA . LEU A 1 348 ? 4.022 -1.570 -6.983 1.00 94.88 348 LEU A CA 1
ATOM 2633 C C . LEU A 1 348 ? 4.443 -2.886 -7.630 1.00 94.88 348 LEU A C 1
ATOM 2635 O O . LEU A 1 348 ? 5.439 -3.497 -7.240 1.00 94.88 348 LEU A O 1
ATOM 2639 N N . GLY A 1 349 ? 3.681 -3.328 -8.621 1.00 96.62 349 GLY A N 1
ATOM 2640 C CA . GLY A 1 349 ? 3.921 -4.593 -9.295 1.00 96.62 349 GLY A CA 1
ATOM 2641 C C . GLY A 1 349 ? 3.405 -4.562 -10.716 1.00 96.62 349 GLY A C 1
ATOM 2642 O O . GLY A 1 349 ? 2.219 -4.358 -10.941 1.00 96.62 349 GLY A O 1
ATOM 2643 N N . GLY A 1 350 ? 4.309 -4.770 -11.670 1.00 96.94 350 GLY A N 1
ATOM 2644 C CA . GLY A 1 350 ? 3.963 -4.858 -13.083 1.00 96.94 350 GLY A CA 1
ATOM 2645 C C . GLY A 1 350 ? 3.868 -6.299 -13.573 1.00 96.94 350 GLY A C 1
ATOM 2646 O O . GLY A 1 350 ? 4.538 -7.188 -13.038 1.00 96.94 350 GLY A O 1
ATOM 2647 N N . ALA A 1 351 ? 3.090 -6.527 -14.623 1.00 96.88 351 ALA A N 1
ATOM 2648 C CA . ALA A 1 351 ? 3.060 -7.781 -15.365 1.00 96.88 351 ALA A CA 1
ATOM 2649 C C . ALA A 1 351 ? 2.904 -7.489 -16.864 1.00 96.88 351 ALA A C 1
ATOM 2651 O O . ALA A 1 351 ? 1.982 -6.797 -17.277 1.00 96.88 351 ALA A O 1
ATOM 2652 N N . LEU A 1 352 ? 3.820 -8.018 -17.679 1.00 95.94 352 LEU A N 1
ATOM 2653 C CA . LEU A 1 352 ? 3.754 -7.904 -19.138 1.00 95.94 352 LEU A CA 1
ATOM 2654 C C . LEU A 1 352 ? 2.679 -8.847 -19.714 1.00 95.94 352 LEU A C 1
ATOM 2656 O O . LEU A 1 352 ? 2.349 -9.839 -19.057 1.00 95.94 352 LEU A O 1
ATOM 2660 N N . PRO A 1 353 ? 2.156 -8.579 -20.922 1.00 94.31 353 PRO A N 1
ATOM 2661 C CA . PRO A 1 353 ? 1.202 -9.466 -21.583 1.00 94.31 353 PRO A CA 1
ATOM 2662 C C . PRO A 1 353 ? 1.846 -10.809 -21.935 1.00 94.31 353 PRO A C 1
ATOM 2664 O O . PRO A 1 353 ? 3.046 -10.885 -22.229 1.00 94.31 353 PRO A O 1
ATOM 2667 N N . ARG A 1 354 ? 1.046 -11.878 -21.931 1.00 92.25 354 ARG A N 1
ATOM 2668 C CA . ARG A 1 354 ? 1.430 -13.223 -22.401 1.00 92.25 354 ARG A CA 1
ATOM 2669 C C . ARG A 1 354 ? 2.731 -13.759 -21.796 1.00 92.25 354 ARG A C 1
ATOM 2671 O O . ARG A 1 354 ? 3.513 -14.418 -22.482 1.00 92.25 354 ARG A O 1
ATOM 2678 N N . MET A 1 355 ? 3.032 -13.443 -20.535 1.00 90.38 355 MET A N 1
ATOM 2679 C CA . MET A 1 355 ? 4.221 -13.992 -19.875 1.00 90.38 355 MET A CA 1
ATOM 2680 C C . MET A 1 355 ? 4.108 -15.522 -19.716 1.00 90.38 355 MET A C 1
ATOM 2682 O O . MET A 1 355 ? 3.003 -16.037 -19.528 1.00 90.38 355 MET A O 1
ATOM 2686 N N . PRO A 1 356 ? 5.229 -16.272 -19.736 1.00 85.25 356 PRO A N 1
ATOM 2687 C CA . PRO A 1 356 ? 5.197 -17.726 -19.588 1.00 85.25 356 PRO A CA 1
ATOM 2688 C C . PRO A 1 356 ? 4.461 -18.154 -18.309 1.00 85.25 356 PRO A C 1
ATOM 2690 O O . PRO A 1 356 ? 4.728 -17.623 -17.231 1.00 85.25 356 PRO A O 1
ATOM 2693 N N . GLY A 1 357 ? 3.524 -19.099 -18.433 1.00 83.69 357 GLY A N 1
ATOM 2694 C CA . GLY A 1 357 ? 2.695 -19.584 -17.320 1.00 83.69 357 GLY A CA 1
ATOM 2695 C C . GLY A 1 357 ? 1.517 -18.676 -16.929 1.00 83.69 357 GLY A C 1
ATOM 2696 O O . GLY A 1 357 ? 0.734 -19.049 -16.061 1.00 83.69 357 GLY A O 1
ATOM 2697 N N . MET A 1 358 ? 1.349 -17.517 -17.575 1.00 86.12 358 MET A N 1
ATOM 2698 C CA . MET A 1 358 ? 0.249 -16.572 -17.345 1.00 86.12 358 MET A CA 1
ATOM 2699 C C . MET A 1 358 ? -0.568 -16.394 -18.624 1.00 86.12 358 MET A C 1
ATOM 2701 O O . MET A 1 358 ? -0.407 -15.425 -19.362 1.00 86.12 358 MET A O 1
ATOM 2705 N N . THR A 1 359 ? -1.444 -17.360 -18.896 1.00 78.94 359 THR A N 1
ATOM 2706 C CA . THR A 1 359 ? -2.312 -17.345 -20.086 1.00 78.94 359 THR A CA 1
ATOM 2707 C C . THR A 1 359 ? -3.590 -16.537 -19.878 1.00 78.94 359 THR A C 1
ATOM 2709 O O . THR A 1 359 ? -4.109 -15.959 -20.823 1.00 78.94 359 THR A O 1
ATOM 2712 N N . ARG A 1 360 ? -4.092 -16.460 -18.640 1.00 89.56 360 ARG A N 1
ATOM 2713 C CA . ARG A 1 360 ? -5.348 -15.774 -18.306 1.00 89.56 360 ARG A CA 1
ATOM 2714 C C . ARG A 1 360 ? -5.100 -14.395 -17.714 1.00 89.56 360 ARG A C 1
ATOM 2716 O O . ARG A 1 360 ? -4.199 -14.220 -16.896 1.00 89.56 360 ARG A O 1
ATOM 2723 N N . THR A 1 361 ? -6.008 -13.475 -18.012 1.00 93.31 361 THR A N 1
ATOM 2724 C CA . THR A 1 361 ? -6.085 -12.130 -17.436 1.00 93.31 361 THR A CA 1
ATOM 2725 C C . THR A 1 361 ? -5.990 -12.113 -15.908 1.00 93.31 361 THR A C 1
ATOM 2727 O O . THR A 1 361 ? -5.181 -11.386 -15.338 1.00 93.31 361 THR A O 1
ATOM 2730 N N . TRP A 1 362 ? -6.736 -12.989 -15.225 1.00 94.62 362 TRP A N 1
ATOM 2731 C CA . TRP A 1 362 ? -6.666 -13.088 -13.763 1.00 94.62 362 TRP A CA 1
ATOM 2732 C C . TRP A 1 362 ? -5.281 -13.516 -13.257 1.00 94.62 362 TRP A C 1
ATOM 2734 O O . TRP A 1 362 ? -4.822 -13.031 -12.230 1.00 94.62 362 TRP A O 1
ATOM 2744 N N . ALA A 1 363 ? -4.579 -14.390 -13.987 1.00 94.88 363 ALA A N 1
ATOM 2745 C CA . ALA A 1 363 ? -3.233 -14.815 -13.609 1.00 94.88 363 ALA A CA 1
ATOM 2746 C C . ALA A 1 363 ? -2.212 -13.676 -13.768 1.00 94.88 363 ALA A C 1
ATOM 2748 O O . ALA A 1 363 ? -1.320 -13.540 -12.932 1.00 94.88 363 ALA A O 1
ATOM 2749 N N . GLN A 1 364 ? -2.363 -12.841 -14.804 1.00 96.25 364 GLN A N 1
ATOM 2750 C CA . GLN A 1 364 ? -1.564 -11.626 -14.986 1.00 96.25 364 GLN A CA 1
ATOM 2751 C C . GLN A 1 364 ? -1.790 -10.651 -13.820 1.00 96.25 364 GLN A C 1
ATOM 2753 O O . GLN A 1 364 ? -0.824 -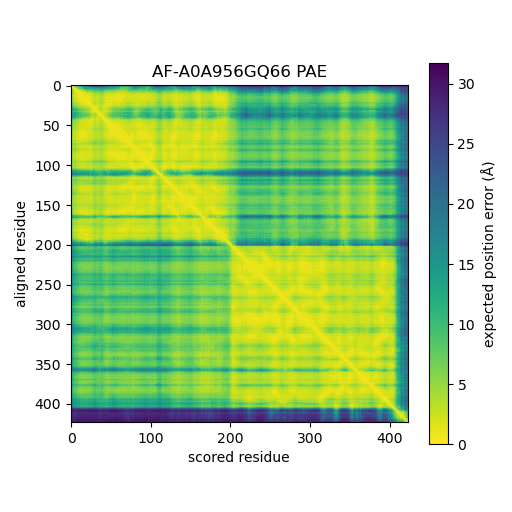10.194 -13.202 1.00 96.25 364 GLN A O 1
ATOM 2758 N N . PHE A 1 365 ? -3.057 -10.392 -13.483 1.00 96.88 365 PHE A N 1
ATOM 2759 C CA . PHE A 1 365 ? -3.447 -9.536 -12.365 1.00 96.88 365 PHE A CA 1
ATOM 2760 C C . PHE A 1 365 ? -2.901 -10.037 -11.027 1.00 96.88 365 PHE A C 1
ATOM 2762 O O . PHE A 1 365 ? -2.217 -9.291 -10.328 1.00 96.88 365 PHE A O 1
ATOM 2769 N N . GLU A 1 366 ? -3.121 -11.307 -10.693 1.00 95.06 366 GLU A N 1
ATOM 2770 C CA . GLU A 1 366 ? -2.622 -11.890 -9.448 1.00 95.06 366 GLU A CA 1
ATOM 2771 C C . GLU A 1 366 ? -1.093 -11.858 -9.384 1.00 95.06 366 GLU A C 1
ATOM 2773 O O . GLU A 1 366 ? -0.532 -11.500 -8.352 1.00 95.06 366 GLU A O 1
ATOM 2778 N N . HIS A 1 367 ? -0.388 -12.122 -10.486 1.00 95.94 367 HIS A N 1
ATOM 2779 C CA . HIS A 1 367 ? 1.068 -11.992 -10.510 1.00 95.94 367 HIS A CA 1
ATOM 2780 C C . HIS A 1 367 ? 1.533 -10.553 -10.229 1.00 95.94 367 HIS A C 1
ATOM 2782 O O . HIS A 1 367 ? 2.450 -10.340 -9.430 1.00 95.94 367 HIS A O 1
ATOM 2788 N N . ALA A 1 368 ? 0.902 -9.555 -10.852 1.00 97.06 368 ALA A N 1
ATOM 2789 C CA . ALA A 1 368 ? 1.197 -8.152 -10.579 1.00 97.06 368 ALA A CA 1
ATOM 2790 C C . ALA A 1 368 ? 0.908 -7.795 -9.109 1.00 97.06 368 ALA A C 1
ATOM 2792 O O . ALA A 1 368 ? 1.776 -7.248 -8.425 1.00 97.06 368 ALA A O 1
ATOM 2793 N N . ARG A 1 369 ? -0.272 -8.169 -8.605 1.00 96.12 369 ARG A N 1
ATOM 2794 C CA . ARG A 1 369 ? -0.796 -7.809 -7.282 1.00 96.12 369 ARG A CA 1
ATOM 2795 C C . ARG A 1 369 ? -0.086 -8.518 -6.127 1.00 96.12 369 ARG A C 1
ATOM 2797 O O . ARG A 1 369 ? 0.393 -7.870 -5.198 1.00 96.12 369 ARG A O 1
ATOM 2804 N N . THR A 1 370 ? -0.011 -9.844 -6.154 1.00 93.75 370 THR A N 1
ATOM 2805 C CA . THR A 1 370 ? 0.454 -10.639 -5.007 1.00 93.75 370 THR A CA 1
ATOM 2806 C C . THR A 1 370 ? 1.941 -10.947 -5.091 1.00 93.75 370 THR A C 1
ATOM 2808 O O . THR A 1 370 ? 2.655 -10.816 -4.097 1.00 93.75 370 THR A O 1
ATOM 2811 N N . ARG A 1 371 ? 2.458 -11.300 -6.276 1.00 94.06 371 ARG A N 1
ATOM 2812 C CA . ARG A 1 371 ? 3.874 -11.669 -6.423 1.00 94.06 371 ARG A CA 1
ATOM 2813 C C . ARG A 1 371 ? 4.788 -10.449 -6.482 1.00 94.06 371 ARG A C 1
ATOM 2815 O O . ARG A 1 371 ? 5.788 -10.418 -5.762 1.00 94.06 371 ARG A O 1
ATOM 2822 N N . ASN A 1 372 ? 4.460 -9.476 -7.332 1.00 95.38 372 ASN A N 1
ATOM 2823 C CA . ASN A 1 372 ? 5.340 -8.334 -7.589 1.00 95.38 372 ASN A CA 1
ATOM 2824 C C . ASN A 1 372 ? 5.075 -7.173 -6.623 1.00 95.38 372 ASN A C 1
ATOM 2826 O O . ASN A 1 372 ? 6.008 -6.748 -5.942 1.00 95.38 372 ASN A O 1
ATOM 2830 N N . ALA A 1 373 ? 3.824 -6.717 -6.493 1.00 95.12 373 ALA A N 1
ATOM 2831 C CA . ALA A 1 373 ? 3.472 -5.637 -5.566 1.00 95.12 373 ALA A CA 1
ATOM 2832 C C . ALA A 1 373 ? 3.453 -6.091 -4.101 1.00 95.12 373 ALA A C 1
ATOM 2834 O O . ALA A 1 373 ? 3.692 -5.279 -3.206 1.00 95.12 373 ALA A O 1
ATOM 2835 N N . LYS A 1 374 ? 3.226 -7.390 -3.846 1.00 94.25 374 LYS A N 1
ATOM 2836 C CA . LYS A 1 374 ? 3.075 -7.957 -2.494 1.00 94.25 374 LYS A CA 1
ATOM 2837 C C . LYS A 1 374 ? 1.954 -7.270 -1.711 1.00 94.25 374 LYS A C 1
ATOM 2839 O O . LYS A 1 374 ? 2.102 -6.992 -0.515 1.00 94.25 374 LYS A O 1
ATOM 2844 N N . LEU A 1 375 ? 0.856 -6.964 -2.405 1.00 92.31 375 LEU A N 1
ATOM 2845 C CA . LEU A 1 375 ? -0.346 -6.457 -1.758 1.00 92.31 375 LEU A CA 1
ATOM 2846 C C . LEU A 1 375 ? -0.941 -7.542 -0.869 1.00 92.31 375 LEU A C 1
ATOM 2848 O O . LEU A 1 375 ? -0.904 -8.728 -1.202 1.00 92.31 375 LEU A O 1
ATOM 2852 N N . LEU A 1 376 ? -1.471 -7.119 0.268 1.00 89.12 376 LEU A N 1
ATOM 2853 C CA . LEU A 1 376 ? -2.193 -7.985 1.182 1.00 89.12 376 LEU A CA 1
ATOM 2854 C C . LEU A 1 376 ? -3.592 -8.262 0.634 1.00 89.12 376 LEU A C 1
ATOM 2856 O O . LEU A 1 376 ? -4.024 -7.676 -0.368 1.00 89.12 376 LEU A O 1
ATOM 2860 N N . SER A 1 377 ? -4.308 -9.197 1.252 1.00 82.25 377 SER A N 1
ATOM 2861 C CA . SER A 1 377 ? -5.690 -9.417 0.849 1.00 82.25 377 SER A CA 1
ATOM 2862 C C . SER A 1 377 ? -6.535 -8.183 1.146 1.00 82.25 377 SER A C 1
ATOM 2864 O O . SER A 1 377 ? -6.304 -7.465 2.122 1.00 82.25 377 SER A O 1
ATOM 2866 N N . PHE A 1 378 ? -7.482 -7.924 0.246 1.00 83.62 378 PHE A N 1
ATOM 2867 C CA . PHE A 1 378 ? -8.387 -6.773 0.268 1.00 83.62 378 PHE A CA 1
ATOM 2868 C C . PHE A 1 378 ? -7.716 -5.389 0.297 1.00 83.62 378 PHE A C 1
ATOM 2870 O O . PHE A 1 378 ? -8.427 -4.395 0.341 1.00 83.62 378 PHE A O 1
ATOM 2877 N N . GLU A 1 379 ? -6.382 -5.299 0.227 1.00 88.19 379 GLU A N 1
ATOM 2878 C CA . GLU A 1 379 ? -5.676 -4.016 0.193 1.00 88.19 379 GLU A CA 1
ATOM 2879 C C . GLU A 1 379 ? -6.125 -3.193 -1.008 1.00 88.19 379 GLU A C 1
ATOM 2881 O O . GLU A 1 379 ? -6.054 -3.703 -2.131 1.00 88.19 379 GLU A O 1
ATOM 2886 N N . PRO A 1 380 ? -6.586 -1.947 -0.800 1.00 88.81 380 PRO A N 1
ATOM 2887 C CA . PRO A 1 380 ? -7.065 -1.117 -1.885 1.00 88.81 380 PRO A CA 1
ATOM 2888 C C . PRO A 1 380 ? -5.908 -0.794 -2.829 1.00 88.81 380 PRO A C 1
ATOM 2890 O O . PRO A 1 380 ? -4.762 -0.577 -2.422 1.00 88.81 380 PRO A O 1
ATOM 2893 N N . TYR A 1 381 ? -6.212 -0.776 -4.120 1.00 93.62 381 TYR A N 1
ATOM 2894 C CA . TYR A 1 381 ? -5.223 -0.587 -5.167 1.00 93.62 381 TYR A CA 1
ATOM 2895 C C . TYR A 1 381 ? -5.783 0.253 -6.306 1.00 93.62 381 TYR A C 1
ATOM 2897 O O . TYR A 1 381 ? -6.989 0.302 -6.536 1.00 93.62 381 TYR A O 1
ATOM 2905 N N . VAL A 1 382 ? -4.868 0.863 -7.052 1.00 95.75 382 VAL A N 1
ATOM 2906 C CA . VAL A 1 382 ? -5.136 1.427 -8.371 1.00 95.75 382 VAL A CA 1
ATOM 2907 C C . VAL A 1 382 ? -4.468 0.529 -9.403 1.00 95.75 382 VAL A C 1
ATOM 2909 O O . VAL A 1 382 ? -3.303 0.143 -9.254 1.00 95.75 382 VAL A O 1
ATOM 2912 N N . LEU A 1 383 ? -5.227 0.170 -10.431 1.00 97.75 383 LEU A N 1
ATOM 2913 C CA . LEU A 1 383 ? -4.779 -0.666 -11.532 1.00 97.75 383 LEU A CA 1
ATOM 2914 C C . LEU A 1 383 ? -4.617 0.194 -12.782 1.00 97.75 383 LEU A C 1
ATOM 2916 O O . LEU A 1 383 ? -5.469 1.025 -13.096 1.00 97.75 383 LEU A O 1
ATOM 2920 N N . TYR A 1 384 ? -3.509 -0.022 -13.478 1.00 98.38 384 TYR A N 1
ATOM 2921 C CA . TYR A 1 384 ? -3.202 0.627 -14.740 1.00 98.38 384 TYR A CA 1
ATOM 2922 C C . TYR A 1 384 ? -2.952 -0.425 -15.810 1.00 98.38 384 TYR A C 1
ATOM 2924 O O . TYR A 1 384 ? -2.361 -1.468 -15.520 1.00 98.38 384 TYR A O 1
ATOM 2932 N N . ARG A 1 385 ? -3.324 -0.115 -17.049 1.00 98.12 385 ARG A N 1
ATOM 2933 C CA . ARG A 1 385 ? -2.896 -0.832 -18.252 1.00 98.12 385 ARG A CA 1
ATOM 2934 C C . ARG A 1 385 ? -2.013 0.064 -19.112 1.00 98.12 385 ARG A C 1
ATOM 2936 O O . ARG A 1 385 ? -2.083 1.287 -19.012 1.00 98.12 385 ARG A O 1
ATOM 2943 N N . HIS A 1 386 ? -1.192 -0.547 -19.954 1.00 98.00 386 HIS A N 1
ATOM 2944 C CA . HIS A 1 386 ? -0.326 0.171 -20.883 1.00 98.00 386 HIS A CA 1
ATOM 2945 C C . HIS A 1 386 ? 0.062 -0.692 -22.085 1.00 98.00 386 HIS A C 1
ATOM 2947 O O . HIS A 1 386 ? 0.064 -1.928 -22.025 1.00 98.00 386 HIS A O 1
ATOM 2953 N N . THR A 1 387 ? 0.430 -0.035 -23.183 1.00 96.88 387 THR A N 1
ATOM 2954 C CA . THR A 1 387 ? 1.061 -0.682 -24.339 1.00 96.88 387 THR A CA 1
ATOM 2955 C C . THR A 1 387 ? 2.492 -1.099 -24.000 1.00 96.88 387 THR A C 1
ATOM 2957 O O . THR A 1 387 ? 3.096 -0.626 -23.030 1.00 96.88 387 THR A O 1
ATOM 2960 N N . VAL A 1 388 ? 3.030 -2.044 -24.769 1.00 96.06 388 VAL A N 1
ATOM 2961 C CA . VAL A 1 388 ? 4.369 -2.597 -24.553 1.00 96.06 388 VAL A CA 1
ATOM 2962 C C . VAL A 1 388 ? 5.077 -2.712 -25.896 1.00 96.06 388 VAL A C 1
ATOM 2964 O O . VAL A 1 388 ? 4.604 -3.436 -26.768 1.00 96.06 388 VAL A O 1
ATOM 2967 N N . ALA A 1 389 ? 6.232 -2.066 -26.024 1.00 94.81 389 ALA A N 1
ATOM 2968 C CA . ALA A 1 389 ? 7.153 -2.236 -27.146 1.00 94.81 389 ALA A CA 1
ATOM 2969 C C . ALA A 1 389 ? 8.499 -2.750 -26.625 1.00 94.81 389 ALA A C 1
ATOM 2971 O O . ALA A 1 389 ? 8.917 -2.413 -25.516 1.00 94.81 389 ALA A O 1
ATOM 2972 N N . LYS A 1 390 ? 9.179 -3.610 -27.386 1.00 94.94 390 LYS A N 1
ATOM 2973 C CA . LYS A 1 390 ? 10.428 -4.240 -26.942 1.00 94.94 390 LYS A CA 1
ATOM 2974 C C . LYS A 1 390 ? 11.508 -4.120 -28.008 1.00 94.94 390 LYS A C 1
ATOM 2976 O O . LYS A 1 390 ? 11.374 -4.702 -29.075 1.00 94.94 390 LYS A O 1
ATOM 2981 N N . ALA A 1 391 ? 12.593 -3.440 -27.658 1.00 96.62 391 ALA A N 1
ATOM 2982 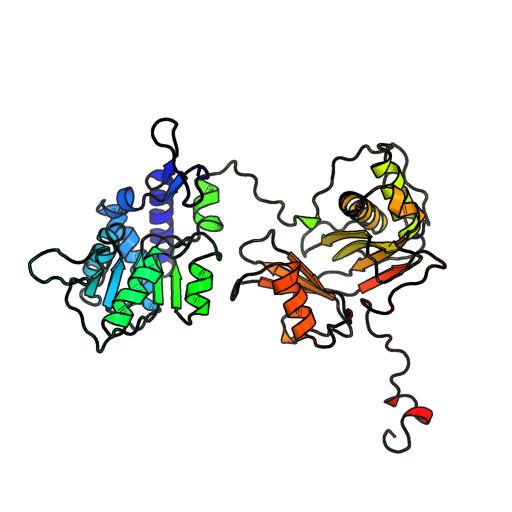C CA . ALA A 1 391 ? 13.801 -3.312 -28.457 1.00 96.62 391 ALA A CA 1
ATOM 2983 C C . ALA A 1 391 ? 14.859 -4.294 -27.932 1.00 96.62 391 ALA A C 1
ATOM 2985 O O . ALA A 1 391 ? 15.490 -4.065 -26.893 1.00 96.62 391 ALA A O 1
ATOM 2986 N N . VAL A 1 392 ? 15.002 -5.428 -28.615 1.00 96.94 392 VAL A N 1
ATOM 2987 C CA . VAL A 1 392 ? 16.017 -6.452 -28.319 1.00 96.94 392 VAL A CA 1
ATOM 2988 C C . VAL A 1 392 ? 17.312 -6.080 -29.031 1.00 96.94 392 VAL A C 1
ATOM 2990 O O . VAL A 1 392 ? 17.271 -5.596 -30.154 1.00 96.94 392 VAL A O 1
ATOM 2993 N N . GLU A 1 393 ? 18.454 -6.292 -28.380 1.00 96.62 393 GLU A N 1
ATOM 2994 C CA . GLU A 1 393 ? 19.772 -6.131 -28.997 1.00 96.62 393 GLU A CA 1
ATOM 2995 C C . GLU A 1 393 ? 19.842 -6.813 -30.380 1.00 96.62 393 GLU A C 1
ATOM 2997 O O . GLU A 1 393 ? 19.467 -7.985 -30.500 1.00 96.62 393 GLU A O 1
ATOM 3002 N N . PRO A 1 394 ? 20.270 -6.091 -31.435 1.00 95.38 394 PRO A N 1
ATOM 3003 C CA . PRO A 1 394 ? 20.248 -6.618 -32.794 1.00 95.38 394 PRO A CA 1
ATOM 3004 C C . PRO A 1 394 ? 21.015 -7.938 -32.925 1.00 95.38 394 PRO A C 1
ATOM 3006 O O . PRO A 1 394 ? 22.147 -8.056 -32.465 1.00 95.38 394 PRO A O 1
ATOM 3009 N N . GLY A 1 395 ? 20.400 -8.924 -33.583 1.00 93.75 395 GLY A N 1
ATOM 3010 C CA . GLY A 1 395 ? 20.992 -10.248 -33.806 1.00 93.75 395 GLY A CA 1
ATOM 3011 C C . GLY A 1 395 ? 20.871 -11.228 -32.633 1.00 93.75 395 GLY A C 1
ATOM 3012 O O . GLY A 1 395 ? 21.248 -12.387 -32.787 1.00 93.75 395 GLY A O 1
ATOM 3013 N N . GLU A 1 396 ? 20.317 -10.814 -31.490 1.00 95.31 396 GLU A N 1
ATOM 3014 C CA . GLU A 1 396 ? 20.170 -11.678 -30.316 1.00 95.31 396 GLU A CA 1
ATOM 3015 C C . GLU A 1 396 ? 18.829 -12.424 -30.286 1.00 95.31 396 GLU A C 1
ATOM 3017 O O . GLU A 1 396 ? 17.771 -11.895 -30.638 1.00 95.31 396 GLU A O 1
ATOM 3022 N N . ALA A 1 397 ? 18.851 -13.659 -29.783 1.00 91.19 397 ALA A N 1
ATOM 3023 C CA . ALA A 1 397 ? 17.633 -14.417 -29.520 1.00 91.19 397 ALA A CA 1
ATOM 3024 C C . ALA A 1 397 ? 16.924 -13.903 -28.254 1.00 91.19 397 ALA A C 1
ATOM 3026 O O . ALA A 1 397 ? 17.550 -13.647 -27.223 1.00 91.19 397 ALA A O 1
ATOM 3027 N N . TRP A 1 398 ? 15.590 -13.817 -28.291 1.00 93.25 398 TRP A N 1
ATOM 3028 C CA . TRP A 1 398 ? 14.791 -13.390 -27.140 1.00 93.25 398 TRP A CA 1
ATOM 3029 C C . TRP A 1 398 ? 13.510 -14.203 -26.962 1.00 93.25 398 TRP A C 1
ATOM 3031 O O . TRP A 1 398 ? 13.036 -14.874 -27.875 1.00 93.25 398 TRP A O 1
ATOM 3041 N N . GLN A 1 399 ? 12.923 -14.138 -25.763 1.00 87.19 399 GLN A N 1
ATOM 3042 C CA . GLN A 1 399 ? 11.640 -14.790 -25.503 1.00 87.19 399 GLN A CA 1
ATOM 3043 C C . GLN A 1 399 ? 10.526 -14.123 -26.331 1.00 87.19 399 GLN A C 1
ATOM 3045 O O . GLN A 1 399 ? 10.386 -12.898 -26.242 1.00 87.19 399 GLN A O 1
ATOM 3050 N N . PRO A 1 400 ? 9.672 -14.899 -27.030 1.00 84.56 400 PRO A N 1
ATOM 3051 C CA . PRO A 1 400 ? 8.563 -14.357 -27.825 1.00 84.56 400 PRO A CA 1
ATOM 3052 C C . PRO A 1 400 ? 7.410 -13.819 -26.956 1.00 84.56 400 PRO A C 1
ATOM 3054 O O . PRO A 1 400 ? 6.465 -13.216 -27.450 1.00 84.56 400 PRO A O 1
ATOM 3057 N N . THR A 1 401 ? 7.473 -14.049 -25.644 1.00 86.50 401 THR A N 1
ATOM 3058 C CA . THR A 1 401 ? 6.486 -13.639 -24.638 1.00 86.50 401 THR A CA 1
ATOM 3059 C C . THR A 1 401 ? 6.797 -12.274 -24.020 1.00 86.50 401 THR A C 1
ATOM 3061 O O . THR A 1 401 ? 7.930 -11.782 -24.083 1.00 86.50 401 THR A O 1
ATOM 3064 N N . GLY A 1 402 ? 5.835 -11.678 -23.310 1.00 87.62 402 GLY A N 1
ATOM 3065 C CA . GLY A 1 402 ? 6.032 -10.360 -22.698 1.00 87.62 402 GLY A CA 1
ATOM 3066 C C . GLY A 1 402 ? 5.985 -9.230 -23.726 1.00 87.62 402 GLY A C 1
ATOM 3067 O O . GLY A 1 402 ? 6.724 -8.261 -23.572 1.00 87.62 402 GLY A O 1
ATOM 3068 N N . VAL A 1 403 ? 5.226 -9.428 -24.801 1.00 89.50 403 VAL A N 1
ATOM 3069 C CA . VAL A 1 403 ? 4.861 -8.458 -25.843 1.00 89.50 403 VAL A CA 1
ATOM 3070 C C . VAL A 1 403 ? 3.419 -8.754 -26.272 1.00 89.50 403 VAL A C 1
ATOM 3072 O O . VAL A 1 403 ? 2.980 -9.905 -26.108 1.00 89.50 403 VAL A O 1
ATOM 3075 N N . PRO A 1 404 ? 2.680 -7.765 -26.801 1.00 89.25 404 PRO A N 1
ATOM 3076 C CA . PRO A 1 404 ? 1.324 -7.973 -27.294 1.00 89.25 404 PRO A CA 1
ATOM 3077 C C . PRO A 1 404 ? 1.275 -9.083 -28.343 1.00 89.25 404 PRO A C 1
ATOM 3079 O O . PRO A 1 404 ? 2.292 -9.387 -28.976 1.00 89.25 404 PRO A O 1
ATOM 3082 N N . ARG A 1 405 ? 0.126 -9.743 -28.486 1.00 84.94 405 ARG A N 1
ATOM 3083 C CA . ARG A 1 405 ? -0.117 -10.687 -29.573 1.00 84.94 405 ARG A CA 1
ATOM 3084 C C . ARG A 1 405 ? 0.064 -9.956 -30.891 1.00 84.94 405 ARG A C 1
ATOM 3086 O O . ARG A 1 405 ? -0.394 -8.833 -31.041 1.00 84.94 405 ARG A O 1
ATOM 3093 N N . ASP A 1 406 ? 0.784 -10.597 -31.801 1.00 74.19 406 ASP A N 1
ATOM 3094 C CA . ASP A 1 406 ? 0.821 -10.122 -33.170 1.00 74.19 406 ASP A CA 1
ATOM 3095 C C . ASP A 1 406 ? -0.594 -10.289 -33.733 1.00 74.19 406 ASP A C 1
ATOM 3097 O O . ASP A 1 406 ? -1.150 -11.392 -33.699 1.00 74.19 406 ASP A O 1
ATOM 3101 N N . ASP A 1 407 ? -1.201 -9.183 -34.153 1.00 60.97 407 ASP A N 1
ATOM 3102 C CA . ASP A 1 407 ? -2.534 -9.169 -34.755 1.00 60.97 407 ASP A CA 1
ATOM 3103 C C . ASP A 1 407 ? -2.506 -9.624 -36.226 1.00 60.97 407 ASP A C 1
ATOM 3105 O O . ASP A 1 407 ? -3.549 -9.587 -36.886 1.00 60.97 407 ASP A O 1
ATOM 3109 N N . GLY A 1 408 ? -1.343 -10.066 -36.737 1.00 59.00 408 GLY A N 1
ATOM 3110 C CA . GLY A 1 408 ? -1.185 -10.660 -38.064 1.00 59.00 408 GLY A CA 1
ATOM 3111 C C . GLY A 1 408 ? -2.333 -11.608 -38.423 1.00 59.00 408 GLY A C 1
ATOM 3112 O O . GLY A 1 408 ? -2.744 -12.414 -37.584 1.00 59.00 408 GLY A O 1
ATOM 3113 N N . ASP A 1 409 ? -2.851 -11.440 -39.654 1.00 51.34 409 ASP A N 1
ATOM 3114 C CA . ASP A 1 409 ? -4.159 -11.900 -40.146 1.00 51.34 409 ASP A CA 1
ATOM 3115 C C . ASP A 1 409 ? -4.741 -13.030 -39.312 1.00 51.34 409 ASP A C 1
ATOM 3117 O O . ASP A 1 409 ? -4.390 -14.207 -39.463 1.00 51.34 409 ASP A O 1
ATOM 3121 N N . ALA A 1 410 ? -5.619 -12.638 -38.385 1.00 59.34 410 ALA A N 1
ATOM 3122 C CA . ALA A 1 410 ? -6.346 -13.577 -37.562 1.00 59.34 410 ALA A CA 1
ATOM 3123 C C . ALA A 1 410 ? -6.875 -14.679 -38.482 1.00 59.34 410 ALA A C 1
ATOM 3125 O O . ALA A 1 410 ? -7.512 -14.369 -39.478 1.00 59.34 410 ALA A O 1
ATOM 3126 N N . TRP A 1 411 ? -6.557 -15.946 -38.212 1.00 60.75 411 TRP A N 1
ATOM 3127 C CA . TRP A 1 411 ? -6.745 -17.039 -39.180 1.00 60.75 411 TRP A CA 1
ATOM 3128 C C . TRP A 1 411 ? -8.170 -17.130 -39.758 1.00 60.75 411 TRP A C 1
ATOM 3130 O O . TRP A 1 411 ? -8.346 -17.631 -40.860 1.00 60.75 411 TRP A O 1
ATOM 3140 N N . TYR A 1 412 ? -9.173 -16.620 -39.032 1.00 64.31 412 TYR A N 1
ATOM 3141 C CA . TYR A 1 412 ? -10.572 -16.524 -39.456 1.00 64.31 412 TYR A CA 1
ATOM 3142 C C . TYR A 1 412 ? -10.859 -15.402 -40.476 1.00 64.31 412 TYR A C 1
ATOM 3144 O O . TYR A 1 412 ? -11.945 -15.354 -41.037 1.00 64.31 412 TYR A O 1
ATOM 3152 N N . ARG A 1 413 ? -9.913 -14.486 -40.697 1.00 56.53 413 ARG A N 1
ATOM 3153 C CA . ARG A 1 413 ? -9.915 -13.436 -41.728 1.00 56.53 413 ARG A CA 1
ATOM 3154 C C . ARG A 1 413 ? -9.210 -13.864 -43.011 1.00 56.53 413 ARG A C 1
ATOM 3156 O O . ARG A 1 413 ? -9.366 -13.181 -44.014 1.00 56.53 413 ARG A O 1
ATOM 3163 N N . ASP A 1 414 ? -8.459 -14.965 -42.984 1.00 62.91 414 ASP A N 1
ATOM 3164 C CA . ASP A 1 414 ? -7.880 -15.596 -44.169 1.00 62.91 414 ASP A CA 1
ATOM 3165 C C . ASP A 1 414 ? -8.837 -16.708 -44.645 1.00 62.91 414 ASP A C 1
ATOM 3167 O O . ASP A 1 414 ? -8.872 -17.783 -44.038 1.00 62.91 414 ASP A O 1
ATOM 3171 N N . PRO A 1 415 ? -9.617 -16.501 -45.725 1.00 63.22 415 PRO A N 1
ATOM 3172 C CA . PRO A 1 415 ? -10.579 -17.491 -46.211 1.00 63.22 415 PRO A CA 1
ATOM 3173 C C . PRO A 1 415 ? -9.921 -18.809 -46.646 1.00 63.22 415 PRO A C 1
ATOM 3175 O O . PRO A 1 415 ? -10.582 -19.849 -46.656 1.00 63.22 415 PRO A O 1
ATOM 3178 N N . ALA A 1 416 ? -8.623 -18.794 -46.979 1.00 65.06 416 ALA A N 1
ATOM 3179 C CA . ALA A 1 416 ? -7.862 -19.996 -47.307 1.00 65.06 416 ALA A CA 1
ATOM 3180 C C . ALA A 1 416 ? -7.511 -20.823 -46.056 1.00 65.06 416 ALA A C 1
ATOM 3182 O O . ALA A 1 416 ? -7.334 -22.037 -46.162 1.00 65.06 416 ALA A O 1
ATOM 3183 N N . ARG A 1 417 ? -7.451 -20.195 -44.871 1.00 60.97 417 ARG A N 1
ATOM 3184 C CA . ARG A 1 417 ? -7.205 -20.856 -43.573 1.00 60.97 417 ARG A CA 1
ATOM 3185 C C . ARG A 1 417 ? -8.480 -21.144 -42.782 1.00 60.97 417 ARG A C 1
ATOM 3187 O O . ARG A 1 417 ? -8.523 -22.138 -42.063 1.00 60.97 417 ARG A O 1
ATOM 3194 N N . ALA A 1 418 ? -9.506 -20.304 -42.902 1.00 62.72 418 ALA A N 1
ATOM 3195 C CA . ALA A 1 418 ? -10.724 -20.383 -42.097 1.00 62.72 418 ALA A CA 1
ATOM 3196 C C . ALA A 1 418 ? -11.713 -21.476 -42.549 1.00 62.72 418 ALA A C 1
ATOM 3198 O O . ALA A 1 418 ? -12.601 -21.869 -41.790 1.00 62.72 418 ALA A O 1
ATOM 3199 N N . GLY A 1 419 ? -11.558 -21.990 -43.775 1.00 57.44 419 GLY A N 1
ATOM 3200 C CA . GLY A 1 419 ? -12.503 -22.930 -44.378 1.00 57.44 419 GLY A CA 1
ATOM 3201 C C . GLY A 1 419 ? -13.886 -22.306 -44.624 1.00 57.44 419 GLY A C 1
ATOM 3202 O O . GLY A 1 419 ? -14.191 -21.200 -44.187 1.00 57.44 419 GLY A O 1
ATOM 3203 N N . ARG A 1 420 ? -14.766 -23.027 -45.332 1.00 59.38 420 ARG A N 1
ATOM 3204 C CA . ARG A 1 420 ? -16.078 -22.529 -45.813 1.00 59.38 420 ARG A CA 1
ATOM 3205 C C . ARG A 1 420 ? -17.078 -22.069 -44.733 1.00 59.38 420 ARG A C 1
ATOM 3207 O O . ARG A 1 420 ? -18.178 -21.673 -45.088 1.00 59.38 420 ARG A O 1
ATOM 3214 N N . ILE A 1 421 ? -16.739 -22.151 -43.447 1.00 57.28 421 ILE A N 1
ATOM 3215 C CA . ILE A 1 421 ? -17.639 -21.805 -42.334 1.00 57.28 421 ILE A CA 1
ATOM 3216 C C . ILE A 1 421 ? -17.482 -20.326 -41.915 1.00 57.28 421 ILE A C 1
ATOM 3218 O O . ILE A 1 421 ? -18.331 -19.809 -41.199 1.00 57.28 421 ILE A O 1
ATOM 3222 N N . ALA A 1 422 ? -16.441 -19.627 -42.384 1.00 51.16 422 ALA A N 1
ATOM 3223 C CA . ALA A 1 422 ? -16.163 -18.228 -42.034 1.00 51.16 422 ALA A CA 1
ATOM 3224 C C . ALA A 1 422 ? -16.336 -17.237 -43.208 1.00 51.16 422 ALA A C 1
ATOM 3226 O O . ALA A 1 422 ? -15.617 -16.240 -43.268 1.00 51.16 422 ALA A O 1
ATOM 3227 N N . ALA A 1 423 ? -17.249 -17.521 -44.145 1.00 44.81 423 ALA A N 1
ATOM 3228 C CA . ALA A 1 423 ? -17.633 -16.604 -45.225 1.00 44.81 423 ALA A CA 1
ATOM 3229 C C . ALA A 1 423 ? -19.027 -16.020 -44.983 1.00 44.81 423 ALA A C 1
ATOM 3231 O O . ALA A 1 423 ? -19.923 -16.811 -44.604 1.00 44.81 423 ALA A O 1
#